Protein AF-A0AA38RGF6-F1 (afdb_monomer_lite)

Secondary structure (DSSP, 8-state):
----------PPP--------------PPP------------------PPPP--TTS------S----HHHHHHHHHTTSSPPPPPPTT-S-BSS----EEETTEEEEEE-HHHHHHHTTTSTTGGG-EEPPPPPTT--B--HHHH-HHHHHHHHHHHHTT-SS-HHHHHHHHHHTTSPPP-TTS-EEE--EEEEETTTTEE-TT--B-HHHHHHHHHHSGGGTT-EEESSSS---EEE--TT---TT-SHHHHHHHHHHHHHHHHHHHTS---HHHHHHHHHHHHSSPPP-TTS-EET-EEEEBSS-TT-EE-HHHIIIIIHHHHHSS--HHHHTB-SSPEE-SEE--TTSSHHHHHHHHHHHHHT-HHHHHHHHHHHHHHHHHHHHHHHT---HHHHHHHHHHHHHH-

Organism: NCBI:txid91930

pLDDT: mean 81.89, std 21.1, range [26.23, 97.81]

Radius of gyration: 28.59 Å; chains: 1; bounding box: 64×106×87 Å

Foldseek 3Di:
DDDDDDDDDDDDDDDDDDDDDDDDDDDDDDDDDDDDDDDDDDDDDDDDDDPDPDPVVPPPDQPDQCPDPLVVVVCCVVVNTPDQDADPFLDFDFPDADWKDFPPLLQATAHPVNCVNQPCPDPCNVRIDGHPDDDRPGTDGHCCNNPVLLVLLSSLCRNVVPPYSQLNSQLSVLVVVFPDAPAQDKDFAQWKAFQQPVVRAGLLLATAHSSQVSSLCSSQVLCVPRIDGRDVVRGGDIDHHQCHDDPLWCSNSQLSRLSVVQSVVCVVVVHRRPSNVSRVSNSVSRVFPTAPALPKDAFDFFWAFPVARLQTAGPVLCVVQLVVLVVPVWAVLSVRTDPGTDTDRIHHHQRSDPVLSVQSVVCRVVVNPPSNNVVSVVLVVLSVVLVVVVVVVDDPVVVVVSVVVNVVVD

Sequence (410 aa):
MTLPTANTLPIPIPSETSSTAERRRSPMPPPHARQGGSLEGSPPKGYWEPPTFNPAEQRATLDNPVVSYRRYSEDVQQGVVTALPECPRTVASTGCYGWLTLPQTRNFDICPDCYDATFANTQFRHSFVPAPLRGADTPVTCDFGSSHWYRVAWLMTIKYGIPDLRLLKGIAAIGAKHQQCAGNREANRIWYSILDPYAKRPVPTFAVCPNCAKTIEVILPNLFGAFVELDAPAIPTRGVCDMHFTPGRKRFLKIFDLLESASDAALARQTPPNLQKLADQIRDVTITPECMRDEPVPGRKWHVMESIPEFTVCEECFEEVVLPIVEGEGGSVARNFFKRRQERPMATCQLYSDRMRDIFRKACRRDDLGYLDDRVKERLDIEASIKTKLAEHPAEEETRQLLEEWQKWE

Structure (mmCIF, N/CA/C/O backbone):
data_AF-A0AA38RGF6-F1
#
_entry.id   AF-A0AA38RGF6-F1
#
loop_
_atom_site.group_PDB
_atom_site.id
_atom_site.type_symbol
_atom_site.label_atom_id
_atom_site.label_alt_id
_atom_site.label_comp_id
_atom_site.label_asym_id
_atom_site.label_entity_id
_atom_site.label_seq_id
_atom_site.pdbx_PDB_ins_code
_atom_site.Cartn_x
_atom_site.Cartn_y
_atom_site.Cartn_z
_atom_site.occupancy
_atom_site.B_iso_or_equiv
_atom_site.auth_seq_id
_atom_site.auth_comp_id
_atom_site.auth_asym_id
_atom_site.auth_atom_id
_atom_site.pdbx_PDB_model_num
ATOM 1 N N . MET A 1 1 ? 0.515 54.179 -38.678 1.00 34.50 1 MET A N 1
ATOM 2 C CA . MET A 1 1 ? 1.591 53.585 -39.503 1.00 34.50 1 MET A CA 1
ATOM 3 C C . MET A 1 1 ? 2.286 52.563 -38.613 1.00 34.50 1 MET A C 1
ATOM 5 O O . MET A 1 1 ? 2.724 52.976 -37.557 1.00 34.50 1 MET A O 1
ATOM 9 N N . THR A 1 2 ? 2.344 51.253 -38.833 1.00 34.62 2 THR A N 1
ATOM 10 C CA . THR A 1 2 ? 1.998 50.353 -39.949 1.00 34.62 2 THR A CA 1
ATOM 11 C C . THR A 1 2 ? 2.064 48.926 -39.369 1.00 34.62 2 THR A C 1
ATOM 13 O O . THR A 1 2 ? 3.023 48.612 -38.668 1.00 34.62 2 THR A O 1
ATOM 16 N N . LEU A 1 3 ? 1.050 48.093 -39.632 1.00 36.62 3 LEU A N 1
ATOM 17 C CA . LEU A 1 3 ? 1.057 46.631 -39.420 1.00 36.62 3 LEU A CA 1
ATOM 18 C C . LEU A 1 3 ? 1.967 45.935 -40.453 1.00 36.62 3 LEU A C 1
ATOM 20 O O . LEU A 1 3 ? 2.233 46.526 -41.502 1.00 36.62 3 LEU A O 1
ATOM 24 N N . PRO A 1 4 ? 2.403 44.688 -40.191 1.00 43.91 4 PRO A N 1
ATOM 25 C CA . PRO A 1 4 ? 2.009 43.568 -41.076 1.00 43.91 4 PRO A CA 1
ATOM 26 C C . PRO A 1 4 ? 1.711 42.264 -40.287 1.00 43.91 4 PRO A C 1
ATOM 28 O O . PRO A 1 4 ? 2.398 41.946 -39.324 1.00 43.91 4 PRO A O 1
ATOM 31 N N . THR A 1 5 ? 0.551 41.616 -40.455 1.00 32.84 5 THR A N 1
ATOM 32 C CA . THR A 1 5 ? 0.129 40.578 -41.438 1.00 32.84 5 THR A CA 1
ATOM 33 C C . THR A 1 5 ? 0.711 39.169 -41.264 1.00 32.84 5 THR A C 1
ATOM 35 O O . THR A 1 5 ? 1.917 38.950 -41.269 1.00 32.84 5 THR A O 1
ATOM 38 N N . ALA A 1 6 ? -0.239 38.234 -41.160 1.00 36.75 6 ALA A N 1
ATOM 39 C CA . ALA A 1 6 ? -0.137 36.785 -41.055 1.00 36.75 6 ALA A CA 1
ATOM 40 C C . ALA A 1 6 ? 0.466 36.104 -42.294 1.00 36.75 6 ALA A C 1
ATOM 42 O O . ALA A 1 6 ? 0.389 36.642 -43.395 1.00 36.75 6 ALA A O 1
ATOM 43 N N . ASN A 1 7 ? 0.957 34.872 -42.114 1.00 30.11 7 ASN A N 1
ATOM 44 C CA . ASN A 1 7 ? 1.074 33.897 -43.195 1.00 30.11 7 ASN A CA 1
ATOM 45 C C . ASN A 1 7 ? 0.848 32.466 -42.681 1.00 30.11 7 ASN A C 1
ATOM 47 O O . ASN A 1 7 ? 1.499 32.007 -41.745 1.00 30.11 7 ASN A O 1
ATOM 51 N N . THR A 1 8 ? -0.089 31.793 -43.341 1.00 34.47 8 THR A N 1
ATOM 52 C CA . THR A 1 8 ? -0.617 30.443 -43.109 1.00 34.47 8 THR A CA 1
ATOM 53 C C . THR A 1 8 ? -0.345 29.634 -44.370 1.00 34.47 8 THR A C 1
ATOM 55 O O . THR A 1 8 ? -0.710 30.136 -45.423 1.00 34.47 8 THR A O 1
ATOM 58 N N . LEU A 1 9 ? 0.220 28.419 -44.306 1.00 31.44 9 LEU A N 1
ATOM 59 C CA . LEU A 1 9 ? 0.320 27.448 -45.424 1.00 31.44 9 LEU A CA 1
ATOM 60 C C . LEU A 1 9 ? 0.743 26.044 -44.874 1.00 31.44 9 LEU A C 1
ATOM 62 O O . LEU A 1 9 ? 1.250 25.993 -43.755 1.00 31.44 9 LEU A O 1
ATOM 66 N N . PRO A 1 10 ? 0.547 24.902 -45.581 1.00 35.88 10 PRO A N 1
ATOM 67 C CA . PRO A 1 10 ? -0.708 24.140 -45.619 1.00 35.88 10 PRO A CA 1
ATOM 68 C C . PRO A 1 10 ? -0.544 22.620 -45.324 1.00 35.88 10 PRO A C 1
ATOM 70 O O . PRO A 1 10 ? 0.555 22.078 -45.233 1.00 35.88 10 PRO A O 1
ATOM 73 N N . ILE A 1 11 ? -1.682 21.928 -45.210 1.00 32.62 11 ILE A N 1
ATOM 74 C CA . ILE A 1 11 ? -1.839 20.468 -45.052 1.00 32.62 11 ILE A CA 1
ATOM 75 C C . ILE A 1 11 ? -1.696 19.759 -46.414 1.00 32.62 11 ILE A C 1
ATOM 77 O O . ILE A 1 11 ? -2.311 20.223 -47.377 1.00 32.62 11 ILE A O 1
ATOM 81 N N . PRO A 1 12 ? -1.005 18.605 -46.512 1.00 31.77 12 PRO A N 1
ATOM 82 C CA . PRO A 1 12 ? -1.119 17.713 -47.659 1.00 31.77 12 PRO A CA 1
ATOM 83 C C . PRO A 1 12 ? -2.114 16.564 -47.411 1.00 31.77 12 PRO A C 1
ATOM 85 O O . PRO A 1 12 ? -2.011 15.811 -46.445 1.00 31.77 12 PRO A O 1
ATOM 88 N N . ILE A 1 13 ? -3.058 16.435 -48.343 1.00 33.75 13 ILE A N 1
ATOM 89 C CA . ILE A 1 13 ? -3.952 15.290 -48.571 1.00 33.75 13 ILE A CA 1
ATOM 90 C C . ILE A 1 13 ? -3.215 14.271 -49.459 1.00 33.75 13 ILE A C 1
ATOM 92 O O . ILE A 1 13 ? -2.530 14.696 -50.392 1.00 33.75 13 ILE A O 1
ATOM 96 N N . PRO A 1 14 ? -3.430 12.955 -49.282 1.00 30.88 14 PRO A N 1
ATOM 97 C CA . PRO A 1 14 ? -3.348 12.016 -50.394 1.00 30.88 14 PRO A CA 1
ATOM 98 C C . PRO A 1 14 ? -4.720 11.440 -50.752 1.00 30.88 14 PRO A C 1
ATOM 100 O O . PRO A 1 14 ? -5.498 11.012 -49.901 1.00 30.88 14 PRO A O 1
ATOM 103 N N . SER A 1 15 ? -4.961 11.464 -52.056 1.00 29.09 15 SER A N 1
ATOM 104 C CA . SER A 1 15 ? -6.164 11.081 -52.774 1.00 29.09 15 SER A CA 1
ATOM 105 C C . SER A 1 15 ? -6.457 9.583 -52.752 1.00 29.09 15 SER A C 1
ATOM 107 O O . SER A 1 15 ? -5.560 8.740 -52.797 1.00 29.09 15 SER A O 1
ATOM 109 N N . GLU A 1 16 ? -7.750 9.283 -52.796 1.00 26.23 16 GLU A N 1
ATOM 110 C CA . GLU A 1 16 ? -8.315 7.988 -53.146 1.00 26.23 16 GLU A CA 1
ATOM 111 C C . GLU A 1 16 ? -7.952 7.589 -54.585 1.00 26.23 16 GLU A C 1
ATOM 113 O O . GLU A 1 16 ? -8.038 8.393 -55.515 1.00 26.23 16 GLU A O 1
ATOM 118 N N . THR A 1 17 ? -7.627 6.311 -54.785 1.00 29.39 17 THR A N 1
ATOM 119 C CA . THR A 1 17 ? -7.886 5.626 -56.055 1.00 29.39 17 THR A CA 1
ATOM 120 C C . THR A 1 17 ? -8.724 4.388 -55.777 1.00 29.39 17 THR A C 1
ATOM 122 O O . THR A 1 17 ? -8.346 3.468 -55.057 1.00 29.39 17 THR A O 1
ATOM 125 N N . SER A 1 18 ? -9.918 4.430 -56.350 1.00 26.97 18 SER A N 1
ATOM 126 C CA . SER A 1 18 ? -10.883 3.356 -56.486 1.00 26.97 18 SER A CA 1
ATOM 127 C C . SER A 1 18 ? -10.328 2.196 -57.317 1.00 26.97 18 SER A C 1
ATOM 129 O O . SER A 1 18 ? -9.826 2.416 -58.419 1.00 26.97 18 SER A O 1
ATOM 131 N N . SER A 1 19 ? -10.562 0.960 -56.880 1.00 28.22 19 SER A N 1
ATOM 132 C CA . SER A 1 19 ? -10.857 -0.132 -57.809 1.00 28.22 19 SER A CA 1
ATOM 133 C C . SER A 1 19 ? -11.970 -1.007 -57.233 1.00 28.22 19 SER A C 1
ATOM 135 O O . SER A 1 19 ? -12.066 -1.243 -56.030 1.00 28.22 19 SER A O 1
ATOM 137 N N . THR A 1 20 ? -12.891 -1.364 -58.116 1.00 28.78 20 THR A N 1
ATOM 138 C CA . THR A 1 20 ? -14.214 -1.912 -57.850 1.00 28.78 20 THR A CA 1
ATOM 139 C C . THR A 1 20 ? -14.239 -3.437 -57.853 1.00 28.78 20 THR A C 1
ATOM 141 O O . THR A 1 20 ? -13.683 -4.065 -58.743 1.00 28.78 20 THR A O 1
ATOM 144 N N . ALA A 1 21 ? -15.018 -3.961 -56.902 1.00 29.53 21 ALA A N 1
ATOM 145 C CA . ALA A 1 21 ? -15.878 -5.147 -56.951 1.00 29.53 21 ALA A CA 1
ATOM 146 C C . ALA A 1 21 ? -15.305 -6.508 -57.390 1.00 29.53 21 ALA A C 1
ATOM 148 O O . ALA A 1 21 ? -15.094 -6.748 -58.569 1.00 29.53 21 ALA A O 1
ATOM 149 N N . GLU A 1 22 ? -15.392 -7.485 -56.477 1.00 27.47 22 GLU A N 1
ATOM 150 C CA . GLU A 1 22 ? -16.133 -8.714 -56.786 1.00 27.47 22 GLU A CA 1
ATOM 151 C C . GLU A 1 22 ? -16.724 -9.394 -55.535 1.00 27.47 22 GLU A C 1
ATOM 153 O O . GLU A 1 22 ? -16.047 -9.725 -54.565 1.00 27.47 22 GLU A O 1
ATOM 158 N N . ARG A 1 23 ? -18.048 -9.588 -55.574 1.00 31.61 23 ARG A N 1
ATOM 159 C CA . ARG A 1 23 ? -18.837 -10.434 -54.668 1.00 31.61 23 ARG A CA 1
ATOM 160 C C . ARG A 1 23 ? -18.458 -11.900 -54.885 1.00 31.61 23 ARG A C 1
ATOM 162 O O . ARG A 1 23 ? -18.603 -12.366 -56.011 1.00 31.61 23 ARG A O 1
ATOM 169 N N . ARG A 1 24 ? -18.247 -12.680 -53.817 1.00 31.09 24 ARG A N 1
ATOM 170 C CA . ARG A 1 24 ? -18.681 -14.094 -53.786 1.00 31.09 24 ARG A CA 1
ATOM 171 C C . ARG A 1 24 ? -18.866 -14.648 -52.364 1.00 31.09 24 ARG A C 1
ATOM 173 O O . ARG A 1 24 ? -17.951 -14.730 -51.562 1.00 31.09 24 ARG A O 1
ATOM 180 N N . ARG A 1 25 ? -20.137 -14.979 -52.130 1.00 29.86 25 ARG A N 1
ATOM 181 C CA . ARG A 1 25 ? -20.816 -15.864 -51.167 1.00 29.86 25 ARG A CA 1
ATOM 182 C C . ARG A 1 25 ? -19.959 -16.846 -50.342 1.00 29.86 25 ARG A C 1
ATOM 184 O O . ARG A 1 25 ? -19.132 -17.567 -50.886 1.00 29.86 25 ARG A O 1
ATOM 191 N N . SER A 1 26 ? -20.323 -16.947 -49.060 1.00 33.59 26 SER A N 1
ATOM 192 C CA . SER A 1 26 ? -20.017 -18.027 -48.104 1.00 33.59 26 SER A CA 1
ATOM 193 C C . SER A 1 26 ? -20.434 -19.421 -48.597 1.00 33.59 26 SER A C 1
ATOM 195 O O . SER A 1 26 ? -21.350 -19.534 -49.418 1.00 33.59 26 SER A O 1
ATOM 197 N N . PRO A 1 27 ? -19.865 -20.485 -48.000 1.00 33.59 27 PRO A N 1
ATOM 198 C CA . PRO A 1 27 ? -20.734 -21.474 -47.349 1.00 33.59 27 PRO A CA 1
ATOM 199 C C . PRO A 1 27 ? -20.253 -21.965 -45.966 1.00 33.59 27 PRO A C 1
ATOM 201 O O . PRO A 1 27 ? -19.071 -21.955 -45.639 1.00 33.59 27 PRO A O 1
ATOM 204 N N . MET A 1 28 ? -21.244 -22.397 -45.183 1.00 36.50 28 MET A N 1
ATOM 205 C CA . MET A 1 28 ? -21.203 -23.015 -43.850 1.00 36.50 28 MET A CA 1
ATOM 206 C C . MET A 1 28 ? -20.462 -24.372 -43.769 1.00 36.50 28 MET A C 1
ATOM 208 O O . MET A 1 28 ? -20.260 -25.016 -44.799 1.00 36.50 28 MET A O 1
ATOM 212 N N . PRO A 1 29 ? -20.131 -24.841 -42.543 1.00 40.00 29 PRO A N 1
ATOM 213 C CA . PRO A 1 29 ? -19.487 -26.135 -42.287 1.00 40.00 29 PRO A CA 1
ATOM 214 C C . PRO A 1 29 ? -20.482 -27.322 -42.266 1.00 40.00 29 PRO A C 1
ATOM 216 O O . PRO A 1 29 ? -21.675 -27.110 -42.028 1.00 40.00 29 PRO A O 1
ATOM 219 N N . PRO A 1 30 ? -20.018 -28.575 -42.468 1.00 42.38 30 PRO A N 1
ATOM 220 C CA . PRO A 1 30 ? -20.868 -29.766 -42.405 1.00 42.38 30 PRO A CA 1
ATOM 221 C C . PRO A 1 30 ? -21.043 -30.321 -40.965 1.00 42.38 30 PRO A C 1
ATOM 223 O O . PRO A 1 30 ? -20.148 -30.140 -40.135 1.00 42.38 30 PRO A O 1
ATOM 226 N N . PRO A 1 31 ? -22.160 -31.025 -40.662 1.00 38.09 31 PRO A N 1
ATOM 227 C CA . PRO A 1 31 ? -22.458 -31.603 -39.345 1.00 38.09 31 PRO A CA 1
ATOM 228 C C . PRO A 1 31 ? -22.288 -33.142 -39.252 1.00 38.09 31 PRO A C 1
ATOM 230 O O . PRO A 1 31 ? -22.233 -33.834 -40.265 1.00 38.09 31 PRO A O 1
ATOM 233 N N . HIS A 1 32 ? -22.358 -33.640 -38.002 1.00 30.44 32 HIS A N 1
ATOM 234 C CA . HIS A 1 32 ? -22.428 -35.040 -37.511 1.00 30.44 32 HIS A CA 1
ATOM 235 C C . HIS A 1 32 ? -21.064 -35.753 -37.322 1.00 30.44 32 HIS A C 1
ATOM 237 O O . HIS A 1 32 ? -20.183 -35.637 -38.154 1.00 30.44 32 HIS A O 1
ATOM 243 N N . ALA A 1 33 ? -20.790 -36.476 -36.225 1.00 28.33 33 ALA A N 1
ATOM 244 C CA . ALA A 1 33 ? -21.641 -37.484 -35.593 1.00 28.33 33 ALA A CA 1
ATOM 245 C C . ALA A 1 33 ? -21.398 -37.702 -34.079 1.00 28.33 33 ALA A C 1
ATOM 247 O O . ALA A 1 33 ? -20.315 -37.484 -33.544 1.00 28.33 33 ALA A O 1
ATOM 248 N N . ARG A 1 34 ? -22.462 -38.191 -33.427 1.00 30.09 34 ARG A N 1
ATOM 249 C CA . ARG A 1 34 ? -22.520 -38.815 -32.096 1.00 30.09 34 ARG A CA 1
ATOM 250 C C . ARG A 1 34 ? -21.902 -40.219 -32.112 1.00 30.09 34 ARG A C 1
ATOM 252 O O . ARG A 1 34 ? -22.124 -40.933 -33.083 1.00 30.09 34 ARG A O 1
ATOM 259 N N . GLN A 1 35 ? -21.320 -40.626 -30.982 1.00 32.06 35 GLN A N 1
ATOM 260 C CA . GLN A 1 35 ? -21.344 -41.952 -30.315 1.00 32.06 35 GLN A CA 1
ATOM 261 C C . GLN A 1 35 ? -20.273 -41.884 -29.208 1.00 32.06 35 GLN A C 1
ATOM 263 O O . GLN A 1 35 ? -19.246 -41.258 -29.421 1.00 32.06 35 GLN A O 1
ATOM 268 N N . GLY A 1 36 ? -20.382 -42.416 -27.997 1.00 26.59 36 GLY A N 1
ATOM 269 C CA . GLY A 1 36 ? -21.306 -43.308 -27.307 1.00 26.59 36 GLY A CA 1
ATOM 270 C C . GLY A 1 36 ? -20.558 -43.707 -26.021 1.00 26.59 36 GLY A C 1
ATOM 271 O O . GLY A 1 36 ? -19.339 -43.863 -26.056 1.00 26.59 36 GLY A O 1
ATOM 272 N N . GLY A 1 37 ? -21.237 -43.759 -24.876 1.00 27.11 37 GLY A N 1
ATOM 273 C CA . GLY A 1 37 ? -20.601 -44.093 -23.597 1.00 27.11 37 GLY A CA 1
ATOM 274 C C . GLY A 1 37 ? -20.275 -45.581 -23.459 1.00 27.11 37 GLY A C 1
ATOM 275 O O . GLY A 1 37 ? -20.896 -46.411 -24.115 1.00 27.11 37 GLY A O 1
ATOM 276 N N . SER A 1 38 ? -19.364 -45.910 -22.540 1.00 27.81 38 SER A N 1
ATOM 277 C CA . SER A 1 38 ? -19.410 -47.179 -21.811 1.00 27.81 38 SER A CA 1
ATOM 278 C C . SER A 1 38 ? -18.765 -47.027 -20.433 1.00 27.81 38 SER A C 1
ATOM 280 O O . SER A 1 38 ? -17.630 -46.575 -20.303 1.00 27.81 38 SER A O 1
ATOM 282 N N . LEU A 1 39 ? -19.554 -47.375 -19.420 1.00 31.56 39 LEU A N 1
ATOM 283 C CA . LEU A 1 39 ? -19.182 -47.614 -18.031 1.00 31.56 39 LEU A CA 1
ATOM 284 C C . LEU A 1 39 ? -18.648 -49.045 -17.906 1.00 31.56 39 LEU A C 1
ATOM 286 O O . LEU A 1 39 ? -19.280 -49.949 -18.443 1.00 31.56 39 LEU A O 1
ATOM 290 N N . GLU A 1 40 ? -17.594 -49.254 -17.118 1.00 28.47 40 GLU A N 1
ATOM 291 C CA . GLU A 1 40 ? -17.351 -50.511 -16.393 1.00 28.47 40 GLU A CA 1
ATOM 292 C C . GLU A 1 40 ? -16.506 -50.221 -15.131 1.00 28.47 40 GLU A C 1
ATOM 294 O O . GLU A 1 40 ? -15.393 -49.705 -15.215 1.00 28.47 40 GLU A O 1
ATOM 299 N N . GLY A 1 41 ? -17.086 -50.485 -13.949 1.00 27.19 41 GLY A N 1
ATOM 300 C CA . GLY A 1 41 ? -16.393 -50.601 -12.649 1.00 27.19 41 GLY A CA 1
ATOM 301 C C . GLY A 1 41 ? -15.780 -52.003 -12.503 1.00 27.19 41 GLY A C 1
ATOM 302 O O . GLY A 1 41 ? -16.153 -52.901 -13.249 1.00 27.19 41 GLY A O 1
ATOM 303 N N . SER A 1 42 ? -14.802 -52.293 -11.635 1.00 33.62 42 SER A N 1
ATOM 304 C CA . SER A 1 42 ? -14.708 -52.175 -10.157 1.00 33.62 42 SER A CA 1
ATOM 305 C C . SER A 1 42 ? -13.351 -52.817 -9.710 1.00 33.62 42 SER A C 1
ATOM 307 O O . SER A 1 42 ? -12.683 -53.378 -10.578 1.00 33.62 42 SER A O 1
ATOM 309 N N . PRO A 1 43 ? -12.987 -53.017 -8.413 1.00 39.97 43 PRO A N 1
ATOM 310 C CA . PRO A 1 43 ? -12.997 -52.204 -7.175 1.00 39.97 43 PRO A CA 1
ATOM 311 C C . PRO A 1 43 ? -11.571 -52.146 -6.490 1.00 39.97 43 PRO A C 1
ATOM 313 O O . PRO A 1 43 ? -10.594 -52.592 -7.092 1.00 39.97 43 PRO A O 1
ATOM 316 N N . PRO A 1 44 ? -11.390 -51.586 -5.261 1.00 44.19 44 PRO A N 1
ATOM 317 C CA . PRO A 1 44 ? -10.118 -51.010 -4.797 1.00 44.19 44 PRO A CA 1
ATOM 318 C C . PRO A 1 44 ? -9.272 -51.927 -3.891 1.00 44.19 44 PRO A C 1
ATOM 320 O O . PRO A 1 44 ? -9.791 -52.790 -3.184 1.00 44.19 44 PRO A O 1
ATOM 323 N N . LYS A 1 45 ? -7.961 -51.658 -3.819 1.00 34.41 45 LYS A N 1
ATOM 324 C CA . LYS A 1 45 ? -7.095 -52.076 -2.704 1.00 34.41 45 LYS A CA 1
ATOM 325 C C . LYS A 1 45 ? -6.312 -50.874 -2.195 1.00 34.41 45 LYS A C 1
ATOM 327 O O . LYS A 1 45 ? -5.458 -50.342 -2.894 1.00 34.41 45 LYS A O 1
ATOM 332 N N . GLY A 1 46 ? -6.643 -50.454 -0.978 1.00 42.62 46 GLY A N 1
ATOM 333 C CA . GLY A 1 46 ? -5.877 -49.474 -0.229 1.00 42.62 46 GLY A CA 1
ATOM 334 C C . GLY A 1 46 ? -4.592 -50.094 0.306 1.00 42.62 46 GLY A C 1
ATOM 335 O O . GLY A 1 46 ? -4.636 -51.089 1.023 1.00 42.62 46 GLY A O 1
ATOM 336 N N . TYR A 1 47 ? -3.473 -49.466 -0.024 1.00 33.97 47 TYR A N 1
ATOM 337 C CA . TYR A 1 47 ? -2.281 -49.424 0.808 1.00 33.97 47 TYR A CA 1
ATOM 338 C C . TYR A 1 47 ? -1.869 -47.955 0.850 1.00 33.97 47 TYR A C 1
ATOM 340 O O . TYR A 1 47 ? -1.704 -47.322 -0.188 1.00 33.97 47 TYR A O 1
ATOM 348 N N . TRP A 1 48 ? -1.817 -47.388 2.052 1.00 36.22 48 TRP A N 1
ATOM 349 C CA . TRP A 1 48 ? -1.299 -46.043 2.259 1.00 36.22 48 TRP A CA 1
ATOM 350 C C . TRP A 1 48 ? 0.226 -46.128 2.164 1.00 36.22 48 TRP A C 1
ATOM 352 O O . TRP A 1 48 ? 0.858 -46.747 3.021 1.00 36.22 48 TRP A O 1
ATOM 362 N N . GLU A 1 49 ? 0.803 -45.565 1.105 1.00 36.84 49 GLU A N 1
ATOM 363 C CA . GLU A 1 49 ? 2.243 -45.331 1.004 1.00 36.84 49 GLU A CA 1
ATOM 364 C C . GLU A 1 49 ? 2.537 -43.908 1.501 1.00 36.84 49 GLU A C 1
ATOM 366 O O . GLU A 1 49 ? 1.844 -42.969 1.093 1.00 36.84 49 GLU A O 1
ATOM 371 N N . PRO A 1 50 ? 3.530 -43.709 2.387 1.00 38.06 50 PRO A N 1
ATOM 372 C CA . PRO A 1 50 ? 3.974 -42.365 2.721 1.00 38.06 50 PRO A CA 1
ATOM 373 C C . PRO A 1 50 ? 4.522 -41.693 1.453 1.00 38.06 50 PRO A C 1
ATOM 375 O O . PRO A 1 50 ? 5.169 -42.366 0.645 1.00 38.06 50 PRO A O 1
ATOM 378 N N . PRO A 1 51 ? 4.286 -40.383 1.260 1.00 41.75 51 PRO A N 1
ATOM 379 C CA . PRO A 1 51 ? 4.764 -39.690 0.075 1.00 41.75 51 PRO A CA 1
ATOM 380 C C . PRO A 1 51 ? 6.282 -39.843 -0.030 1.00 41.75 51 PRO A C 1
ATOM 382 O O . PRO A 1 51 ? 7.024 -39.580 0.920 1.00 41.75 51 PRO A O 1
ATOM 385 N N . THR A 1 52 ? 6.741 -40.309 -1.191 1.00 40.56 52 THR A N 1
ATOM 386 C CA . THR A 1 52 ? 8.159 -40.377 -1.535 1.00 40.56 52 THR A CA 1
ATOM 387 C C . THR A 1 52 ? 8.767 -38.994 -1.375 1.00 40.56 52 THR A C 1
ATOM 389 O O . THR A 1 52 ? 8.369 -38.068 -2.076 1.00 40.56 52 THR A O 1
ATOM 392 N N . PHE A 1 53 ? 9.733 -38.860 -0.463 1.00 38.31 53 PHE A N 1
ATOM 393 C CA . PHE A 1 53 ? 10.521 -37.644 -0.307 1.00 38.31 53 PHE A CA 1
ATOM 394 C C . PHE A 1 53 ? 11.194 -37.318 -1.643 1.00 38.31 53 PHE A C 1
ATOM 396 O O . PHE A 1 53 ? 12.165 -37.966 -2.039 1.00 38.31 53 PHE A O 1
ATOM 403 N N . ASN A 1 54 ? 10.634 -36.342 -2.355 1.00 41.31 54 ASN A N 1
ATOM 404 C CA . ASN A 1 54 ? 11.115 -35.900 -3.648 1.00 41.31 54 ASN A CA 1
ATOM 405 C C . ASN A 1 54 ? 11.728 -34.500 -3.475 1.00 41.31 54 ASN A C 1
ATOM 407 O O . ASN A 1 54 ? 10.993 -33.520 -3.366 1.00 41.31 54 ASN A O 1
ATOM 411 N N . PRO A 1 55 ? 13.067 -34.360 -3.458 1.00 42.03 55 PRO A N 1
ATOM 412 C CA . PRO A 1 55 ? 13.724 -33.059 -3.315 1.00 42.03 55 PRO A CA 1
ATOM 413 C C . PRO A 1 55 ? 13.402 -32.072 -4.455 1.00 42.03 55 PRO A C 1
ATOM 415 O O . PRO A 1 55 ? 13.755 -30.900 -4.376 1.00 42.03 55 PRO A O 1
ATOM 418 N N . ALA A 1 56 ? 12.715 -32.523 -5.512 1.00 35.78 56 ALA A N 1
ATOM 419 C CA . ALA A 1 56 ? 12.198 -31.683 -6.587 1.00 35.78 56 ALA A CA 1
ATOM 420 C C . ALA A 1 56 ? 10.851 -30.996 -6.272 1.00 35.78 56 ALA A C 1
ATOM 422 O O . ALA A 1 56 ? 10.433 -30.151 -7.057 1.00 35.78 56 ALA A O 1
ATOM 423 N N . GLU A 1 57 ? 10.178 -31.325 -5.164 1.00 36.41 57 GLU A N 1
ATOM 424 C CA . GLU A 1 57 ? 8.944 -30.644 -4.719 1.00 36.41 57 GLU A CA 1
ATOM 425 C C . GLU A 1 57 ? 9.225 -29.390 -3.876 1.00 36.41 57 GLU A C 1
ATOM 427 O O . GLU A 1 57 ? 8.339 -28.572 -3.668 1.00 36.41 57 GLU A O 1
ATOM 432 N N . GLN A 1 58 ? 10.485 -29.146 -3.494 1.00 32.94 58 GLN A N 1
ATOM 433 C CA . GLN A 1 58 ? 10.945 -27.848 -2.976 1.00 32.94 58 GLN A CA 1
ATOM 434 C C . GLN A 1 58 ? 11.227 -26.848 -4.113 1.00 32.94 58 GLN A C 1
ATOM 436 O O . GLN A 1 58 ? 12.160 -26.044 -4.058 1.00 32.94 58 GLN A O 1
ATOM 441 N N . ARG A 1 59 ? 10.440 -26.905 -5.189 1.00 38.84 59 ARG A N 1
ATOM 442 C CA . ARG A 1 59 ? 10.447 -25.879 -6.228 1.00 38.84 59 ARG A CA 1
ATOM 443 C C . ARG A 1 59 ? 9.632 -24.707 -5.708 1.00 38.84 59 ARG A C 1
ATOM 445 O O . ARG A 1 59 ? 8.411 -24.748 -5.700 1.00 38.84 59 ARG A O 1
ATOM 452 N N . ALA A 1 60 ? 10.313 -23.645 -5.292 1.00 36.94 60 ALA A N 1
ATOM 453 C CA . ALA A 1 60 ? 9.706 -22.325 -5.194 1.00 36.94 60 ALA A CA 1
ATOM 454 C C . ALA A 1 60 ? 9.421 -21.808 -6.616 1.00 36.94 60 ALA A C 1
ATOM 456 O O . ALA A 1 60 ? 10.102 -20.924 -7.133 1.00 36.94 60 ALA A O 1
ATOM 457 N N . THR A 1 61 ? 8.458 -22.419 -7.295 1.00 44.81 61 THR A N 1
ATOM 458 C CA . THR A 1 61 ? 7.800 -21.838 -8.457 1.00 44.81 61 THR A CA 1
ATOM 459 C C . THR A 1 61 ? 6.451 -21.321 -7.987 1.00 44.81 61 THR A C 1
ATOM 461 O O . THR A 1 61 ? 5.745 -21.975 -7.226 1.00 44.81 61 THR A O 1
ATOM 464 N N . LEU A 1 62 ? 6.109 -20.096 -8.389 1.00 55.22 62 LEU A N 1
ATOM 465 C CA . LEU A 1 62 ? 4.747 -19.581 -8.284 1.00 55.22 62 LEU A CA 1
ATOM 466 C C . LEU A 1 62 ? 3.878 -20.449 -9.210 1.00 55.22 62 LEU A C 1
ATOM 468 O O . LEU A 1 62 ? 3.663 -20.095 -10.364 1.00 55.22 62 LEU A O 1
ATOM 472 N N . ASP A 1 63 ? 3.471 -21.630 -8.736 1.00 48.47 63 ASP A N 1
ATOM 473 C CA . ASP A 1 63 ? 2.786 -22.659 -9.534 1.00 48.47 63 ASP A CA 1
ATOM 474 C C . ASP A 1 63 ? 1.388 -22.205 -9.995 1.00 48.47 63 ASP A C 1
ATOM 476 O O . ASP A 1 63 ? 0.822 -22.774 -10.929 1.00 48.47 63 ASP A O 1
ATOM 480 N N . ASN A 1 64 ? 0.865 -21.120 -9.411 1.00 55.50 64 ASN A N 1
ATOM 481 C CA . ASN A 1 64 ? -0.333 -20.436 -9.882 1.00 55.50 64 ASN A CA 1
ATOM 482 C C . ASN A 1 64 ? 0.023 -19.183 -10.700 1.00 55.50 64 ASN A C 1
ATOM 484 O O . ASN A 1 64 ? 0.818 -18.356 -10.242 1.00 55.50 64 ASN A O 1
ATOM 488 N N . PRO A 1 65 ? -0.603 -18.978 -11.877 1.00 60.88 65 PRO A N 1
ATOM 489 C CA . PRO A 1 65 ? -0.400 -17.764 -12.653 1.00 60.88 65 PRO A CA 1
ATOM 490 C C . PRO A 1 65 ? -0.835 -16.549 -11.827 1.00 60.88 65 PRO A C 1
ATOM 492 O O . PRO A 1 65 ? -1.967 -16.479 -11.349 1.00 60.88 65 PRO A O 1
ATOM 495 N N . VAL A 1 66 ? 0.065 -15.578 -11.668 1.00 66.06 66 VAL A N 1
ATOM 496 C CA . VAL A 1 66 ? -0.241 -14.296 -11.024 1.00 66.06 66 VAL A CA 1
ATOM 497 C C . VAL A 1 66 ? -1.235 -13.546 -11.913 1.00 66.06 66 VAL A C 1
ATOM 499 O O . VAL A 1 66 ? -0.849 -12.955 -12.917 1.00 66.06 66 VAL A O 1
ATOM 502 N N . VAL A 1 67 ? -2.528 -13.604 -11.576 1.00 73.00 67 VAL A N 1
ATOM 503 C CA . VAL A 1 67 ? -3.595 -12.963 -12.370 1.00 73.00 67 VAL A CA 1
ATOM 504 C C . VAL A 1 67 ? -3.655 -11.458 -12.104 1.00 73.00 67 VAL A C 1
ATOM 506 O O . VAL A 1 67 ? -3.752 -10.673 -13.042 1.00 73.00 67 VAL A O 1
ATOM 509 N N . SER A 1 68 ? -3.574 -11.055 -10.835 1.00 84.62 68 SER A N 1
ATOM 510 C CA . SER A 1 68 ? -3.392 -9.661 -10.426 1.00 84.62 68 SER A CA 1
ATOM 511 C C . SER A 1 68 ? -2.539 -9.584 -9.167 1.00 84.62 68 SER A C 1
ATOM 513 O O . SER A 1 68 ? -2.460 -10.553 -8.401 1.00 84.62 68 SER A O 1
ATOM 515 N N . TYR A 1 69 ? -1.904 -8.437 -8.931 1.00 85.44 69 TYR A N 1
ATOM 516 C CA . TYR A 1 69 ? -1.077 -8.245 -7.744 1.00 85.44 69 TYR A CA 1
ATOM 517 C C . TYR A 1 69 ? -1.884 -8.364 -6.451 1.00 85.44 69 TYR A C 1
ATOM 519 O O . TYR A 1 69 ? -1.460 -9.013 -5.493 1.00 85.44 69 TYR A O 1
ATOM 527 N N . ARG A 1 70 ? -3.079 -7.768 -6.437 1.00 84.81 70 ARG A N 1
ATOM 528 C CA . ARG A 1 70 ? -3.982 -7.842 -5.292 1.00 84.81 70 ARG A CA 1
ATOM 529 C C . ARG A 1 70 ? -4.382 -9.277 -4.984 1.00 84.81 70 ARG A C 1
ATOM 531 O O . ARG A 1 70 ? -4.286 -9.681 -3.831 1.00 84.81 70 ARG A O 1
ATOM 538 N N . ARG A 1 71 ? -4.775 -10.045 -6.003 1.00 83.00 71 ARG A N 1
ATOM 539 C CA . ARG A 1 71 ? -5.161 -11.445 -5.824 1.00 83.00 71 ARG A CA 1
ATOM 540 C C . ARG A 1 71 ? -4.006 -12.269 -5.277 1.00 83.00 71 ARG A C 1
ATOM 542 O O . ARG A 1 71 ? -4.205 -13.011 -4.332 1.00 83.00 71 ARG A O 1
ATOM 549 N N . TYR A 1 72 ? -2.794 -12.072 -5.795 1.00 85.44 72 TYR A N 1
ATOM 550 C CA . TYR A 1 72 ? -1.605 -12.703 -5.225 1.00 85.44 72 TYR A CA 1
ATOM 551 C C . TYR A 1 72 ? -1.423 -12.348 -3.739 1.00 85.44 72 TYR A C 1
ATOM 553 O O . TYR A 1 72 ? -1.197 -13.233 -2.920 1.00 85.44 72 TYR A O 1
ATOM 561 N N . SER A 1 73 ? -1.563 -11.071 -3.365 1.00 82.56 73 SER A N 1
ATOM 562 C CA . SER A 1 73 ? -1.455 -10.651 -1.962 1.00 82.56 73 SER A CA 1
ATOM 563 C C . SER A 1 73 ? -2.533 -11.278 -1.069 1.00 82.56 73 SER A C 1
ATOM 565 O O . SER A 1 73 ? -2.235 -11.621 0.072 1.00 82.56 73 SER A O 1
ATOM 567 N N . GLU A 1 74 ? -3.768 -11.400 -1.555 1.00 83.81 74 GLU A N 1
ATOM 568 C CA . GLU A 1 74 ? -4.886 -12.020 -0.831 1.00 83.81 74 GLU A CA 1
ATOM 569 C C . GLU A 1 74 ? -4.703 -13.547 -0.728 1.00 83.81 74 GLU A C 1
ATOM 571 O O . GLU A 1 74 ? -4.850 -14.111 0.354 1.00 83.81 74 GLU A O 1
ATOM 576 N N . ASP A 1 75 ? -4.287 -14.208 -1.810 1.00 83.62 75 ASP A N 1
ATOM 577 C CA . ASP A 1 75 ? -4.014 -15.649 -1.859 1.00 83.62 75 ASP A CA 1
ATOM 578 C C . ASP A 1 75 ? -2.852 -16.033 -0.926 1.00 83.62 75 ASP A C 1
ATOM 580 O O . ASP A 1 75 ? -2.902 -17.069 -0.263 1.00 83.62 75 ASP A O 1
ATOM 584 N N . VAL A 1 76 ? -1.823 -15.184 -0.818 1.00 82.88 76 VAL A N 1
ATOM 585 C CA . VAL A 1 76 ? -0.735 -15.353 0.158 1.00 82.88 76 VAL A CA 1
ATOM 586 C C . VAL A 1 76 ? -1.253 -15.236 1.592 1.00 82.88 76 VAL A C 1
ATOM 588 O O . VAL A 1 76 ? -0.902 -16.062 2.432 1.00 82.88 76 VAL A O 1
ATOM 591 N N . GLN A 1 77 ? -2.114 -14.256 1.885 1.00 78.00 77 GLN A N 1
ATOM 592 C CA . GLN A 1 77 ? -2.724 -14.109 3.216 1.00 78.00 77 GLN A CA 1
ATOM 593 C C . GLN A 1 77 ? -3.611 -15.305 3.586 1.00 78.00 77 GLN A C 1
ATOM 595 O O . GLN A 1 77 ? -3.677 -15.684 4.751 1.00 78.00 77 GLN A O 1
ATOM 600 N N . GLN A 1 78 ? -4.266 -15.918 2.599 1.00 79.44 78 GLN A N 1
ATOM 601 C CA . GLN A 1 78 ? -5.096 -17.110 2.781 1.00 79.44 78 GLN A CA 1
ATOM 602 C C . GLN A 1 78 ? -4.293 -18.423 2.773 1.00 79.44 78 GLN A C 1
ATOM 604 O O . GLN A 1 78 ? -4.873 -19.489 2.972 1.00 79.44 78 GLN A O 1
ATOM 609 N N . GLY A 1 79 ? -2.977 -18.372 2.536 1.00 79.00 79 GLY A N 1
ATOM 610 C CA . GLY A 1 79 ? -2.119 -19.557 2.445 1.00 79.00 79 GLY A CA 1
ATOM 611 C C . GLY A 1 79 ? -2.349 -20.408 1.190 1.00 79.00 79 GLY A C 1
ATOM 612 O O . GLY A 1 79 ? -1.933 -21.563 1.150 1.00 79.00 79 GLY A O 1
ATOM 613 N N . VAL A 1 80 ? -3.012 -19.857 0.170 1.00 80.69 80 VAL A N 1
ATOM 614 C CA . VAL A 1 80 ? -3.292 -20.526 -1.112 1.00 80.69 80 VAL A CA 1
ATOM 615 C C . VAL A 1 80 ? -2.050 -20.541 -2.006 1.00 80.69 80 VAL A C 1
ATOM 617 O O . VAL A 1 80 ? -1.852 -21.478 -2.776 1.00 80.69 80 VAL A O 1
ATOM 620 N N . VAL A 1 81 ? -1.209 -19.506 -1.910 1.00 80.94 81 VAL A N 1
ATOM 621 C CA . VAL A 1 81 ? 0.030 -19.361 -2.688 1.00 80.94 81 VAL A CA 1
ATOM 622 C C . VAL A 1 81 ? 1.204 -19.080 -1.753 1.00 80.94 81 VAL A C 1
ATOM 624 O O . VAL A 1 81 ? 1.070 -18.363 -0.762 1.00 80.94 81 VAL A O 1
ATOM 627 N N . THR A 1 82 ? 2.375 -19.631 -2.076 1.00 80.06 82 THR A N 1
ATOM 628 C CA . THR A 1 82 ? 3.616 -19.374 -1.338 1.00 80.06 82 THR A CA 1
ATOM 629 C C . THR A 1 82 ? 4.011 -17.900 -1.430 1.00 80.06 82 THR A C 1
ATOM 631 O O . THR A 1 82 ? 4.139 -17.345 -2.522 1.00 80.06 82 THR A O 1
ATOM 634 N N . ALA A 1 83 ? 4.229 -17.272 -0.274 1.00 82.06 83 ALA A N 1
ATOM 635 C CA . ALA A 1 83 ? 4.703 -15.897 -0.187 1.00 82.06 83 ALA A CA 1
ATOM 636 C C . ALA A 1 83 ? 6.108 -15.732 -0.789 1.00 82.06 83 ALA A C 1
ATOM 638 O O . ALA A 1 83 ? 6.934 -16.645 -0.752 1.00 82.06 83 ALA A O 1
ATOM 639 N N . LEU A 1 84 ? 6.417 -14.519 -1.259 1.00 86.00 84 LEU A N 1
ATOM 640 C CA . LEU A 1 84 ? 7.801 -14.143 -1.547 1.00 86.00 84 LEU A CA 1
ATOM 641 C C . LEU A 1 84 ? 8.610 -14.185 -0.242 1.00 86.00 84 LEU A C 1
ATOM 643 O O . LEU A 1 84 ? 8.079 -13.791 0.800 1.00 86.00 84 LEU A O 1
ATOM 647 N N . PRO A 1 85 ? 9.887 -14.598 -0.294 1.00 86.38 85 PRO A N 1
ATOM 648 C CA . PRO A 1 85 ? 10.694 -14.817 0.899 1.00 86.38 85 PRO A CA 1
ATOM 649 C C . PRO A 1 85 ? 10.798 -13.554 1.759 1.00 86.38 85 PRO A C 1
ATOM 651 O O . PRO A 1 85 ? 10.957 -12.429 1.260 1.00 86.38 85 PRO A O 1
ATOM 654 N N . GLU A 1 86 ? 10.741 -13.738 3.074 1.00 87.00 86 GLU A N 1
ATOM 655 C CA . GLU A 1 86 ? 11.121 -12.693 4.017 1.00 87.00 86 GLU A CA 1
ATOM 656 C C . GLU A 1 86 ? 12.631 -12.473 3.945 1.00 87.00 86 GLU A C 1
ATOM 658 O O . GLU A 1 86 ? 13.420 -13.413 3.852 1.00 87.00 86 GLU A O 1
ATOM 663 N N . CYS A 1 87 ? 13.037 -11.206 3.906 1.00 89.44 87 CYS A N 1
ATOM 664 C CA . CYS A 1 87 ? 14.439 -10.859 3.744 1.00 89.44 87 CYS A CA 1
ATOM 665 C C . CYS A 1 87 ? 15.066 -10.592 5.117 1.00 89.44 87 CYS A C 1
ATOM 667 O O . CYS A 1 87 ? 14.590 -9.700 5.818 1.00 89.44 87 CYS A O 1
ATOM 669 N N . PRO A 1 88 ? 16.170 -11.267 5.478 1.00 86.69 88 PRO A N 1
ATOM 670 C CA . PRO A 1 88 ? 16.865 -10.996 6.735 1.00 86.69 88 PRO A CA 1
ATOM 671 C C . PRO A 1 88 ? 17.699 -9.702 6.696 1.00 86.69 88 PRO A C 1
ATOM 673 O O . PRO A 1 88 ? 18.132 -9.220 7.736 1.00 86.69 88 PRO A O 1
ATOM 676 N N . ARG A 1 89 ? 17.948 -9.128 5.508 1.00 87.50 89 ARG A N 1
ATOM 677 C CA . ARG A 1 89 ? 18.831 -7.962 5.296 1.00 87.50 89 ARG A CA 1
ATOM 678 C C . ARG A 1 89 ? 18.073 -6.719 4.819 1.00 87.50 89 ARG A C 1
ATOM 680 O O . ARG A 1 89 ? 18.476 -6.068 3.854 1.00 87.50 89 ARG A O 1
ATOM 687 N N . THR A 1 90 ? 16.942 -6.417 5.450 1.00 86.69 90 THR A N 1
ATOM 688 C CA . THR A 1 90 ? 16.135 -5.216 5.154 1.00 86.69 90 THR A CA 1
ATOM 689 C C . THR A 1 90 ? 16.684 -3.950 5.811 1.00 86.69 90 THR A C 1
ATOM 691 O O . THR A 1 90 ? 16.445 -2.856 5.303 1.00 86.69 90 THR A O 1
ATOM 694 N N . VAL A 1 91 ? 17.435 -4.095 6.907 1.00 85.19 91 VAL A N 1
ATOM 695 C CA . VAL A 1 91 ? 18.067 -3.000 7.655 1.00 85.19 91 VAL A CA 1
ATOM 696 C C . VAL A 1 91 ? 19.487 -2.765 7.147 1.00 85.19 91 VAL A C 1
ATOM 698 O O . VAL A 1 91 ? 20.180 -3.704 6.759 1.00 85.19 91 VAL A O 1
ATOM 701 N N . ALA A 1 92 ? 19.908 -1.501 7.116 1.00 84.50 92 ALA A N 1
ATOM 702 C CA . ALA A 1 92 ? 21.201 -1.112 6.573 1.00 84.50 92 ALA A CA 1
ATOM 703 C C . ALA A 1 92 ? 22.329 -1.591 7.495 1.00 84.50 92 ALA A C 1
ATOM 705 O O . ALA A 1 92 ? 22.443 -1.120 8.625 1.00 84.50 92 ALA A O 1
ATOM 706 N N . SER A 1 93 ? 23.162 -2.516 7.014 1.00 80.81 93 SER A N 1
ATOM 707 C CA . SER A 1 93 ? 24.235 -3.126 7.806 1.00 80.81 93 SER A CA 1
ATOM 708 C C . SER A 1 93 ? 25.588 -3.050 7.100 1.00 80.81 93 SER A C 1
ATOM 710 O O . SER A 1 93 ? 25.685 -3.135 5.872 1.00 80.81 93 SER A O 1
ATOM 712 N N . THR A 1 94 ? 26.652 -2.881 7.883 1.00 82.88 94 THR A N 1
ATOM 713 C CA . THR A 1 94 ? 28.045 -2.907 7.418 1.00 82.88 94 THR A CA 1
ATOM 714 C C . THR A 1 94 ? 28.612 -4.331 7.466 1.00 82.88 94 THR A C 1
ATOM 716 O O . THR A 1 94 ? 28.036 -5.230 8.079 1.00 82.88 94 THR A O 1
ATOM 719 N N . GLY A 1 95 ? 29.723 -4.578 6.763 1.00 74.12 95 GLY A N 1
ATOM 720 C CA . GLY A 1 95 ? 30.450 -5.857 6.836 1.00 74.12 95 GLY A CA 1
ATOM 721 C C . GLY A 1 95 ? 29.754 -7.086 6.226 1.00 74.12 95 GLY A C 1
ATOM 722 O O . GLY A 1 95 ? 30.240 -8.203 6.390 1.00 74.12 95 GLY A O 1
ATOM 723 N N . CYS A 1 96 ? 28.635 -6.919 5.515 1.00 74.12 96 CYS A N 1
ATOM 724 C CA . CYS A 1 96 ? 27.977 -8.012 4.796 1.00 74.12 96 CYS A CA 1
ATOM 725 C C . CYS A 1 96 ? 28.613 -8.240 3.416 1.00 74.12 96 CYS A C 1
ATOM 727 O O . CYS A 1 96 ? 28.764 -7.299 2.638 1.00 74.12 96 CYS A O 1
ATOM 729 N N . TYR A 1 97 ? 28.910 -9.499 3.086 1.00 79.75 97 TYR A N 1
ATOM 730 C CA . TYR A 1 97 ? 29.491 -9.910 1.802 1.00 79.75 97 TYR A CA 1
ATOM 731 C C . TYR A 1 97 ? 28.485 -10.684 0.933 1.00 79.75 97 TYR A C 1
ATOM 733 O O . TYR A 1 97 ? 27.393 -11.053 1.382 1.00 79.75 97 TYR A O 1
ATOM 741 N N . GLY A 1 98 ? 28.871 -10.936 -0.322 1.00 85.38 98 GLY A N 1
ATOM 742 C CA . GLY A 1 98 ? 28.108 -11.765 -1.263 1.00 85.38 98 GLY A CA 1
ATOM 743 C C . GLY A 1 98 ? 26.950 -11.051 -1.962 1.00 85.38 98 GLY A C 1
ATOM 744 O O . GLY A 1 98 ? 26.102 -11.711 -2.548 1.00 85.38 98 GLY A O 1
ATOM 745 N N . TRP A 1 99 ? 26.888 -9.721 -1.899 1.00 90.88 99 TRP A N 1
ATOM 746 C CA . TRP A 1 99 ? 25.855 -8.950 -2.588 1.00 90.88 99 TRP A CA 1
ATOM 747 C C . TRP A 1 99 ? 25.919 -9.154 -4.100 1.00 90.88 99 TRP A C 1
ATOM 749 O O . TRP A 1 99 ? 26.996 -9.164 -4.705 1.00 90.88 99 TRP A O 1
ATOM 759 N N . LEU A 1 100 ? 24.747 -9.280 -4.707 1.00 93.75 100 LEU A N 1
ATOM 760 C CA . LEU A 1 100 ? 24.572 -9.343 -6.149 1.00 93.75 100 LEU A CA 1
ATOM 761 C C . LEU A 1 100 ? 23.880 -8.067 -6.628 1.00 93.75 100 LEU A C 1
ATOM 763 O O . LEU A 1 100 ? 23.197 -7.377 -5.873 1.00 93.75 100 LEU A O 1
ATOM 767 N N . THR A 1 101 ? 24.050 -7.763 -7.906 1.00 94.56 101 THR A N 1
ATOM 768 C CA . THR A 1 101 ? 23.437 -6.616 -8.570 1.00 94.56 101 THR A CA 1
ATOM 769 C C . THR A 1 101 ? 23.072 -6.963 -10.011 1.00 94.56 101 THR A C 1
ATOM 771 O O . THR A 1 101 ? 23.447 -8.015 -10.535 1.00 94.56 101 THR A O 1
ATOM 774 N N . LEU A 1 102 ? 22.345 -6.068 -10.674 1.00 93.62 102 LEU A N 1
ATOM 775 C CA . LEU A 1 102 ? 22.075 -6.164 -12.103 1.00 93.62 102 LEU A CA 1
ATOM 776 C C . LEU A 1 102 ? 23.168 -5.423 -12.890 1.00 93.62 102 LEU A C 1
ATOM 778 O O . LEU A 1 102 ? 23.628 -4.357 -12.465 1.00 93.62 102 LEU A O 1
ATOM 782 N N . PRO A 1 103 ? 23.562 -5.919 -14.078 1.00 90.50 103 PRO A N 1
ATOM 783 C CA . PRO A 1 103 ? 24.493 -5.220 -14.949 1.00 90.50 103 PRO A CA 1
ATOM 784 C C . PRO A 1 103 ? 24.084 -3.760 -15.153 1.00 90.50 103 PRO A C 1
ATOM 786 O O . PRO A 1 103 ? 22.913 -3.465 -15.405 1.00 90.50 103 PRO A O 1
ATOM 789 N N . GLN A 1 104 ? 25.064 -2.859 -15.041 1.00 85.38 104 GLN A N 1
ATOM 790 C CA . GLN A 1 104 ? 24.904 -1.407 -15.212 1.00 85.38 104 GLN A CA 1
ATOM 791 C C . GLN A 1 104 ? 23.947 -0.732 -14.208 1.00 85.38 104 GLN A C 1
ATOM 793 O O . GLN A 1 104 ? 23.591 0.427 -14.395 1.00 85.38 104 GLN A O 1
ATOM 798 N N . THR A 1 105 ? 23.576 -1.410 -13.120 1.00 88.31 105 THR A N 1
ATOM 799 C CA . THR A 1 105 ? 22.605 -0.913 -12.134 1.00 88.31 105 THR A CA 1
ATOM 800 C C . THR A 1 105 ? 23.254 -0.825 -10.752 1.00 88.31 105 THR A C 1
ATOM 802 O O . THR A 1 105 ? 22.989 -1.627 -9.870 1.00 88.31 105 THR A O 1
ATOM 805 N N . ARG A 1 106 ? 24.163 0.139 -10.557 1.00 80.69 106 ARG A N 1
ATOM 806 C CA . ARG A 1 106 ? 25.011 0.207 -9.344 1.00 80.69 106 ARG A CA 1
ATOM 807 C C . ARG A 1 106 ? 24.266 0.543 -8.048 1.00 80.69 106 ARG A C 1
ATOM 809 O O . ARG A 1 106 ? 24.851 0.434 -6.980 1.00 80.69 106 ARG A O 1
ATOM 816 N N . ASN A 1 107 ? 23.022 0.986 -8.147 1.00 86.44 107 ASN A N 1
ATOM 817 C CA . ASN A 1 107 ? 22.173 1.388 -7.030 1.00 86.44 107 ASN A CA 1
ATOM 818 C C . ASN A 1 107 ? 21.054 0.371 -6.751 1.00 86.44 107 ASN A C 1
ATOM 820 O O . ASN A 1 107 ? 19.987 0.750 -6.275 1.00 86.44 107 ASN A O 1
ATOM 824 N N . PHE A 1 108 ? 21.287 -0.886 -7.131 1.00 92.88 108 PHE A N 1
ATOM 825 C CA . PHE A 1 108 ? 20.436 -2.016 -6.799 1.00 92.88 108 PHE A CA 1
ATOM 826 C C . PHE A 1 108 ? 21.285 -3.133 -6.198 1.00 92.88 108 PHE A C 1
ATOM 828 O O . PHE A 1 108 ? 22.192 -3.640 -6.862 1.00 92.88 108 PHE A O 1
ATOM 835 N N . ASP A 1 109 ? 20.960 -3.543 -4.982 1.00 93.06 109 ASP A N 1
ATOM 836 C CA . ASP A 1 109 ? 21.604 -4.632 -4.264 1.00 93.06 109 ASP A CA 1
ATOM 837 C C . ASP A 1 109 ? 20.584 -5.687 -3.849 1.00 93.06 109 ASP A C 1
ATOM 839 O O . ASP A 1 109 ? 19.526 -5.392 -3.290 1.00 93.06 109 ASP A O 1
ATOM 843 N N . ILE A 1 110 ? 20.926 -6.952 -4.070 1.00 94.38 110 ILE A N 1
ATOM 844 C CA . ILE A 1 110 ? 20.152 -8.091 -3.583 1.00 94.38 110 ILE A CA 1
ATOM 845 C C . ILE A 1 110 ? 21.052 -8.990 -2.731 1.00 94.38 110 ILE A C 1
ATOM 847 O O . ILE A 1 110 ? 22.204 -9.262 -3.087 1.00 94.38 110 ILE A O 1
ATOM 851 N N . CYS A 1 111 ? 20.548 -9.420 -1.572 1.00 93.31 111 CYS A N 1
ATOM 852 C CA . CYS A 1 111 ? 21.269 -10.368 -0.728 1.00 93.31 111 CYS A CA 1
ATOM 853 C C . CYS A 1 111 ? 21.224 -11.786 -1.329 1.00 93.31 111 CYS A C 1
ATOM 855 O O . CYS A 1 111 ? 20.277 -12.098 -2.060 1.00 93.31 111 CYS A O 1
ATOM 857 N N . PRO A 1 112 ? 22.196 -12.658 -0.993 1.00 92.44 112 PRO A N 1
ATOM 858 C CA . PRO A 1 112 ? 22.189 -14.060 -1.413 1.00 92.44 112 PRO A CA 1
ATOM 859 C C . PRO A 1 112 ? 20.864 -14.762 -1.115 1.00 92.44 112 PRO A C 1
ATOM 861 O O . PRO A 1 112 ? 20.305 -15.386 -2.003 1.00 92.44 112 PRO A O 1
ATOM 864 N N . ASP A 1 113 ? 20.297 -14.550 0.076 1.00 92.50 113 ASP A N 1
ATOM 865 C CA . ASP A 1 113 ? 19.064 -15.222 0.508 1.00 92.50 113 ASP A CA 1
ATOM 866 C C . ASP A 1 113 ? 17.874 -14.903 -0.415 1.00 92.50 113 ASP A C 1
ATOM 868 O O . ASP A 1 113 ? 17.154 -15.795 -0.861 1.00 92.50 113 ASP A O 1
ATOM 872 N N . CYS A 1 114 ? 17.682 -13.624 -0.762 1.00 93.69 114 CYS A N 1
ATOM 873 C CA . CYS A 1 114 ? 16.620 -13.219 -1.685 1.00 93.69 114 CYS A CA 1
ATOM 874 C C . CYS A 1 114 ? 16.886 -13.693 -3.116 1.00 93.69 114 CYS A C 1
ATOM 876 O O . CYS A 1 114 ? 15.937 -14.043 -3.822 1.00 93.69 114 CYS A O 1
ATOM 878 N N . TYR A 1 115 ? 18.150 -13.689 -3.547 1.00 95.06 115 TYR A N 1
ATOM 879 C CA . TYR A 1 115 ? 18.537 -14.185 -4.863 1.00 95.06 115 TYR A CA 1
ATOM 880 C C . TYR A 1 115 ? 18.284 -15.691 -4.995 1.00 95.06 115 TYR A C 1
ATOM 882 O O . TYR A 1 115 ? 17.624 -16.111 -5.946 1.00 95.06 115 TYR A O 1
ATOM 890 N N . ASP A 1 116 ? 18.743 -16.485 -4.031 1.00 93.56 116 ASP A N 1
ATOM 891 C CA . ASP A 1 116 ? 18.623 -17.941 -4.045 1.00 93.56 116 ASP A CA 1
ATOM 892 C C . ASP A 1 116 ? 17.159 -18.377 -3.985 1.00 93.56 116 ASP A C 1
ATOM 894 O O . ASP A 1 116 ? 16.722 -19.212 -4.779 1.00 93.56 116 ASP A O 1
ATOM 898 N N . ALA A 1 117 ? 16.370 -17.742 -3.116 1.00 91.88 117 ALA A N 1
ATOM 899 C CA . ALA A 1 117 ? 14.959 -18.068 -2.958 1.00 91.88 117 ALA A CA 1
ATOM 900 C C . ALA A 1 117 ? 14.081 -17.627 -4.145 1.00 91.88 117 ALA A C 1
ATOM 902 O O . ALA A 1 117 ? 13.075 -18.275 -4.420 1.00 91.88 117 ALA A O 1
ATOM 903 N N . THR A 1 118 ? 14.430 -16.540 -4.849 1.00 92.56 118 THR A N 1
ATOM 904 C CA . THR A 1 118 ? 13.543 -15.949 -5.876 1.00 92.56 118 THR A CA 1
ATOM 905 C C . THR A 1 118 ? 14.035 -16.151 -7.310 1.00 92.56 118 THR A C 1
ATOM 907 O O . THR A 1 118 ? 13.228 -16.360 -8.211 1.00 92.56 118 THR A O 1
ATOM 910 N N . PHE A 1 119 ? 15.345 -16.062 -7.556 1.00 94.69 119 PHE A N 1
ATOM 911 C CA . PHE A 1 119 ? 15.910 -15.931 -8.904 1.00 94.69 119 PHE A CA 1
ATOM 912 C C . PHE A 1 119 ? 16.795 -17.107 -9.329 1.00 94.69 119 PHE A C 1
ATOM 914 O O . PHE A 1 119 ? 16.817 -17.417 -10.524 1.00 94.69 119 PHE A O 1
ATOM 921 N N . ALA A 1 120 ? 17.497 -17.778 -8.407 1.00 92.75 120 ALA A N 1
ATOM 922 C CA . ALA A 1 120 ? 18.497 -18.801 -8.744 1.00 92.75 120 ALA A CA 1
ATOM 923 C C . ALA A 1 120 ? 17.937 -19.981 -9.558 1.00 92.75 120 ALA A C 1
ATOM 925 O O . ALA A 1 120 ? 18.621 -20.509 -10.438 1.00 92.75 120 ALA A O 1
ATOM 926 N N . ASN A 1 121 ? 16.672 -20.339 -9.320 1.00 90.81 121 ASN A N 1
ATOM 927 C CA . ASN A 1 121 ? 15.972 -21.425 -10.013 1.00 90.81 121 ASN A CA 1
ATOM 928 C C . ASN A 1 121 ? 15.115 -20.952 -11.200 1.00 90.81 121 ASN A C 1
ATOM 930 O O . ASN A 1 121 ? 14.285 -21.700 -11.709 1.00 90.81 121 ASN A O 1
ATOM 934 N N . THR A 1 122 ? 15.309 -19.714 -11.661 1.00 92.50 122 THR A N 1
ATOM 935 C CA . THR A 1 122 ? 14.552 -19.128 -12.776 1.00 92.50 122 THR A CA 1
ATOM 936 C C . THR A 1 122 ? 15.433 -18.915 -14.006 1.00 92.50 122 THR A C 1
ATOM 938 O O . THR A 1 122 ? 16.665 -18.934 -13.934 1.00 92.50 122 THR A O 1
ATOM 941 N N . GLN A 1 123 ? 14.807 -18.605 -15.145 1.00 92.38 123 GLN A N 1
ATOM 942 C CA . GLN A 1 123 ? 15.522 -18.192 -16.359 1.00 92.38 123 GLN A CA 1
ATOM 943 C C . GLN A 1 123 ? 16.397 -16.940 -16.160 1.00 92.38 123 GLN A C 1
ATOM 945 O O . GLN A 1 123 ? 17.323 -16.696 -16.931 1.00 92.38 123 GLN A O 1
ATOM 950 N N . PHE A 1 124 ? 16.142 -16.155 -15.108 1.00 94.31 124 PHE A N 1
ATOM 951 C CA . PHE A 1 124 ? 16.848 -14.907 -14.838 1.00 94.31 124 PHE A CA 1
ATOM 952 C C . PHE A 1 124 ? 18.105 -15.077 -13.985 1.00 94.31 124 PHE A C 1
ATOM 954 O O . PHE A 1 124 ? 18.798 -14.086 -13.761 1.00 94.31 124 PHE A O 1
ATOM 961 N N . ARG A 1 125 ? 18.454 -16.297 -13.547 1.00 93.38 125 ARG A N 1
ATOM 962 C CA . ARG A 1 125 ? 19.619 -16.549 -12.675 1.00 93.38 125 ARG A CA 1
ATOM 963 C C . ARG A 1 125 ? 20.917 -15.915 -13.196 1.00 93.38 125 ARG A C 1
ATOM 965 O O . ARG A 1 125 ? 21.684 -15.326 -12.449 1.00 93.38 125 ARG A O 1
ATOM 972 N N . HIS A 1 126 ? 21.124 -15.949 -14.513 1.00 93.75 126 HIS A N 1
ATOM 973 C CA . HIS A 1 126 ? 22.321 -15.408 -15.168 1.00 93.75 126 HIS A CA 1
ATOM 974 C C . HIS A 1 126 ? 22.276 -13.892 -15.409 1.00 93.75 126 HIS A C 1
ATOM 976 O O . HIS A 1 126 ? 23.215 -13.330 -15.966 1.00 93.75 126 HIS A O 1
ATOM 982 N N . SER A 1 127 ? 21.197 -13.218 -15.006 1.00 93.75 127 SER A N 1
ATOM 983 C CA . SER A 1 127 ? 21.059 -11.762 -15.128 1.00 93.75 127 SER A CA 1
ATOM 984 C C . SER A 1 127 ? 21.741 -11.000 -13.994 1.00 93.75 127 SER A C 1
ATOM 986 O O . SER A 1 127 ? 21.823 -9.777 -14.072 1.00 93.75 127 SER A O 1
ATOM 988 N N . PHE A 1 128 ? 22.206 -11.694 -12.953 1.00 95.00 128 PHE A N 1
ATOM 989 C CA . PHE A 1 128 ? 22.844 -11.097 -11.786 1.00 95.00 128 PHE A CA 1
ATOM 990 C C . PHE A 1 128 ? 24.361 -11.265 -11.847 1.00 95.00 128 PHE A C 1
ATOM 992 O O . PHE A 1 128 ? 24.877 -12.285 -12.302 1.00 95.00 128 PHE A O 1
ATOM 999 N N . VAL A 1 129 ? 25.072 -10.248 -11.372 1.00 93.94 129 VAL A N 1
ATOM 1000 C CA . VAL A 1 129 ? 26.534 -10.226 -11.261 1.00 93.94 129 VAL A CA 1
ATOM 1001 C C . VAL A 1 129 ? 26.932 -9.844 -9.836 1.00 93.94 129 VAL A C 1
ATOM 1003 O O . VAL A 1 129 ? 26.149 -9.178 -9.154 1.00 93.94 129 VAL A O 1
ATOM 1006 N N . PRO A 1 130 ? 28.133 -10.220 -9.364 1.00 92.12 130 PRO A N 1
ATOM 1007 C CA . PRO A 1 130 ? 28.651 -9.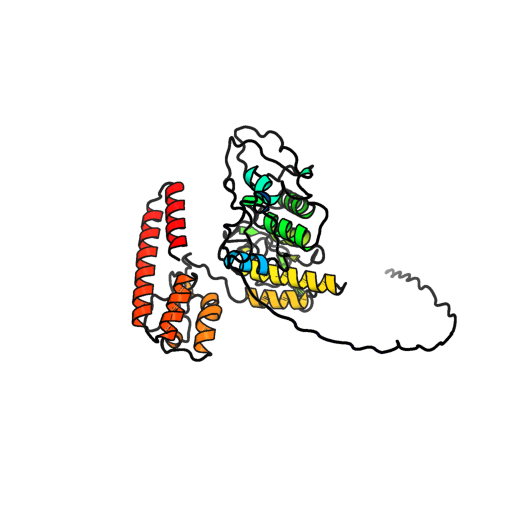732 -8.090 1.00 92.12 130 PRO A CA 1
ATOM 1008 C C . PRO A 1 130 ? 28.607 -8.203 -8.017 1.00 92.12 130 PRO A C 1
ATOM 1010 O O . PRO A 1 130 ? 29.028 -7.514 -8.953 1.00 92.12 130 PRO A O 1
ATOM 1013 N N . ALA A 1 131 ? 28.083 -7.673 -6.912 1.00 87.94 131 ALA A N 1
ATOM 1014 C CA . ALA A 1 131 ? 28.081 -6.240 -6.669 1.00 87.94 131 ALA A CA 1
ATOM 1015 C C . ALA A 1 131 ? 29.526 -5.727 -6.517 1.00 87.94 131 ALA A C 1
ATOM 1017 O O . ALA A 1 131 ? 30.392 -6.454 -6.018 1.00 87.94 131 ALA A O 1
ATOM 1018 N N . PRO A 1 132 ? 29.816 -4.479 -6.930 1.00 83.00 132 PRO A N 1
ATOM 1019 C CA . PRO A 1 132 ? 31.122 -3.877 -6.695 1.00 83.00 132 PRO A CA 1
ATOM 1020 C C . PRO A 1 132 ? 31.490 -3.918 -5.208 1.00 83.00 132 PRO A C 1
ATOM 1022 O O . PRO A 1 132 ? 30.641 -3.658 -4.355 1.00 83.00 132 PRO A O 1
ATOM 1025 N N . LEU A 1 133 ? 32.760 -4.204 -4.905 1.00 75.38 133 LEU A N 1
ATOM 1026 C CA . LEU A 1 133 ? 33.286 -4.144 -3.541 1.00 75.38 133 LEU A CA 1
ATOM 1027 C C . LEU A 1 133 ? 33.036 -2.753 -2.952 1.00 75.38 133 LEU A C 1
ATOM 1029 O O . LEU A 1 133 ? 33.484 -1.743 -3.499 1.00 75.38 133 LEU A O 1
ATOM 1033 N N . ARG A 1 134 ? 32.308 -2.718 -1.837 1.00 73.50 134 ARG A N 1
ATOM 1034 C CA . ARG A 1 134 ? 32.073 -1.507 -1.050 1.00 73.50 134 ARG A CA 1
ATOM 1035 C C . ARG A 1 134 ? 33.050 -1.472 0.114 1.00 73.50 134 ARG A C 1
ATOM 1037 O O . ARG A 1 134 ? 33.487 -2.519 0.588 1.00 73.50 134 ARG A O 1
ATOM 1044 N N . GLY A 1 135 ? 33.409 -0.267 0.552 1.00 68.00 135 GLY A N 1
ATOM 1045 C CA . GLY A 1 135 ? 34.209 -0.103 1.763 1.00 68.00 135 GLY A CA 1
ATOM 1046 C C . GLY A 1 135 ? 33.486 -0.721 2.960 1.00 68.00 135 GLY A C 1
ATOM 1047 O O . GLY A 1 135 ? 32.256 -0.688 3.010 1.00 68.00 135 GLY A O 1
ATOM 1048 N N . ALA A 1 136 ? 34.244 -1.269 3.913 1.00 66.56 136 ALA A N 1
ATOM 1049 C CA . ALA A 1 136 ? 33.699 -1.951 5.090 1.00 66.56 136 ALA A CA 1
ATOM 1050 C C . ALA A 1 136 ? 32.689 -1.089 5.877 1.00 66.56 136 ALA A C 1
ATOM 1052 O O . ALA A 1 136 ? 31.757 -1.631 6.464 1.00 66.56 136 ALA A O 1
ATOM 1053 N N . ASP A 1 137 ? 32.828 0.237 5.802 1.00 73.50 137 ASP A N 1
ATOM 1054 C CA . ASP A 1 137 ? 32.007 1.211 6.525 1.00 73.50 137 ASP A CA 1
ATOM 1055 C C . ASP A 1 137 ? 30.737 1.651 5.778 1.00 73.50 137 ASP A C 1
ATOM 1057 O O . ASP A 1 137 ? 29.952 2.429 6.312 1.00 73.50 137 ASP A O 1
ATOM 1061 N N . THR A 1 138 ? 30.512 1.202 4.536 1.00 80.81 138 THR A N 1
ATOM 1062 C CA . THR A 1 138 ? 29.307 1.586 3.781 1.00 80.81 138 THR A CA 1
ATOM 1063 C C . THR A 1 138 ? 28.153 0.646 4.133 1.00 80.81 138 THR A C 1
ATOM 1065 O O . THR A 1 138 ? 28.218 -0.532 3.772 1.00 80.81 138 THR A O 1
ATOM 1068 N N . PRO A 1 139 ? 27.089 1.124 4.802 1.00 83.81 139 PRO A N 1
ATOM 1069 C CA . PRO A 1 139 ? 25.948 0.279 5.115 1.00 83.81 139 PRO A CA 1
ATOM 1070 C C . PRO A 1 139 ? 25.177 -0.063 3.833 1.00 83.81 139 PRO A C 1
ATOM 1072 O O . PRO A 1 139 ? 24.985 0.787 2.960 1.00 83.81 139 PRO A O 1
ATOM 1075 N N . VAL A 1 140 ? 24.744 -1.318 3.711 1.00 86.94 140 VAL A N 1
ATOM 1076 C CA . VAL A 1 140 ? 24.005 -1.832 2.546 1.00 86.94 140 VAL A CA 1
ATOM 1077 C C . VAL A 1 140 ? 22.705 -2.482 3.003 1.00 86.94 140 VAL A C 1
ATOM 1079 O O . VAL A 1 140 ? 22.670 -3.153 4.030 1.00 86.94 140 VAL A O 1
ATOM 1082 N N . THR A 1 141 ? 21.645 -2.299 2.219 1.00 91.50 141 THR A N 1
ATOM 1083 C CA . THR A 1 141 ? 20.345 -2.963 2.383 1.00 91.50 141 THR A CA 1
ATOM 1084 C C . THR A 1 141 ? 20.039 -3.829 1.172 1.00 91.50 141 THR A C 1
ATOM 1086 O O . THR A 1 141 ? 20.407 -3.474 0.057 1.00 91.50 141 THR A O 1
ATOM 1089 N N . CYS A 1 142 ? 19.294 -4.918 1.357 1.00 93.19 142 CYS A N 1
ATOM 1090 C CA . CYS A 1 142 ? 18.704 -5.649 0.238 1.00 93.19 142 CYS A CA 1
ATOM 1091 C C . CYS A 1 142 ? 17.514 -4.867 -0.320 1.00 93.19 142 CYS A C 1
ATOM 1093 O O . CYS A 1 142 ? 16.459 -4.835 0.309 1.00 93.19 142 CYS A O 1
ATOM 1095 N N . ASP A 1 143 ? 17.651 -4.289 -1.512 1.00 93.50 143 ASP A N 1
ATOM 1096 C CA . ASP A 1 143 ? 16.600 -3.502 -2.162 1.00 93.50 143 ASP A CA 1
ATOM 1097 C C . ASP A 1 143 ? 15.356 -4.338 -2.481 1.00 93.50 143 ASP A C 1
ATOM 1099 O O . ASP A 1 143 ? 14.228 -3.871 -2.330 1.00 93.50 143 ASP A O 1
ATOM 1103 N N . PHE A 1 144 ? 15.541 -5.604 -2.871 1.00 94.12 144 PHE A N 1
ATOM 1104 C CA . PHE A 1 144 ? 14.426 -6.530 -3.109 1.00 94.12 144 PHE A CA 1
ATOM 1105 C C . PHE A 1 144 ? 13.635 -6.845 -1.826 1.00 94.12 144 PHE A C 1
ATOM 1107 O O . PHE A 1 144 ? 12.424 -7.085 -1.855 1.00 94.12 144 PHE A O 1
ATOM 1114 N N . GLY A 1 145 ? 14.328 -6.854 -0.685 1.00 90.12 145 GLY A N 1
ATOM 1115 C CA . GLY A 1 145 ? 13.732 -7.060 0.628 1.00 90.12 145 GLY A CA 1
ATOM 1116 C C . GLY A 1 145 ? 13.069 -5.803 1.184 1.00 90.12 145 GLY A C 1
ATOM 1117 O O . GLY A 1 145 ? 11.962 -5.885 1.709 1.00 90.12 145 GLY A O 1
ATOM 1118 N N . SER A 1 146 ? 13.741 -4.657 1.071 1.00 89.06 146 SER A N 1
ATOM 1119 C CA . SER A 1 146 ? 13.347 -3.395 1.704 1.00 89.06 146 SER A CA 1
ATOM 1120 C C . SER A 1 146 ? 12.302 -2.616 0.905 1.00 89.06 146 SER A C 1
ATOM 1122 O O . SER A 1 146 ? 11.467 -1.929 1.491 1.00 89.06 146 SER A O 1
ATOM 1124 N N . SER A 1 147 ? 12.305 -2.725 -0.427 1.00 91.38 147 SER A N 1
ATOM 1125 C CA . SER A 1 147 ? 11.388 -1.987 -1.292 1.00 91.38 147 SER A CA 1
ATOM 1126 C C . SER A 1 147 ? 10.358 -2.907 -1.934 1.00 91.38 147 SER A C 1
ATOM 1128 O O . SER A 1 147 ? 10.635 -3.748 -2.793 1.00 91.38 147 SER A O 1
ATOM 1130 N N . HIS A 1 148 ? 9.107 -2.668 -1.552 1.00 91.62 148 HIS A N 1
ATOM 1131 C CA . HIS A 1 148 ? 7.948 -3.392 -2.054 1.00 91.62 148 HIS A CA 1
ATOM 1132 C C . HIS A 1 148 ? 7.780 -3.286 -3.578 1.00 91.62 148 HIS A C 1
ATOM 1134 O O . HIS A 1 148 ? 7.284 -4.210 -4.220 1.00 91.62 148 HIS A O 1
ATOM 1140 N N . TRP A 1 149 ? 8.253 -2.195 -4.185 1.00 95.25 149 TRP A N 1
ATOM 1141 C CA . TRP A 1 149 ? 8.166 -1.995 -5.628 1.00 95.25 149 TRP A CA 1
ATOM 1142 C C . TRP A 1 149 ? 8.971 -3.014 -6.436 1.00 95.25 149 TRP A C 1
ATOM 1144 O O . TRP A 1 149 ? 8.522 -3.407 -7.510 1.00 95.25 149 TRP A O 1
ATOM 1154 N N . TYR A 1 150 ? 10.113 -3.497 -5.933 1.00 95.56 150 TYR A N 1
ATOM 1155 C CA . TYR A 1 150 ? 10.871 -4.547 -6.626 1.00 95.56 150 TYR A CA 1
ATOM 1156 C C . TYR A 1 150 ? 10.136 -5.891 -6.613 1.00 95.56 150 TYR A C 1
ATOM 1158 O O . TYR A 1 150 ? 10.187 -6.624 -7.601 1.00 95.56 150 TYR A O 1
ATOM 1166 N N . ARG A 1 151 ? 9.396 -6.187 -5.537 1.00 94.19 151 ARG A N 1
ATOM 1167 C CA . ARG A 1 151 ? 8.533 -7.375 -5.445 1.00 94.19 151 ARG A CA 1
ATOM 1168 C C . ARG A 1 151 ? 7.366 -7.289 -6.426 1.00 94.19 151 ARG A C 1
ATOM 1170 O O . ARG A 1 151 ? 7.126 -8.239 -7.166 1.00 94.19 151 ARG A O 1
ATOM 1177 N N . VAL A 1 152 ? 6.703 -6.131 -6.496 1.00 95.00 152 VAL A N 1
ATOM 1178 C CA . VAL A 1 152 ? 5.655 -5.863 -7.497 1.00 95.00 152 VAL A CA 1
ATOM 1179 C C . VAL A 1 152 ? 6.218 -6.008 -8.912 1.00 95.00 152 VAL A C 1
ATOM 1181 O O . VAL A 1 152 ? 5.640 -6.713 -9.732 1.00 95.00 152 VAL A O 1
ATOM 1184 N N . ALA A 1 153 ? 7.374 -5.408 -9.205 1.00 96.31 153 ALA A N 1
ATOM 1185 C CA . ALA A 1 153 ? 8.006 -5.503 -10.519 1.00 96.31 153 ALA A CA 1
ATOM 1186 C C . ALA A 1 153 ? 8.375 -6.937 -10.906 1.00 96.31 153 ALA A C 1
ATOM 1188 O O . ALA A 1 153 ? 8.229 -7.311 -12.069 1.00 96.31 153 ALA A O 1
ATOM 1189 N N . TRP A 1 154 ? 8.827 -7.748 -9.950 1.00 95.19 154 TRP A N 1
ATOM 1190 C CA . TRP A 1 154 ? 9.081 -9.164 -10.186 1.00 95.19 154 TRP A CA 1
ATOM 1191 C C . TRP A 1 154 ? 7.801 -9.919 -10.558 1.00 95.19 154 TRP A C 1
ATOM 1193 O O . TRP A 1 154 ? 7.761 -10.593 -11.585 1.00 95.19 154 TRP A O 1
ATOM 1203 N N . LEU A 1 155 ? 6.726 -9.730 -9.794 1.00 94.31 155 LEU A N 1
ATOM 1204 C CA . LEU A 1 155 ? 5.437 -10.364 -10.079 1.00 94.31 155 LEU A CA 1
ATOM 1205 C C . LEU A 1 155 ? 4.866 -9.915 -11.431 1.00 94.31 155 LEU A C 1
ATOM 1207 O O . LEU A 1 155 ? 4.350 -10.742 -12.176 1.00 94.31 155 LEU A O 1
ATOM 1211 N N . MET A 1 156 ? 5.040 -8.644 -11.798 1.00 94.75 156 MET A N 1
ATOM 1212 C CA . MET A 1 156 ? 4.653 -8.121 -13.115 1.00 94.75 156 MET A CA 1
ATOM 1213 C C . MET A 1 156 ? 5.521 -8.676 -14.249 1.00 94.75 156 MET A C 1
ATOM 1215 O O . MET A 1 156 ? 5.016 -8.938 -15.338 1.00 94.75 156 MET A O 1
ATOM 1219 N N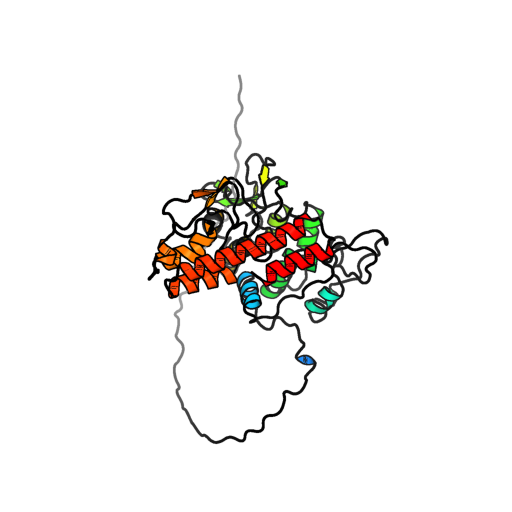 . THR A 1 157 ? 6.812 -8.909 -13.992 1.00 95.06 157 THR A N 1
ATOM 1220 C CA . THR A 1 157 ? 7.725 -9.564 -14.945 1.00 95.06 157 THR A CA 1
ATOM 1221 C C . THR A 1 157 ? 7.225 -10.968 -15.275 1.00 95.06 157 THR A C 1
ATOM 1223 O O . THR A 1 157 ? 7.148 -11.321 -16.451 1.00 95.06 157 THR A O 1
ATOM 1226 N N . ILE A 1 158 ? 6.823 -11.738 -14.258 1.00 92.88 158 ILE A N 1
ATOM 1227 C CA . ILE A 1 158 ? 6.233 -13.069 -14.446 1.00 92.88 158 ILE A CA 1
ATOM 1228 C C . ILE A 1 158 ? 4.877 -12.967 -15.149 1.00 92.88 158 ILE A C 1
ATOM 1230 O O . ILE A 1 158 ? 4.682 -13.612 -16.177 1.00 92.88 158 ILE A O 1
ATOM 1234 N N . LYS A 1 159 ? 3.956 -12.144 -14.627 1.00 91.88 159 LYS A N 1
ATOM 1235 C CA . LYS A 1 159 ? 2.581 -12.004 -15.134 1.00 91.88 159 LYS A CA 1
ATOM 1236 C C . LYS A 1 159 ? 2.541 -11.688 -16.628 1.00 91.88 159 LYS A C 1
ATOM 1238 O O . LYS A 1 159 ? 1.805 -12.330 -17.371 1.00 91.88 159 LYS A O 1
ATOM 1243 N N . TYR A 1 160 ? 3.326 -10.707 -17.072 1.00 92.44 160 TYR A N 1
ATOM 1244 C CA . TYR A 1 160 ? 3.343 -10.282 -18.474 1.00 92.44 160 TYR A CA 1
ATOM 1245 C C . TYR A 1 160 ? 4.346 -11.061 -19.338 1.00 92.44 160 TYR A C 1
ATOM 1247 O O . TYR A 1 160 ? 4.535 -10.711 -20.502 1.00 92.44 160 TYR A O 1
ATOM 1255 N N . GLY A 1 161 ? 5.007 -12.091 -18.795 1.00 92.62 161 GLY A N 1
ATOM 1256 C CA . GLY A 1 161 ? 5.987 -12.894 -19.530 1.00 92.62 161 GLY A CA 1
ATOM 1257 C C . GLY A 1 161 ? 7.163 -12.072 -20.065 1.00 92.62 161 GLY A C 1
ATOM 1258 O O . GLY A 1 161 ? 7.639 -12.314 -21.175 1.00 92.62 161 GLY A O 1
ATOM 1259 N N . ILE A 1 162 ? 7.613 -11.065 -19.311 1.00 94.75 162 ILE A N 1
ATOM 1260 C CA . ILE A 1 162 ? 8.694 -10.175 -19.742 1.00 94.75 162 ILE A CA 1
ATOM 1261 C C . ILE A 1 162 ? 10.008 -10.979 -19.760 1.00 94.75 162 ILE A C 1
ATOM 1263 O O . ILE A 1 162 ? 10.369 -11.585 -18.751 1.00 94.75 162 ILE A O 1
ATOM 1267 N N . PRO A 1 163 ? 10.756 -10.992 -20.879 1.00 94.00 163 PRO A N 1
ATOM 1268 C CA . PRO A 1 163 ? 11.900 -11.892 -21.055 1.00 94.00 163 PRO A CA 1
ATOM 1269 C C . PRO A 1 163 ? 13.169 -11.445 -20.313 1.00 94.00 163 PRO A C 1
ATOM 1271 O O . PRO A 1 163 ? 14.177 -12.146 -20.334 1.00 94.00 163 PRO A O 1
ATOM 1274 N N . ASP A 1 164 ? 13.153 -10.279 -19.670 1.00 94.00 164 ASP A N 1
ATOM 1275 C CA . ASP A 1 164 ? 14.295 -9.708 -18.962 1.00 94.00 164 ASP A CA 1
ATOM 1276 C C . ASP A 1 164 ? 13.863 -8.980 -17.676 1.00 94.00 164 ASP A C 1
ATOM 1278 O O . ASP A 1 164 ? 12.682 -8.770 -17.408 1.00 94.00 164 ASP A O 1
ATOM 1282 N N . LEU A 1 165 ? 14.843 -8.557 -16.874 1.00 95.44 165 LEU A N 1
ATOM 1283 C CA . LEU A 1 165 ? 14.613 -7.821 -15.626 1.00 95.44 165 LEU A CA 1
ATOM 1284 C C . LEU A 1 165 ? 14.540 -6.295 -15.839 1.00 95.44 165 LEU A C 1
ATOM 1286 O O . LEU A 1 165 ? 14.999 -5.526 -14.989 1.00 95.44 165 LEU A O 1
ATOM 1290 N N . ARG A 1 166 ? 14.001 -5.820 -16.977 1.00 95.75 166 ARG A N 1
ATOM 1291 C CA . ARG A 1 166 ? 13.929 -4.374 -17.280 1.00 95.75 166 ARG A CA 1
ATOM 1292 C C . ARG A 1 166 ? 13.148 -3.571 -16.246 1.00 95.75 166 ARG A C 1
ATOM 1294 O O . ARG A 1 166 ? 13.517 -2.429 -15.997 1.00 95.75 166 ARG A O 1
ATOM 1301 N N . LEU A 1 167 ? 12.113 -4.149 -15.631 1.00 96.56 167 LEU A N 1
ATOM 1302 C CA . LEU A 1 167 ? 11.312 -3.446 -14.625 1.00 96.56 167 LEU A CA 1
ATOM 1303 C C . LEU A 1 167 ? 12.146 -3.144 -13.373 1.00 96.56 167 LEU A C 1
ATOM 1305 O O . LEU A 1 167 ? 12.147 -2.010 -12.901 1.00 96.56 167 LEU A O 1
ATOM 1309 N N . LEU A 1 168 ? 12.936 -4.114 -12.897 1.00 96.50 168 LEU A N 1
ATOM 1310 C CA . LEU A 1 168 ? 13.853 -3.920 -11.768 1.00 96.50 168 LEU A CA 1
ATOM 1311 C C . LEU A 1 168 ? 14.906 -2.850 -12.104 1.00 96.50 168 LEU A C 1
ATOM 1313 O O . LEU A 1 168 ? 15.122 -1.926 -11.324 1.00 96.50 168 LEU A O 1
ATOM 1317 N N . LYS A 1 169 ? 15.510 -2.916 -13.300 1.00 96.00 169 LYS A N 1
ATOM 1318 C CA . LYS A 1 169 ? 16.468 -1.894 -13.766 1.00 96.00 169 LYS A CA 1
ATOM 1319 C C . LYS A 1 169 ? 15.832 -0.502 -13.860 1.00 96.00 169 LYS A C 1
ATOM 1321 O O . LYS A 1 169 ? 16.468 0.488 -13.510 1.00 96.00 169 LYS A O 1
ATOM 1326 N N . GLY A 1 170 ? 14.584 -0.422 -14.318 1.00 95.69 170 GLY A N 1
ATOM 1327 C CA . GLY A 1 170 ? 13.834 0.827 -14.424 1.00 95.69 170 GLY A CA 1
ATOM 1328 C C . GLY A 1 170 ? 13.554 1.460 -13.061 1.00 95.69 170 GLY A C 1
ATOM 1329 O O . GLY A 1 170 ? 13.772 2.658 -12.894 1.00 95.69 170 GLY A O 1
ATOM 1330 N N . ILE A 1 171 ? 13.164 0.659 -12.064 1.00 96.31 171 ILE A N 1
ATOM 1331 C CA . ILE A 1 171 ? 12.973 1.127 -10.679 1.00 96.31 171 ILE A CA 1
ATOM 1332 C C . ILE A 1 171 ? 14.280 1.654 -10.097 1.00 96.31 171 ILE A C 1
ATOM 1334 O O . ILE A 1 171 ? 14.305 2.746 -9.529 1.00 96.31 171 ILE A O 1
ATOM 1338 N N . ALA A 1 172 ? 15.380 0.930 -10.291 1.00 95.12 172 ALA A N 1
ATOM 1339 C CA . ALA A 1 172 ? 16.685 1.406 -9.864 1.00 95.12 172 ALA A CA 1
ATOM 1340 C C . ALA A 1 172 ? 17.036 2.741 -10.547 1.00 95.12 172 ALA A C 1
ATOM 1342 O O . ALA A 1 172 ? 17.408 3.702 -9.879 1.00 95.12 172 ALA A O 1
ATOM 1343 N N . ALA A 1 173 ? 16.825 2.877 -11.859 1.00 95.19 173 ALA A N 1
ATOM 1344 C CA . ALA A 1 173 ? 17.068 4.140 -12.560 1.00 95.19 173 ALA A CA 1
ATOM 1345 C C . ALA A 1 173 ? 16.230 5.317 -12.014 1.00 95.19 173 ALA A C 1
ATOM 1347 O O . ALA A 1 173 ? 16.699 6.456 -12.019 1.00 95.19 173 ALA A O 1
ATOM 1348 N N . ILE A 1 174 ? 15.016 5.059 -11.516 1.00 95.25 174 ILE A N 1
ATOM 1349 C CA . ILE A 1 174 ? 14.175 6.063 -10.846 1.00 95.25 174 ILE A CA 1
ATOM 1350 C C . ILE A 1 174 ? 14.767 6.446 -9.493 1.00 95.25 174 ILE A C 1
ATOM 1352 O O . ILE A 1 174 ? 14.908 7.637 -9.221 1.00 95.25 174 ILE A O 1
ATOM 1356 N N . GLY A 1 175 ? 15.168 5.466 -8.680 1.00 92.38 175 GLY A N 1
ATOM 1357 C CA . GLY A 1 175 ? 15.784 5.709 -7.372 1.00 92.38 175 GLY A CA 1
ATOM 1358 C C . GLY A 1 175 ? 17.096 6.500 -7.446 1.00 92.38 175 GLY A C 1
ATOM 1359 O O . GLY A 1 175 ? 17.458 7.177 -6.491 1.00 92.38 175 GLY A O 1
ATOM 1360 N N . ALA A 1 176 ? 17.789 6.473 -8.590 1.00 91.94 176 ALA A N 1
ATOM 1361 C CA . ALA A 1 176 ? 18.962 7.315 -8.840 1.00 91.94 176 ALA A CA 1
ATOM 1362 C C . ALA A 1 176 ? 18.613 8.784 -9.159 1.00 91.94 176 ALA A C 1
ATOM 1364 O O . ALA A 1 176 ? 19.457 9.663 -8.997 1.00 91.94 176 ALA A O 1
ATOM 1365 N N . LYS A 1 177 ? 17.395 9.058 -9.645 1.00 93.38 177 LYS A N 1
ATOM 1366 C CA . LYS A 1 177 ? 16.943 10.395 -10.078 1.00 93.38 177 LYS A CA 1
ATOM 1367 C C . LYS A 1 177 ? 16.040 11.089 -9.064 1.00 93.38 177 LYS A C 1
ATOM 1369 O O . LYS A 1 177 ? 15.993 12.315 -9.028 1.00 93.38 177 LYS A O 1
ATOM 1374 N N . HIS A 1 178 ? 15.297 10.321 -8.274 1.00 93.06 178 HIS A N 1
ATOM 1375 C CA . HIS A 1 178 ? 14.280 10.828 -7.362 1.00 93.06 178 HIS A CA 1
ATOM 1376 C C . HIS A 1 178 ? 14.562 10.390 -5.928 1.00 93.06 178 HIS A C 1
ATOM 1378 O O . HIS A 1 178 ? 15.012 9.278 -5.672 1.00 93.06 178 HIS A O 1
ATOM 1384 N N . GLN A 1 179 ? 14.233 11.258 -4.970 1.00 91.69 179 GLN A N 1
ATOM 1385 C CA . GLN A 1 179 ? 14.278 10.902 -3.555 1.00 91.69 179 GLN A CA 1
ATOM 1386 C C . GLN A 1 179 ? 13.304 9.756 -3.251 1.00 91.69 179 GLN A C 1
ATOM 1388 O O . GLN A 1 179 ? 12.125 9.832 -3.614 1.00 91.69 179 GLN A O 1
ATOM 1393 N N . GLN A 1 180 ? 13.768 8.759 -2.495 1.00 91.56 180 GLN A N 1
ATOM 1394 C CA . GLN A 1 180 ? 12.952 7.639 -2.018 1.00 91.56 180 GLN A CA 1
ATOM 1395 C C . GLN A 1 180 ? 11.681 8.116 -1.300 1.00 91.56 180 GLN A C 1
ATOM 1397 O O . GLN A 1 180 ? 11.639 9.218 -0.745 1.00 91.56 180 GLN A O 1
ATOM 1402 N N . CYS A 1 181 ? 10.624 7.303 -1.329 1.00 93.25 181 CYS A N 1
ATOM 1403 C CA . CYS A 1 181 ? 9.360 7.618 -0.662 1.00 93.25 181 CYS A CA 1
ATOM 1404 C C . CYS A 1 181 ? 9.563 7.727 0.857 1.00 93.25 181 CYS A C 1
ATOM 1406 O O . CYS A 1 181 ? 10.219 6.877 1.448 1.00 93.25 181 CYS A O 1
ATOM 1408 N N . ALA A 1 182 ? 8.961 8.733 1.497 1.00 91.94 182 ALA A N 1
ATOM 1409 C CA . ALA A 1 182 ? 9.065 8.947 2.947 1.00 91.94 182 ALA A CA 1
ATOM 1410 C C . ALA A 1 182 ? 8.236 7.950 3.791 1.00 91.94 182 ALA A C 1
ATOM 1412 O O . ALA A 1 182 ? 8.156 8.083 5.010 1.00 91.94 182 ALA A O 1
ATOM 1413 N N . GLY A 1 183 ? 7.617 6.955 3.150 1.00 88.38 183 GLY A N 1
ATOM 1414 C CA . GLY A 1 183 ? 6.734 5.996 3.810 1.00 88.38 183 GLY A CA 1
ATOM 1415 C C . GLY A 1 183 ? 5.491 6.675 4.382 1.00 88.38 183 GLY A C 1
ATOM 1416 O O . GLY A 1 183 ? 4.845 7.461 3.692 1.00 88.38 183 GLY A O 1
ATOM 1417 N N . ASN A 1 184 ? 5.201 6.374 5.647 1.00 84.50 184 ASN A N 1
ATOM 1418 C CA . ASN A 1 184 ? 4.106 6.952 6.426 1.00 84.50 184 ASN A CA 1
ATOM 1419 C C . ASN A 1 184 ? 4.405 8.366 6.958 1.00 84.50 184 ASN A C 1
ATOM 1421 O O . ASN A 1 184 ? 3.525 8.998 7.538 1.00 84.50 184 ASN A O 1
ATOM 1425 N N . ARG A 1 185 ? 5.636 8.870 6.793 1.00 86.88 185 ARG A N 1
ATOM 1426 C CA . ARG A 1 185 ? 6.036 10.180 7.314 1.00 86.88 185 ARG A CA 1
ATOM 1427 C C . ARG A 1 185 ? 5.590 11.295 6.381 1.00 86.88 185 ARG A C 1
ATOM 1429 O O . ARG A 1 185 ? 5.726 11.196 5.160 1.00 86.88 185 ARG A O 1
ATOM 1436 N N . GLU A 1 186 ? 5.134 12.389 6.979 1.00 89.81 186 GLU A N 1
ATOM 1437 C CA . GLU A 1 186 ? 4.841 13.615 6.247 1.00 89.81 186 GLU A CA 1
ATOM 1438 C C . GLU A 1 186 ? 6.129 14.167 5.614 1.00 89.81 186 GLU A C 1
ATOM 1440 O O . GLU A 1 186 ? 7.172 14.281 6.263 1.00 89.81 186 GLU A O 1
ATOM 1445 N N . ALA A 1 187 ? 6.068 14.500 4.328 1.00 93.06 187 ALA A N 1
ATOM 1446 C CA . ALA A 1 187 ? 7.178 15.078 3.585 1.00 93.06 187 ALA A CA 1
ATOM 1447 C C . ALA A 1 187 ? 6.720 16.319 2.822 1.00 93.06 187 ALA A C 1
ATOM 1449 O O . ALA A 1 187 ? 5.573 16.409 2.401 1.00 93.06 187 ALA A O 1
ATOM 1450 N N . ASN A 1 188 ? 7.630 17.270 2.611 1.00 95.06 188 ASN A N 1
ATOM 1451 C CA . ASN A 1 188 ? 7.376 18.419 1.749 1.00 95.06 188 ASN A CA 1
ATOM 1452 C C . ASN A 1 188 ? 7.865 18.112 0.327 1.00 95.06 188 ASN A C 1
ATOM 1454 O O . ASN A 1 188 ? 9.076 18.005 0.116 1.00 95.06 188 ASN A O 1
ATOM 1458 N N . ARG A 1 189 ? 6.949 17.906 -0.626 1.00 94.12 189 ARG A N 1
ATOM 1459 C CA . ARG A 1 189 ? 7.274 17.489 -2.003 1.00 94.12 189 ARG A CA 1
ATOM 1460 C C . ARG A 1 189 ? 6.318 18.107 -3.015 1.00 94.12 189 ARG A C 1
ATOM 1462 O O . ARG A 1 189 ? 5.218 18.511 -2.669 1.00 94.12 189 ARG A O 1
ATOM 1469 N N . ILE A 1 190 ? 6.740 18.131 -4.278 1.00 95.38 190 ILE A N 1
ATOM 1470 C CA . ILE A 1 190 ? 5.813 18.296 -5.402 1.00 95.38 190 ILE A CA 1
ATOM 1471 C C . ILE A 1 190 ? 5.084 16.963 -5.565 1.00 95.38 190 ILE A C 1
ATOM 1473 O O . ILE A 1 190 ? 5.712 15.939 -5.861 1.00 95.38 190 ILE A O 1
ATOM 1477 N N . TRP A 1 191 ? 3.780 16.974 -5.311 1.00 96.69 191 TRP A N 1
ATOM 1478 C CA . TRP A 1 191 ? 2.935 15.791 -5.403 1.00 96.69 191 TRP A CA 1
ATOM 1479 C C . TRP A 1 191 ? 2.428 15.590 -6.822 1.00 96.69 191 TRP A C 1
ATOM 1481 O O . TRP A 1 191 ? 2.217 16.543 -7.568 1.00 96.69 191 TRP A O 1
ATOM 1491 N N . TYR A 1 192 ? 2.239 14.328 -7.178 1.00 97.38 192 TYR A N 1
ATOM 1492 C CA . TYR A 1 192 ? 1.660 13.894 -8.436 1.00 97.38 192 TYR A CA 1
ATOM 1493 C C . TYR A 1 192 ? 0.296 13.264 -8.175 1.00 97.38 192 TYR A C 1
ATOM 1495 O O . TYR A 1 192 ? 0.067 12.675 -7.121 1.00 97.38 192 TYR A O 1
ATOM 1503 N N . SER A 1 193 ? -0.591 13.347 -9.155 1.00 96.94 193 SER A N 1
ATOM 1504 C CA . SER A 1 193 ? -1.906 12.717 -9.138 1.00 96.94 193 SER A CA 1
ATOM 1505 C C . SER A 1 193 ? -2.323 12.345 -10.557 1.00 96.94 193 SER A C 1
ATOM 1507 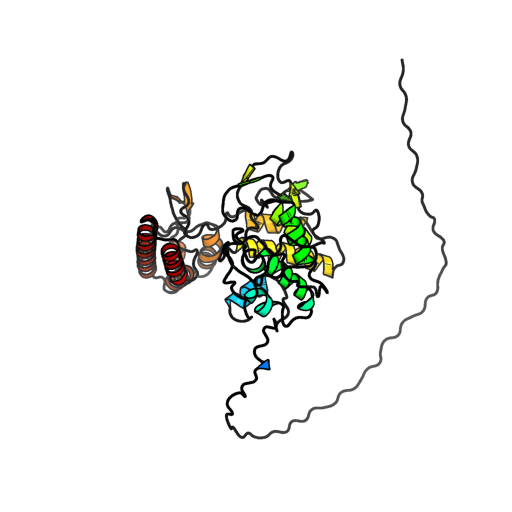O O . SER A 1 193 ? -1.618 12.642 -11.521 1.00 96.94 193 SER A O 1
ATOM 1509 N N . ILE A 1 194 ? -3.453 11.662 -10.699 1.00 95.75 194 ILE A N 1
ATOM 1510 C CA . ILE A 1 194 ? -3.993 11.288 -12.005 1.00 95.75 194 ILE A CA 1
ATOM 1511 C C . ILE A 1 194 ? -4.853 12.418 -12.544 1.00 95.75 194 ILE A C 1
ATOM 1513 O O . ILE A 1 194 ? -5.707 12.954 -11.836 1.00 95.75 194 ILE A O 1
ATOM 1517 N N . LEU A 1 195 ? -4.620 12.767 -13.809 1.00 90.69 195 LEU A N 1
ATOM 1518 C CA . LEU A 1 195 ? -5.411 13.763 -14.518 1.00 90.69 195 LEU A CA 1
ATOM 1519 C C . LEU A 1 195 ? -6.816 13.220 -14.799 1.00 90.69 195 LEU A C 1
ATOM 1521 O O . LEU A 1 195 ? -6.971 12.250 -15.541 1.00 90.69 195 LEU A O 1
ATOM 1525 N N . ASP A 1 196 ? -7.837 13.892 -14.272 1.00 90.31 196 ASP A N 1
ATOM 1526 C CA . ASP A 1 196 ? -9.210 13.720 -14.734 1.00 90.31 196 ASP A CA 1
ATOM 1527 C C . ASP A 1 196 ? -9.366 14.488 -16.066 1.00 90.31 196 ASP A C 1
ATOM 1529 O O . ASP A 1 196 ? -9.255 15.724 -16.081 1.00 90.31 196 ASP A O 1
ATOM 1533 N N . PRO A 1 197 ? -9.587 13.797 -17.201 1.00 87.75 197 PRO A N 1
ATOM 1534 C CA . PRO A 1 197 ? -9.669 14.442 -18.508 1.00 87.75 197 PRO A CA 1
ATOM 1535 C C . PRO A 1 197 ? -10.920 15.319 -18.671 1.00 87.75 197 PRO A C 1
ATOM 1537 O O . PRO A 1 197 ? -10.886 16.267 -19.459 1.00 87.75 197 PRO A O 1
ATOM 1540 N N . TYR A 1 198 ? -12.006 15.044 -17.940 1.00 86.00 198 TYR A N 1
ATOM 1541 C CA . TYR A 1 198 ? -13.234 15.834 -17.983 1.00 86.00 198 TYR A CA 1
ATOM 1542 C C . TYR A 1 198 ? -13.105 17.115 -17.155 1.00 86.00 198 TYR A C 1
ATOM 1544 O O . TYR A 1 198 ? -13.339 18.214 -17.662 1.00 86.00 198 TYR A O 1
ATOM 1552 N N . ALA A 1 199 ? -12.667 16.991 -15.899 1.00 85.44 199 ALA A N 1
ATOM 1553 C CA . ALA A 1 199 ? -12.438 18.139 -15.022 1.00 85.44 199 ALA A CA 1
ATOM 1554 C C . ALA A 1 199 ? -11.203 18.959 -15.437 1.00 85.44 199 ALA A C 1
ATOM 1556 O O . ALA A 1 199 ? -11.048 20.101 -14.997 1.00 85.44 199 ALA A O 1
ATOM 1557 N N . LYS A 1 200 ? -10.326 18.376 -16.271 1.00 87.81 200 LYS A N 1
ATOM 1558 C CA . LYS A 1 200 ? -9.007 18.907 -16.656 1.00 87.81 200 LYS A CA 1
ATOM 1559 C C . LYS A 1 200 ? -8.161 19.277 -15.440 1.00 87.81 200 LYS A C 1
ATOM 1561 O O . LYS A 1 200 ? -7.418 20.259 -15.460 1.00 87.81 200 LYS A O 1
ATOM 1566 N N . ARG A 1 201 ? -8.325 18.519 -14.358 1.00 90.50 201 ARG A N 1
ATOM 1567 C CA . ARG A 1 201 ? -7.657 18.736 -13.076 1.00 90.50 201 ARG A CA 1
ATOM 1568 C C . ARG A 1 201 ? -7.216 17.398 -12.496 1.00 90.50 201 ARG A C 1
ATOM 1570 O O . ARG A 1 201 ? -7.890 16.397 -12.732 1.00 90.50 201 ARG A O 1
ATOM 1577 N N . PRO A 1 202 ? -6.108 17.358 -11.750 1.00 94.38 202 PRO A N 1
ATOM 1578 C CA . PRO A 1 202 ? -5.714 16.151 -11.043 1.00 94.38 202 PRO A CA 1
ATOM 1579 C C . PRO A 1 202 ? -6.714 15.815 -9.928 1.00 94.38 202 PRO A C 1
ATOM 1581 O O . PRO A 1 202 ? -7.420 16.699 -9.434 1.00 94.38 202 PRO A O 1
ATOM 1584 N N . VAL A 1 203 ? -6.782 14.547 -9.517 1.00 94.94 203 VAL A N 1
ATOM 1585 C CA . VAL A 1 203 ? -7.617 14.128 -8.379 1.00 94.94 203 VAL A CA 1
ATOM 1586 C C . VAL A 1 203 ? -7.038 14.722 -7.082 1.00 94.94 203 VAL A C 1
ATOM 1588 O O . VAL A 1 203 ? -5.950 14.314 -6.673 1.00 94.94 203 VAL A O 1
ATOM 1591 N N . PRO A 1 204 ? -7.735 15.660 -6.406 1.00 92.06 204 PRO A N 1
ATOM 1592 C CA . PRO A 1 204 ? -7.155 16.437 -5.307 1.00 92.06 204 PRO A CA 1
ATOM 1593 C C . PRO A 1 204 ? -6.914 15.617 -4.034 1.00 92.06 204 PRO A C 1
ATOM 1595 O O . PRO A 1 204 ? -6.073 15.970 -3.218 1.00 92.06 204 PRO A O 1
ATOM 1598 N N . THR A 1 205 ? -7.659 14.526 -3.858 1.00 91.94 205 THR A N 1
ATOM 1599 C CA . THR A 1 205 ? -7.568 13.625 -2.701 1.00 91.94 205 THR A CA 1
ATOM 1600 C C . THR A 1 205 ? -6.492 12.553 -2.856 1.00 91.94 205 THR A C 1
ATOM 1602 O O . THR A 1 205 ? -6.318 11.751 -1.947 1.00 91.94 205 THR A O 1
ATOM 1605 N N . PHE A 1 206 ? -5.791 12.519 -3.992 1.00 95.19 206 PHE A N 1
ATOM 1606 C CA . PHE A 1 206 ? -4.782 11.514 -4.301 1.00 95.19 206 PHE A CA 1
ATOM 1607 C C . PHE A 1 206 ? -3.424 12.182 -4.508 1.00 95.19 206 PHE A C 1
ATOM 1609 O O . PHE A 1 206 ? -3.241 12.925 -5.470 1.00 95.19 206 PHE A O 1
ATOM 1616 N N . ALA A 1 207 ? -2.472 11.915 -3.617 1.00 95.44 207 ALA A N 1
ATOM 1617 C CA . ALA A 1 207 ? -1.147 12.519 -3.626 1.00 95.44 207 ALA A CA 1
ATOM 1618 C C . ALA A 1 207 ? -0.054 11.445 -3.659 1.00 95.44 207 ALA A C 1
ATOM 1620 O O . ALA A 1 207 ? 0.114 10.645 -2.741 1.00 95.44 207 ALA A O 1
ATOM 1621 N N . VAL A 1 208 ? 0.754 11.443 -4.716 1.00 97.06 208 VAL A N 1
ATOM 1622 C CA . VAL A 1 208 ? 1.816 10.456 -4.941 1.00 97.06 208 VAL A CA 1
ATOM 1623 C C . VAL A 1 208 ? 3.162 11.153 -5.061 1.00 97.06 208 VAL A C 1
ATOM 1625 O O . VAL A 1 208 ? 3.310 12.138 -5.779 1.00 97.06 208 VAL A O 1
ATOM 1628 N N . CYS A 1 209 ? 4.179 10.656 -4.358 1.00 97.06 209 CYS A N 1
ATOM 1629 C CA . CYS A 1 209 ? 5.520 11.220 -4.485 1.00 97.06 209 CYS A CA 1
ATOM 1630 C C . CYS A 1 209 ? 6.126 10.914 -5.875 1.00 97.06 209 CYS A C 1
ATOM 1632 O O . CYS A 1 209 ? 5.795 9.881 -6.469 1.00 97.06 209 CYS A O 1
ATOM 1634 N N . PRO A 1 210 ? 7.084 11.725 -6.368 1.00 96.44 210 PRO A N 1
ATOM 1635 C CA . PRO A 1 210 ? 7.673 11.532 -7.697 1.00 96.44 210 PRO A CA 1
ATOM 1636 C C . PRO A 1 210 ? 8.249 10.125 -7.917 1.00 96.44 210 PRO A C 1
ATOM 1638 O O . PRO A 1 210 ? 8.048 9.529 -8.971 1.00 96.44 210 PRO A O 1
ATOM 1641 N N . ASN A 1 211 ? 8.908 9.555 -6.901 1.00 96.62 211 ASN A N 1
ATOM 1642 C CA . ASN A 1 211 ? 9.482 8.213 -6.983 1.00 96.62 211 ASN A CA 1
ATOM 1643 C C . ASN A 1 211 ? 8.412 7.135 -7.217 1.00 96.62 211 ASN A C 1
ATOM 1645 O O . ASN A 1 211 ? 8.575 6.304 -8.107 1.00 96.62 211 ASN A O 1
ATOM 1649 N N . CYS A 1 212 ? 7.313 7.145 -6.451 1.00 97.31 212 CYS A N 1
ATOM 1650 C CA . CYS A 1 212 ? 6.232 6.170 -6.628 1.00 97.31 212 CYS A CA 1
ATOM 1651 C C . CYS A 1 212 ? 5.503 6.373 -7.962 1.00 97.31 212 CYS A C 1
ATOM 1653 O O . CYS A 1 212 ? 5.270 5.393 -8.661 1.00 97.31 212 CYS A O 1
ATOM 1655 N N . ALA A 1 213 ? 5.211 7.618 -8.354 1.00 97.50 213 ALA A N 1
ATOM 1656 C CA . ALA A 1 213 ? 4.543 7.911 -9.623 1.00 97.50 213 ALA A CA 1
ATOM 1657 C C . ALA A 1 213 ? 5.357 7.389 -10.819 1.00 97.50 213 ALA A C 1
ATOM 1659 O O . ALA A 1 213 ? 4.847 6.624 -11.635 1.00 97.50 213 ALA A O 1
ATOM 1660 N N . LYS A 1 214 ? 6.657 7.710 -10.879 1.00 97.38 214 LYS A N 1
ATOM 1661 C CA . LYS A 1 214 ? 7.539 7.221 -11.951 1.00 97.38 214 LYS A CA 1
ATOM 1662 C C . LYS A 1 214 ? 7.754 5.712 -11.901 1.00 97.38 214 LYS A C 1
ATOM 1664 O O . LYS A 1 214 ? 7.855 5.082 -12.948 1.00 97.38 214 LYS A O 1
ATOM 1669 N N . THR A 1 215 ? 7.762 5.117 -10.709 1.00 97.75 215 THR A N 1
ATOM 1670 C CA . THR A 1 215 ? 7.837 3.655 -10.558 1.00 97.75 215 THR A CA 1
ATOM 1671 C C . THR A 1 215 ? 6.619 2.969 -11.164 1.00 97.75 215 THR A C 1
ATOM 1673 O O . THR A 1 215 ? 6.776 1.999 -11.902 1.00 97.75 215 THR A O 1
ATOM 1676 N N . ILE A 1 216 ? 5.420 3.502 -10.928 1.00 97.81 216 ILE A N 1
ATOM 1677 C CA . ILE A 1 216 ? 4.186 2.980 -11.522 1.00 97.81 216 ILE A CA 1
ATOM 1678 C C . ILE A 1 216 ? 4.234 3.090 -13.048 1.00 97.81 216 ILE A C 1
ATOM 1680 O O . ILE A 1 216 ? 3.910 2.119 -13.720 1.00 97.81 216 ILE A O 1
ATOM 1684 N N . GLU A 1 217 ? 4.701 4.214 -13.603 1.00 97.19 217 GLU A N 1
ATOM 1685 C CA . GLU A 1 217 ? 4.856 4.381 -15.059 1.00 97.19 217 GLU A CA 1
ATOM 1686 C C . GLU A 1 217 ? 5.866 3.396 -15.675 1.00 97.19 217 GLU A C 1
ATOM 1688 O O . GLU A 1 217 ? 5.719 3.014 -16.832 1.00 97.19 217 GLU A O 1
ATOM 1693 N N . VAL A 1 218 ? 6.883 2.957 -14.924 1.00 97.12 218 VAL A N 1
ATOM 1694 C CA . VAL A 1 218 ? 7.802 1.896 -15.371 1.00 97.12 218 VAL A CA 1
ATOM 1695 C C . VAL A 1 218 ? 7.138 0.523 -15.322 1.00 97.12 218 VAL A C 1
ATOM 1697 O O . VAL A 1 218 ? 7.310 -0.264 -16.250 1.00 97.12 218 VAL A O 1
ATOM 1700 N N . ILE A 1 219 ? 6.400 0.224 -14.251 1.00 97.31 219 ILE A N 1
ATOM 1701 C CA . ILE A 1 219 ? 5.744 -1.076 -14.054 1.00 97.31 219 ILE A CA 1
ATOM 1702 C C . ILE A 1 219 ? 4.561 -1.259 -15.017 1.00 97.31 219 ILE A C 1
ATOM 1704 O O . ILE A 1 219 ? 4.336 -2.367 -15.500 1.00 97.31 219 ILE A O 1
ATOM 1708 N N . LEU A 1 220 ? 3.830 -0.182 -15.317 1.00 96.94 220 LEU A N 1
ATOM 1709 C CA . LEU A 1 220 ? 2.659 -0.143 -16.196 1.00 96.94 220 LEU A CA 1
ATOM 1710 C C . LEU A 1 220 ? 2.891 0.891 -17.323 1.00 96.94 220 LEU A C 1
ATOM 1712 O O . LEU A 1 220 ? 2.384 2.013 -17.249 1.00 96.94 220 LEU A O 1
ATOM 1716 N N . PRO A 1 221 ? 3.658 0.548 -18.380 1.00 95.38 221 PRO A N 1
ATOM 1717 C CA . PRO A 1 221 ? 4.145 1.520 -19.370 1.00 95.38 221 PRO A CA 1
ATOM 1718 C C . PRO A 1 221 ? 3.067 2.250 -20.177 1.00 95.38 221 PRO A C 1
ATOM 1720 O O . PRO A 1 221 ? 3.283 3.365 -20.641 1.00 95.38 221 PRO A O 1
ATOM 1723 N N . ASN A 1 222 ? 1.895 1.647 -20.356 1.00 95.12 222 ASN A N 1
ATOM 1724 C CA . ASN A 1 222 ? 0.750 2.281 -21.015 1.00 95.12 222 ASN A CA 1
ATOM 1725 C C . ASN A 1 222 ? 0.080 3.375 -20.161 1.00 95.12 222 ASN A C 1
ATOM 1727 O O . ASN A 1 222 ? -0.731 4.126 -20.696 1.00 95.12 222 ASN A O 1
ATOM 1731 N N . LEU A 1 223 ? 0.419 3.487 -18.871 1.00 95.69 223 LEU A N 1
ATOM 1732 C CA . LEU A 1 223 ? 0.035 4.599 -17.993 1.00 95.69 223 LEU A CA 1
ATOM 1733 C C . LEU A 1 223 ? 1.089 5.717 -17.960 1.00 95.69 223 LEU A C 1
ATOM 1735 O O . LEU A 1 223 ? 0.970 6.646 -17.160 1.00 95.69 223 LEU A O 1
ATOM 1739 N N . PHE A 1 224 ? 2.124 5.657 -18.802 1.00 94.62 224 PHE A N 1
ATOM 1740 C CA . PHE A 1 224 ? 3.118 6.722 -18.893 1.00 94.62 224 PHE A CA 1
ATOM 1741 C C . PHE A 1 224 ? 2.458 8.074 -19.201 1.00 94.62 224 PHE A C 1
ATOM 1743 O O . PHE A 1 224 ? 1.714 8.206 -20.173 1.00 94.62 224 PHE A O 1
ATOM 1750 N N . GLY A 1 225 ? 2.733 9.085 -18.373 1.00 91.25 225 GLY A N 1
ATOM 1751 C CA . GLY A 1 225 ? 2.138 10.414 -18.504 1.00 91.25 225 GLY A CA 1
ATOM 1752 C C . GLY A 1 225 ? 0.738 10.546 -17.898 1.00 91.25 225 GLY A C 1
ATOM 1753 O O . GLY A 1 225 ? 0.167 11.632 -17.956 1.00 91.25 225 GLY A O 1
ATOM 1754 N N . ALA A 1 226 ? 0.184 9.490 -17.291 1.00 93.56 226 ALA A N 1
ATOM 1755 C CA . ALA A 1 226 ? -1.071 9.585 -16.542 1.00 93.56 226 ALA A CA 1
ATOM 1756 C C . ALA A 1 226 ? -0.909 10.390 -15.241 1.00 93.56 226 ALA A C 1
ATOM 1758 O O . ALA A 1 226 ? -1.864 11.020 -14.784 1.00 93.56 226 ALA A O 1
ATOM 1759 N N . PHE A 1 227 ? 0.295 10.371 -14.657 1.00 96.00 227 PHE A N 1
ATOM 1760 C CA . PHE A 1 227 ? 0.625 11.130 -13.458 1.00 96.00 227 PHE A CA 1
ATOM 1761 C C . PHE A 1 227 ? 1.099 12.537 -13.826 1.00 96.00 227 PHE A C 1
ATOM 1763 O O . PHE A 1 227 ? 2.154 12.716 -14.437 1.00 96.00 227 PHE A O 1
ATOM 1770 N N . VAL A 1 228 ? 0.338 13.533 -13.389 1.00 95.44 228 VAL A N 1
ATOM 1771 C CA . VAL A 1 228 ? 0.622 14.963 -13.544 1.00 95.44 228 VAL A CA 1
ATOM 1772 C C . VAL A 1 228 ? 0.843 15.604 -12.178 1.00 95.44 228 VAL A C 1
ATOM 1774 O O . VAL A 1 228 ? 0.465 15.036 -11.156 1.00 95.44 228 VAL A O 1
ATOM 1777 N N . GLU A 1 229 ? 1.454 16.782 -12.148 1.00 95.94 229 GLU A N 1
ATOM 1778 C CA . GLU A 1 229 ? 1.620 17.557 -10.915 1.00 95.94 229 GLU A CA 1
ATOM 1779 C C . GLU A 1 229 ? 0.244 17.911 -10.327 1.00 95.94 229 GLU A C 1
ATOM 1781 O O . GLU A 1 229 ? -0.670 18.300 -11.055 1.00 95.94 229 GLU A O 1
ATOM 1786 N N . LEU A 1 230 ? 0.088 17.719 -9.014 1.00 93.19 230 LEU A N 1
ATOM 1787 C CA . LEU A 1 230 ? -1.170 17.918 -8.288 1.00 93.19 230 LEU A CA 1
ATOM 1788 C C . LEU A 1 230 ? -1.583 19.396 -8.262 1.00 93.19 230 LEU A C 1
ATOM 1790 O O . LEU A 1 230 ? -2.752 19.722 -8.468 1.00 93.19 230 LEU A O 1
ATOM 1794 N N . ASP A 1 231 ? -0.608 20.276 -8.045 1.00 89.31 231 ASP A N 1
ATOM 1795 C CA . ASP A 1 231 ? -0.783 21.722 -8.009 1.00 89.31 231 ASP A CA 1
ATOM 1796 C C . ASP A 1 231 ? -0.250 22.361 -9.299 1.00 89.31 231 ASP A C 1
ATOM 1798 O O . ASP A 1 231 ? 0.795 21.969 -9.820 1.00 89.31 231 ASP A O 1
ATOM 1802 N N . ALA A 1 232 ? -0.959 23.375 -9.801 1.00 85.75 232 ALA A N 1
ATOM 1803 C CA . ALA A 1 232 ? -0.536 24.192 -10.935 1.00 85.75 232 ALA A CA 1
ATOM 1804 C C . ALA A 1 232 ? -0.563 25.681 -10.530 1.00 85.75 232 ALA A C 1
ATOM 1806 O O . ALA A 1 232 ? -1.653 26.245 -10.389 1.00 85.75 232 ALA A O 1
ATOM 1807 N N . PRO A 1 233 ? 0.600 26.342 -10.348 1.00 87.56 233 PRO A N 1
ATOM 1808 C CA . PRO A 1 233 ? 1.962 25.838 -10.569 1.00 87.56 233 PRO A CA 1
ATOM 1809 C C . PRO A 1 233 ? 2.391 24.777 -9.544 1.00 87.56 233 PRO A C 1
ATOM 1811 O O . PRO A 1 233 ? 1.854 24.729 -8.441 1.00 87.56 233 PRO A O 1
ATOM 1814 N N . ALA A 1 234 ? 3.393 23.968 -9.899 1.00 89.56 234 ALA A N 1
ATOM 1815 C CA . ALA A 1 234 ? 3.958 22.958 -9.012 1.00 89.56 234 ALA A CA 1
ATOM 1816 C C . ALA A 1 234 ? 4.580 23.597 -7.769 1.00 89.56 234 ALA A C 1
ATOM 1818 O O . ALA A 1 234 ? 5.636 24.233 -7.834 1.00 89.56 234 ALA A O 1
ATOM 1819 N N . ILE A 1 235 ? 3.921 23.419 -6.628 1.00 91.19 235 ILE A N 1
ATOM 1820 C CA . ILE A 1 235 ? 4.367 23.949 -5.343 1.00 91.19 235 ILE A CA 1
ATOM 1821 C C . ILE A 1 235 ? 4.628 22.767 -4.407 1.00 91.19 235 ILE A C 1
ATOM 1823 O O . ILE A 1 235 ? 3.789 21.873 -4.301 1.00 91.19 235 ILE A O 1
ATOM 1827 N N . PRO A 1 236 ? 5.779 22.731 -3.713 1.00 92.62 236 PRO A N 1
ATOM 1828 C CA . PRO A 1 236 ? 5.992 21.761 -2.656 1.00 92.62 236 PRO A CA 1
ATOM 1829 C C . PRO A 1 236 ? 4.989 21.974 -1.521 1.00 92.62 236 PRO A C 1
ATOM 1831 O O . PRO A 1 236 ? 4.955 23.045 -0.908 1.00 92.62 236 PRO A O 1
ATOM 1834 N N . THR A 1 237 ? 4.191 20.954 -1.231 1.00 93.69 237 THR A N 1
ATOM 1835 C CA . THR A 1 237 ? 3.255 20.949 -0.104 1.00 93.69 237 THR A CA 1
ATOM 1836 C C . THR A 1 237 ? 3.550 19.772 0.818 1.00 93.69 237 THR A C 1
ATOM 1838 O O . THR A 1 237 ? 4.241 18.813 0.451 1.00 93.69 237 THR A O 1
ATOM 1841 N N . ARG A 1 238 ? 3.079 19.856 2.066 1.00 93.94 238 ARG A N 1
ATOM 1842 C CA . ARG A 1 238 ? 3.228 18.765 3.031 1.00 93.94 238 ARG A CA 1
ATOM 1843 C C . ARG A 1 238 ? 2.155 17.706 2.805 1.00 93.94 238 ARG A C 1
ATOM 1845 O O . ARG A 1 238 ? 0.997 18.044 2.582 1.00 93.94 238 ARG A O 1
ATOM 1852 N N . GLY A 1 239 ? 2.546 16.441 2.875 1.00 90.81 239 GLY A N 1
ATOM 1853 C CA . GLY A 1 239 ? 1.624 15.320 2.732 1.00 90.81 239 GLY A CA 1
ATOM 1854 C C . GLY A 1 239 ? 2.300 13.966 2.916 1.00 90.81 239 GLY A C 1
ATOM 1855 O O . GLY A 1 239 ? 3.507 13.877 3.158 1.00 90.81 239 GLY A O 1
ATOM 1856 N N . VAL A 1 240 ? 1.507 12.907 2.777 1.00 91.81 240 VAL A N 1
ATOM 1857 C CA . VAL A 1 240 ? 1.945 11.506 2.806 1.00 91.81 240 VAL A CA 1
ATOM 1858 C C . VAL A 1 240 ? 1.588 10.874 1.462 1.00 91.81 240 VAL A C 1
ATOM 1860 O O . VAL A 1 240 ? 0.550 11.176 0.886 1.00 91.81 240 VAL A O 1
ATOM 1863 N N . CYS A 1 241 ? 2.463 10.021 0.933 1.00 94.44 241 CYS A N 1
ATOM 1864 C CA . CYS A 1 241 ? 2.276 9.409 -0.383 1.00 94.44 241 CYS A CA 1
ATOM 1865 C C . CYS A 1 241 ? 1.208 8.310 -0.335 1.00 94.44 241 CYS A C 1
ATOM 1867 O O . CYS A 1 241 ? 1.444 7.300 0.310 1.00 94.44 241 CYS A O 1
ATOM 1869 N N . ASP A 1 242 ? 0.112 8.397 -1.084 1.00 94.12 242 ASP A N 1
ATOM 1870 C CA . ASP A 1 242 ? -0.926 7.347 -1.122 1.00 94.12 242 ASP A CA 1
ATOM 1871 C C . ASP A 1 242 ? -0.431 6.000 -1.682 1.00 94.12 242 ASP A C 1
ATOM 1873 O O . ASP A 1 242 ? -1.045 4.959 -1.456 1.00 94.12 242 ASP A O 1
ATOM 1877 N N . MET A 1 243 ? 0.706 6.002 -2.384 1.00 94.69 243 MET A N 1
ATOM 1878 C CA . MET A 1 243 ? 1.343 4.805 -2.944 1.00 94.69 243 MET A CA 1
ATOM 1879 C C . MET A 1 243 ? 2.548 4.326 -2.120 1.00 94.69 243 MET A C 1
ATOM 1881 O O . MET A 1 243 ? 3.462 3.700 -2.664 1.00 94.69 243 MET A O 1
ATOM 1885 N N . HIS A 1 244 ? 2.607 4.652 -0.825 1.00 91.25 244 HIS A N 1
ATOM 1886 C CA . HIS A 1 244 ? 3.538 3.995 0.091 1.00 91.25 244 HIS A CA 1
ATOM 1887 C C . HIS A 1 244 ? 2.981 2.629 0.506 1.00 91.25 244 HIS A C 1
ATOM 1889 O O . HIS A 1 244 ? 1.796 2.488 0.799 1.00 91.25 244 HIS A O 1
ATOM 1895 N N . PHE A 1 245 ? 3.836 1.611 0.536 1.00 88.06 245 PHE A N 1
ATOM 1896 C CA . PHE A 1 245 ? 3.450 0.320 1.089 1.00 88.06 245 PHE A CA 1
ATOM 1897 C C . PHE A 1 245 ? 3.644 0.337 2.604 1.00 88.06 245 PHE A C 1
ATOM 1899 O O . PHE A 1 245 ? 4.695 0.737 3.105 1.00 88.06 245 PHE A O 1
ATOM 1906 N N . THR A 1 246 ? 2.640 -0.121 3.341 1.00 83.25 246 THR A N 1
ATOM 1907 C CA . THR A 1 246 ? 2.759 -0.437 4.766 1.00 83.25 246 THR A CA 1
ATOM 1908 C C . THR A 1 246 ? 2.002 -1.734 5.021 1.00 83.25 246 THR A C 1
ATOM 1910 O O . THR A 1 246 ? 0.832 -1.825 4.636 1.00 83.25 246 THR A O 1
ATOM 1913 N N . PRO A 1 247 ? 2.634 -2.745 5.645 1.00 77.62 247 PRO A N 1
ATOM 1914 C CA . PRO A 1 247 ? 1.970 -4.003 5.965 1.00 77.62 247 PRO A CA 1
ATOM 1915 C C . PRO A 1 247 ? 0.644 -3.773 6.698 1.00 77.62 247 PRO A C 1
ATOM 1917 O O . PRO A 1 247 ? 0.578 -2.972 7.626 1.00 77.62 247 PRO A O 1
ATOM 1920 N N . GLY A 1 248 ? -0.421 -4.453 6.272 1.00 72.25 248 GLY A N 1
ATOM 1921 C CA . GLY A 1 248 ? -1.768 -4.337 6.849 1.00 72.25 248 GLY A CA 1
ATOM 1922 C C . GLY A 1 248 ? -2.584 -3.115 6.401 1.00 72.25 248 GLY A C 1
ATOM 1923 O O . GLY A 1 248 ? -3.779 -3.060 6.683 1.00 72.25 248 GLY A O 1
ATOM 1924 N N . ARG A 1 249 ? -2.002 -2.158 5.663 1.00 78.06 249 ARG A N 1
ATOM 1925 C CA . ARG A 1 249 ? -2.774 -1.097 4.997 1.00 78.06 249 ARG A CA 1
ATOM 1926 C C . ARG A 1 249 ? -3.311 -1.589 3.655 1.00 78.06 249 ARG A C 1
ATOM 1928 O O . ARG A 1 249 ? -2.572 -2.131 2.835 1.00 78.06 249 ARG A O 1
ATOM 1935 N N . LYS A 1 250 ? -4.609 -1.381 3.411 1.00 82.12 250 LYS A N 1
ATOM 1936 C CA . LYS A 1 250 ? -5.290 -1.866 2.196 1.00 82.12 250 LYS A CA 1
ATOM 1937 C C . LYS A 1 250 ? -5.263 -0.859 1.045 1.00 82.12 250 LYS A C 1
ATOM 1939 O O . LYS A 1 250 ? -5.469 -1.261 -0.098 1.00 82.12 250 LYS A O 1
ATOM 1944 N N . ARG A 1 251 ? -5.021 0.431 1.314 1.00 88.81 251 ARG A N 1
ATOM 1945 C CA . ARG A 1 251 ? -5.122 1.499 0.306 1.00 88.81 251 ARG A CA 1
ATOM 1946 C C . ARG A 1 251 ? -4.163 1.293 -0.860 1.00 88.81 251 ARG A C 1
ATOM 1948 O O . ARG A 1 251 ? -4.612 1.311 -2.002 1.00 88.81 251 ARG A O 1
ATOM 1955 N N . PHE A 1 252 ? -2.890 1.015 -0.576 1.00 92.19 252 PHE A N 1
ATOM 1956 C CA . PHE A 1 252 ? -1.890 0.720 -1.605 1.00 92.19 252 PHE A CA 1
ATOM 1957 C C . PHE A 1 252 ? -2.365 -0.387 -2.557 1.00 92.19 252 PHE A C 1
ATOM 1959 O O . PHE A 1 252 ? -2.351 -0.206 -3.772 1.00 92.19 252 PHE A O 1
ATOM 1966 N N . LEU A 1 253 ? -2.841 -1.509 -2.001 1.00 91.19 253 LEU A N 1
ATOM 1967 C CA . LEU A 1 253 ? -3.325 -2.652 -2.778 1.00 91.19 253 LEU A CA 1
ATOM 1968 C C . LEU A 1 253 ? -4.555 -2.290 -3.611 1.00 91.19 253 LEU A C 1
ATOM 1970 O O . LEU A 1 253 ? -4.584 -2.595 -4.798 1.00 91.19 253 LEU A O 1
ATOM 1974 N N . LYS A 1 254 ? -5.541 -1.602 -3.017 1.00 91.62 254 LYS A N 1
ATOM 1975 C CA . LYS A 1 254 ? -6.756 -1.153 -3.716 1.00 91.62 254 LYS A CA 1
ATOM 1976 C C . LYS A 1 254 ? -6.416 -0.232 -4.891 1.00 91.62 254 LYS A C 1
ATOM 1978 O O . LYS A 1 254 ? -6.915 -0.443 -5.988 1.00 91.62 254 LYS A O 1
ATOM 1983 N N . ILE A 1 255 ? -5.564 0.773 -4.683 1.00 95.38 255 ILE A N 1
ATOM 1984 C CA . ILE A 1 255 ? -5.214 1.736 -5.737 1.00 95.38 255 ILE A CA 1
ATOM 1985 C C . ILE A 1 255 ? -4.359 1.069 -6.820 1.00 95.38 255 ILE A C 1
ATOM 1987 O O . ILE A 1 255 ? -4.606 1.278 -8.006 1.00 95.38 255 ILE A O 1
ATOM 1991 N N . PHE A 1 256 ? -3.384 0.238 -6.443 1.00 96.25 256 PHE A N 1
ATOM 1992 C CA . PHE A 1 256 ? -2.561 -0.469 -7.423 1.00 96.25 256 PHE A CA 1
ATOM 1993 C C . PHE A 1 256 ? -3.381 -1.450 -8.274 1.00 96.25 256 PHE A C 1
ATOM 1995 O O . PHE A 1 256 ? -3.180 -1.501 -9.482 1.00 96.25 256 PHE A O 1
ATOM 2002 N N . ASP A 1 257 ? -4.356 -2.147 -7.687 1.00 95.44 257 ASP A N 1
ATOM 2003 C CA . ASP A 1 257 ? -5.302 -3.016 -8.403 1.00 95.44 257 ASP A CA 1
ATOM 2004 C C . ASP A 1 257 ? -6.137 -2.245 -9.437 1.00 95.44 257 ASP A C 1
ATOM 2006 O O . ASP A 1 257 ? -6.351 -2.728 -10.549 1.00 95.44 257 ASP A O 1
ATOM 2010 N N . LEU A 1 258 ? -6.557 -1.012 -9.120 1.00 96.56 258 LEU A N 1
ATOM 2011 C CA . LEU A 1 258 ? -7.239 -0.131 -10.076 1.00 96.56 258 LEU A CA 1
ATOM 2012 C C . LEU A 1 258 ? -6.323 0.271 -11.240 1.00 96.56 258 LEU A C 1
ATOM 2014 O O . LEU A 1 258 ? -6.750 0.236 -12.395 1.00 96.56 258 LEU A O 1
ATOM 2018 N N . LEU A 1 259 ? -5.067 0.626 -10.947 1.00 97.44 259 LEU A N 1
ATOM 2019 C CA . LEU A 1 259 ? -4.058 0.974 -11.955 1.00 97.44 259 LEU A CA 1
ATOM 2020 C C . LEU A 1 259 ? -3.756 -0.218 -12.873 1.00 97.44 259 LEU A C 1
ATOM 2022 O O . LEU A 1 259 ? -3.784 -0.089 -14.098 1.00 97.44 259 LEU A O 1
ATOM 2026 N N . GLU A 1 260 ? -3.509 -1.383 -12.280 1.00 97.00 260 GLU A N 1
ATOM 2027 C CA . GLU A 1 260 ? -3.252 -2.641 -12.975 1.00 97.00 260 GLU A CA 1
ATOM 2028 C C . GLU A 1 260 ? -4.449 -3.040 -13.844 1.00 97.00 260 GLU A C 1
ATOM 2030 O O . GLU A 1 260 ? -4.288 -3.254 -15.042 1.00 97.00 260 GLU A O 1
ATOM 2035 N N . SER A 1 261 ? -5.664 -3.031 -13.291 1.00 95.94 261 SER A N 1
ATOM 2036 C CA . SER A 1 261 ? -6.891 -3.367 -14.022 1.00 95.94 261 SER A CA 1
ATOM 2037 C C . SER A 1 261 ? -7.161 -2.413 -15.188 1.00 95.94 261 SER A C 1
ATOM 2039 O O . SER A 1 261 ? -7.594 -2.841 -16.261 1.00 95.94 261 SER A O 1
ATOM 2041 N N . ALA A 1 262 ? -6.917 -1.111 -15.001 1.00 96.62 262 ALA A N 1
ATOM 2042 C CA . ALA A 1 262 ? -7.046 -0.124 -16.070 1.00 96.62 262 ALA A CA 1
ATOM 2043 C C . ALA A 1 262 ? -6.016 -0.364 -17.183 1.00 96.62 262 ALA A C 1
ATOM 2045 O O . ALA A 1 262 ? -6.363 -0.265 -18.363 1.00 96.62 262 ALA A O 1
ATOM 2046 N N . SER A 1 263 ? -4.783 -0.718 -16.811 1.00 96.81 263 SER A N 1
ATOM 2047 C CA . SER A 1 263 ? -3.724 -1.090 -17.747 1.00 96.81 263 SER A CA 1
ATOM 2048 C C . SER A 1 263 ? -4.069 -2.365 -18.526 1.00 96.81 263 SER A C 1
ATOM 2050 O O . SER A 1 263 ? -4.058 -2.352 -19.757 1.00 96.81 263 SER A O 1
ATOM 2052 N N . ASP A 1 264 ? -4.447 -3.441 -17.839 1.00 96.06 264 ASP A N 1
ATOM 2053 C CA . ASP A 1 264 ? -4.785 -4.730 -18.448 1.00 96.06 264 ASP A CA 1
ATOM 2054 C C . ASP A 1 264 ? -5.951 -4.606 -19.426 1.00 96.06 264 ASP A C 1
ATOM 2056 O O . ASP A 1 264 ? -5.891 -5.100 -20.553 1.00 96.06 264 ASP A O 1
ATOM 2060 N N . ALA A 1 265 ? -7.011 -3.898 -19.023 1.00 95.69 265 ALA A N 1
ATOM 2061 C CA . ALA A 1 265 ? -8.172 -3.674 -19.875 1.00 95.69 265 ALA A CA 1
ATOM 2062 C C . ALA A 1 265 ? -7.810 -2.892 -21.148 1.00 95.69 265 ALA A C 1
ATOM 2064 O O . ALA A 1 265 ? -8.390 -3.140 -22.207 1.00 95.69 265 ALA A O 1
ATOM 2065 N N . ALA A 1 266 ? -6.865 -1.957 -21.048 1.00 96.25 266 ALA A N 1
ATOM 2066 C CA . ALA A 1 266 ? -6.360 -1.177 -22.170 1.00 96.25 266 ALA A CA 1
ATOM 2067 C C . ALA A 1 266 ? -5.521 -2.040 -23.124 1.00 96.25 266 ALA A C 1
ATOM 2069 O O . ALA A 1 266 ? -5.753 -2.019 -24.333 1.00 96.25 266 ALA A O 1
ATOM 2070 N N . LEU A 1 267 ? -4.610 -2.858 -22.585 1.00 95.00 267 LEU A N 1
ATOM 2071 C CA . LEU A 1 267 ? -3.781 -3.784 -23.363 1.00 95.00 267 LEU A CA 1
ATOM 2072 C C . LEU A 1 267 ? -4.629 -4.838 -24.082 1.00 95.00 267 LEU A C 1
ATOM 2074 O O . LEU A 1 267 ? -4.453 -5.049 -25.280 1.00 95.00 267 LEU A O 1
ATOM 2078 N N . ALA A 1 268 ? -5.596 -5.440 -23.385 1.00 94.94 268 ALA A N 1
ATOM 2079 C CA . ALA A 1 268 ? -6.489 -6.448 -23.954 1.00 94.94 268 ALA A CA 1
ATOM 2080 C C . ALA A 1 268 ? -7.343 -5.898 -25.108 1.00 94.94 268 ALA A C 1
ATOM 2082 O O . ALA A 1 268 ? -7.637 -6.617 -26.062 1.00 94.94 268 ALA A O 1
ATOM 2083 N N . ARG A 1 269 ? -7.739 -4.621 -25.035 1.00 95.88 269 ARG A N 1
ATOM 2084 C CA . ARG A 1 269 ? -8.530 -3.942 -26.076 1.00 95.88 269 ARG A CA 1
ATOM 2085 C C . ARG A 1 269 ? -7.683 -3.223 -27.121 1.00 95.88 269 ARG A C 1
ATOM 2087 O O . ARG A 1 269 ? -8.248 -2.726 -28.089 1.00 95.88 269 ARG A O 1
ATOM 2094 N N . GLN A 1 270 ? -6.366 -3.151 -26.926 1.00 94.38 270 GLN A N 1
ATOM 2095 C CA . GLN A 1 270 ? -5.447 -2.347 -27.737 1.00 94.38 270 GLN A CA 1
ATOM 2096 C C . GLN A 1 270 ? -5.871 -0.869 -27.834 1.00 94.38 270 GLN A C 1
ATOM 2098 O O . GLN A 1 270 ? -5.733 -0.226 -28.872 1.00 94.38 270 GLN A O 1
ATOM 2103 N N . THR A 1 271 ? -6.396 -0.318 -26.740 1.00 95.31 271 THR A N 1
ATOM 2104 C CA . THR A 1 271 ? -6.824 1.085 -26.639 1.00 95.31 271 THR A CA 1
ATOM 2105 C C . THR A 1 271 ? -6.027 1.816 -25.562 1.00 95.31 271 THR A C 1
ATOM 2107 O O . THR A 1 271 ? -5.492 1.163 -24.669 1.00 95.31 271 THR A O 1
ATOM 2110 N N . PRO A 1 272 ? -5.982 3.161 -25.562 1.00 93.38 272 PRO A N 1
ATOM 2111 C CA . PRO A 1 272 ? -5.463 3.911 -24.422 1.00 93.38 272 PRO A CA 1
ATOM 2112 C C . PRO A 1 272 ? -6.229 3.588 -23.123 1.00 93.38 272 PRO A C 1
ATOM 2114 O O . PRO A 1 272 ? -7.435 3.310 -23.184 1.00 93.38 272 PRO A O 1
ATOM 2117 N N . PRO A 1 273 ? -5.576 3.644 -21.947 1.00 95.00 273 PRO A N 1
ATOM 2118 C CA . PRO A 1 273 ? -6.256 3.493 -20.666 1.00 95.00 273 PRO A CA 1
ATOM 2119 C C . PRO A 1 273 ? -7.363 4.527 -20.469 1.00 95.00 273 PRO A C 1
ATOM 2121 O O . PRO A 1 273 ? -7.212 5.706 -20.790 1.00 95.00 273 PRO A O 1
ATOM 2124 N N . ASN A 1 274 ? -8.489 4.088 -19.905 1.00 94.94 274 ASN A N 1
ATOM 2125 C CA . ASN A 1 274 ? -9.588 4.984 -19.569 1.00 94.94 274 ASN A CA 1
ATOM 2126 C C . ASN A 1 274 ? -9.257 5.750 -18.277 1.00 94.94 274 ASN A C 1
ATOM 2128 O O . ASN A 1 274 ? -9.623 5.324 -17.180 1.00 94.94 274 ASN A O 1
ATOM 2132 N N . LEU A 1 275 ? -8.555 6.876 -18.428 1.00 94.69 275 LEU A N 1
ATOM 2133 C CA . LEU A 1 275 ? -8.128 7.718 -17.308 1.00 94.69 275 LEU A CA 1
ATOM 2134 C C . LEU A 1 275 ? -9.300 8.354 -16.555 1.00 94.69 275 LEU A C 1
ATOM 2136 O O . LEU A 1 275 ? -9.176 8.571 -15.358 1.00 94.69 275 LEU A O 1
ATOM 2140 N N . GLN A 1 276 ? -10.444 8.585 -17.210 1.00 94.31 276 GLN A N 1
ATOM 2141 C CA . GLN A 1 276 ? -11.642 9.087 -16.530 1.00 94.31 276 GLN A CA 1
ATOM 2142 C C . GLN A 1 276 ? -12.133 8.081 -15.493 1.00 94.31 276 GLN A C 1
ATOM 2144 O O . GLN A 1 276 ? -12.218 8.391 -14.310 1.00 94.31 276 GLN A O 1
ATOM 2149 N N . LYS A 1 277 ? -12.386 6.845 -15.938 1.00 95.19 277 LYS A N 1
ATOM 2150 C CA . LYS A 1 277 ? -12.853 5.777 -15.053 1.00 95.19 277 LYS A CA 1
ATOM 2151 C C . LYS A 1 277 ? -11.856 5.536 -13.918 1.00 95.19 277 LYS A C 1
ATOM 2153 O O . LYS A 1 277 ? -12.264 5.365 -12.776 1.00 95.19 277 LYS A O 1
ATOM 2158 N N . LEU A 1 278 ? -10.561 5.541 -14.230 1.00 96.25 278 LEU A N 1
ATOM 2159 C CA . L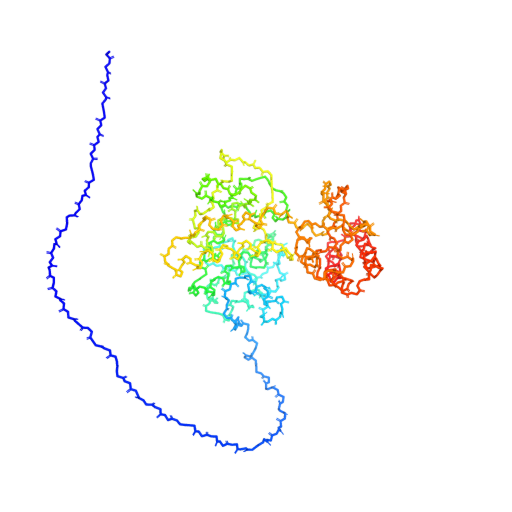EU A 1 278 ? -9.506 5.385 -13.234 1.00 96.25 278 LEU A CA 1
ATOM 2160 C C . LEU A 1 278 ? -9.511 6.529 -12.205 1.00 96.25 278 LEU A C 1
ATOM 2162 O O . LEU A 1 278 ? -9.443 6.260 -11.009 1.00 96.25 278 LEU A O 1
ATOM 2166 N N . ALA A 1 279 ? -9.621 7.784 -12.652 1.00 95.81 279 ALA A N 1
ATOM 2167 C CA . ALA A 1 279 ? -9.683 8.954 -11.778 1.00 95.81 279 ALA A CA 1
ATOM 2168 C C . ALA A 1 279 ? -10.908 8.913 -10.852 1.00 95.81 279 ALA A C 1
ATOM 2170 O O . ALA A 1 279 ? -10.773 9.186 -9.660 1.00 95.81 279 ALA A O 1
ATOM 2171 N N . ASP A 1 280 ? -12.072 8.517 -11.374 1.00 94.56 280 ASP A N 1
ATOM 2172 C CA . ASP A 1 280 ? -13.301 8.368 -10.589 1.00 94.56 280 ASP A CA 1
ATOM 2173 C C . ASP A 1 280 ? -13.142 7.281 -9.514 1.00 94.56 280 ASP A C 1
ATOM 2175 O O . ASP A 1 280 ? -13.360 7.541 -8.334 1.00 94.56 280 ASP A O 1
ATOM 2179 N N . GLN A 1 281 ? -12.639 6.098 -9.884 1.00 94.94 281 GLN A N 1
ATOM 2180 C CA . GLN A 1 281 ? -12.426 5.005 -8.928 1.00 94.94 281 GLN A CA 1
ATOM 2181 C C . GLN A 1 281 ? -11.377 5.344 -7.857 1.00 94.94 281 GLN A C 1
ATOM 2183 O O . GLN A 1 281 ? -11.524 4.959 -6.698 1.00 94.94 281 GLN A O 1
ATOM 2188 N N . ILE A 1 282 ? -10.313 6.071 -8.212 1.00 95.44 282 ILE A N 1
ATOM 2189 C CA . ILE A 1 282 ? -9.311 6.525 -7.239 1.00 95.44 282 ILE A CA 1
ATOM 2190 C C . ILE A 1 282 ? -9.894 7.587 -6.310 1.00 95.44 282 ILE A C 1
ATOM 2192 O O . ILE A 1 282 ? -9.607 7.568 -5.112 1.00 95.44 282 ILE A O 1
ATOM 2196 N N . ARG A 1 283 ? -10.728 8.495 -6.824 1.00 93.94 283 ARG A N 1
ATOM 2197 C CA . ARG A 1 283 ? -11.434 9.484 -6.003 1.00 93.94 283 ARG A CA 1
ATOM 2198 C C . ARG A 1 283 ? -12.313 8.793 -4.964 1.00 93.94 283 ARG A C 1
ATOM 2200 O O . ARG A 1 283 ? -12.228 9.145 -3.793 1.00 93.94 283 ARG A O 1
ATOM 2207 N N . ASP A 1 284 ? -13.054 7.765 -5.364 1.00 91.50 284 ASP A N 1
ATOM 2208 C CA . ASP A 1 284 ? -13.908 6.989 -4.457 1.00 91.50 284 ASP A CA 1
ATOM 2209 C C . ASP A 1 284 ? -13.100 6.274 -3.362 1.00 91.50 284 ASP A C 1
ATOM 2211 O O . ASP A 1 284 ? -13.530 6.200 -2.216 1.00 91.50 284 ASP A O 1
ATOM 2215 N N . VAL A 1 285 ? -11.896 5.783 -3.672 1.00 90.44 285 VAL A N 1
ATOM 2216 C CA . VAL A 1 285 ? -11.021 5.142 -2.671 1.00 90.44 285 VAL A CA 1
ATOM 2217 C C . VAL A 1 285 ? -10.354 6.161 -1.740 1.00 90.44 285 VAL A C 1
ATOM 2219 O O . VAL A 1 285 ? -10.068 5.851 -0.583 1.00 90.44 285 VAL A O 1
ATOM 2222 N N . THR A 1 286 ? -10.071 7.367 -2.232 1.00 91.25 286 THR A N 1
ATOM 2223 C CA . THR A 1 286 ? -9.298 8.380 -1.494 1.00 91.25 286 THR A CA 1
ATOM 2224 C C . THR A 1 286 ? -10.155 9.391 -0.738 1.00 91.25 286 THR A C 1
ATOM 2226 O O . THR A 1 286 ? -9.625 10.082 0.131 1.00 91.25 286 THR A O 1
ATOM 2229 N N . ILE A 1 287 ? -11.464 9.459 -1.010 1.00 88.38 287 ILE A N 1
ATOM 2230 C CA . ILE A 1 287 ? -12.387 10.374 -0.322 1.00 88.38 287 ILE A CA 1
ATOM 2231 C C . ILE A 1 287 ? -12.483 10.081 1.180 1.00 88.38 287 ILE A C 1
ATOM 2233 O O . ILE A 1 287 ? -12.462 11.009 1.990 1.00 88.38 287 ILE A O 1
ATOM 2237 N N . THR A 1 288 ? -12.523 8.802 1.560 1.00 85.56 288 THR A N 1
ATOM 2238 C CA . THR A 1 288 ? -12.527 8.377 2.962 1.00 85.56 288 THR A CA 1
ATOM 2239 C C . THR A 1 288 ? -11.084 8.334 3.460 1.00 85.56 288 THR A C 1
ATOM 2241 O O . THR A 1 288 ? -10.279 7.606 2.880 1.00 85.56 288 THR A O 1
ATOM 2244 N N . PRO A 1 289 ? -10.695 9.073 4.517 1.00 83.94 289 PRO A N 1
ATOM 2245 C CA . PRO A 1 289 ? -9.308 9.080 4.967 1.00 83.94 289 PRO A CA 1
ATOM 2246 C C . PRO A 1 289 ? -8.911 7.741 5.592 1.00 83.94 289 PRO A C 1
ATOM 2248 O O . PRO A 1 289 ? -9.668 7.176 6.385 1.00 83.94 289 PRO A O 1
ATOM 2251 N N . GLU A 1 290 ? -7.691 7.290 5.293 1.00 84.75 290 GLU A N 1
ATOM 2252 C CA . GLU A 1 290 ? -7.185 5.974 5.690 1.00 84.75 290 GLU A CA 1
ATOM 2253 C C . GLU A 1 290 ? -7.251 5.761 7.211 1.00 84.75 290 GLU A C 1
ATOM 2255 O O . GLU A 1 290 ? -7.114 6.691 8.027 1.00 84.75 290 GLU A O 1
ATOM 2260 N N . CYS A 1 291 ? -7.484 4.511 7.598 1.00 87.62 291 CYS A N 1
ATOM 2261 C CA . CYS A 1 291 ? -7.359 4.056 8.965 1.00 87.62 291 CYS A CA 1
ATOM 2262 C C . CYS A 1 291 ? -5.900 4.158 9.427 1.00 87.62 291 CYS A C 1
ATOM 2264 O O . CYS A 1 291 ? -5.021 3.458 8.931 1.00 87.62 291 CYS A O 1
ATOM 2266 N N . MET A 1 292 ? -5.668 4.978 10.452 1.00 85.81 292 MET A N 1
ATOM 2267 C CA . MET A 1 292 ? -4.358 5.126 11.101 1.00 85.81 292 MET A CA 1
ATOM 2268 C C . MET A 1 292 ? -4.066 4.015 12.123 1.00 85.81 292 MET A C 1
ATOM 2270 O O . MET A 1 292 ? -3.047 4.053 12.798 1.00 85.81 292 MET A O 1
ATOM 2274 N N . ARG A 1 293 ? -4.940 3.002 12.212 1.00 88.31 293 ARG A N 1
ATOM 2275 C CA . ARG A 1 293 ? -4.775 1.823 13.073 1.00 88.31 293 ARG A CA 1
ATOM 2276 C C . ARG A 1 293 ? -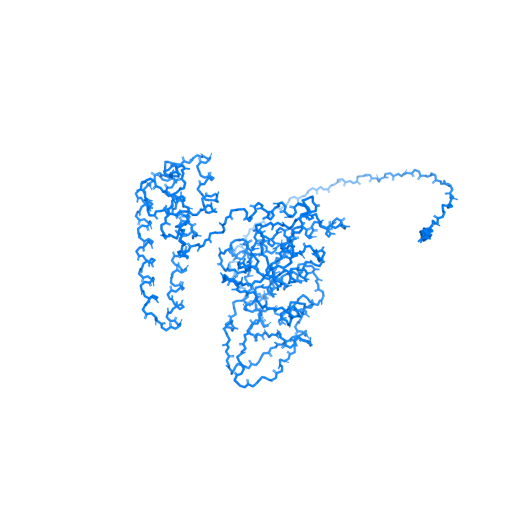4.587 2.213 14.546 1.00 88.31 293 ARG A C 1
ATOM 2278 O O . ARG A 1 293 ? -5.481 2.843 15.112 1.00 88.31 293 ARG A O 1
ATOM 2285 N N . ASP A 1 294 ? -3.464 1.830 15.137 1.00 86.19 294 ASP A N 1
ATOM 2286 C CA . ASP A 1 294 ? -3.021 2.082 16.506 1.00 86.19 294 ASP A CA 1
ATOM 2287 C C . ASP A 1 294 ? -2.228 3.390 16.675 1.00 86.19 294 ASP A C 1
ATOM 2289 O O . ASP A 1 294 ? -1.879 3.751 17.803 1.00 86.19 294 ASP A O 1
ATOM 2293 N N . GLU A 1 295 ? -1.990 4.150 15.599 1.00 85.00 295 GLU A N 1
ATOM 2294 C CA . GLU A 1 295 ? -1.397 5.486 15.698 1.00 85.00 295 GLU A CA 1
ATOM 2295 C C . GLU A 1 295 ? -2.430 6.481 16.269 1.00 85.00 295 GLU A C 1
ATOM 2297 O O . GLU A 1 295 ? -3.509 6.660 15.687 1.00 85.00 295 GLU A O 1
ATOM 2302 N N . PRO A 1 296 ? -2.142 7.151 17.404 1.00 86.81 296 PRO A N 1
ATOM 2303 C CA . PRO A 1 296 ? -3.072 8.104 17.999 1.00 86.81 296 PRO A CA 1
ATOM 2304 C C . PRO A 1 296 ? -3.271 9.333 17.107 1.00 86.81 296 PRO A C 1
ATOM 2306 O O . PRO A 1 296 ? -2.312 10.032 16.780 1.00 86.81 296 PRO A O 1
ATOM 2309 N N . VAL A 1 297 ? -4.523 9.639 16.752 1.00 87.38 297 VAL A N 1
ATOM 2310 C CA . VAL A 1 297 ? -4.849 10.792 15.896 1.00 87.38 297 VAL A CA 1
ATOM 2311 C C . VAL A 1 297 ? -5.522 11.900 16.712 1.00 87.38 297 VAL A C 1
ATOM 2313 O O . VAL A 1 297 ? -6.579 11.646 17.307 1.00 87.38 297 VAL A O 1
ATOM 2316 N N . PRO A 1 298 ? -4.969 13.128 16.730 1.00 86.62 298 PRO A N 1
ATOM 2317 C CA . PRO A 1 298 ? -5.559 14.241 17.461 1.00 86.62 298 PRO A CA 1
ATOM 2318 C C . PRO A 1 298 ? -6.742 14.873 16.715 1.00 86.62 298 PRO A C 1
ATOM 2320 O O . PRO A 1 298 ? -6.714 15.003 15.491 1.00 86.62 298 PRO A O 1
ATOM 2323 N N . GLY A 1 299 ? -7.781 15.286 17.451 1.00 81.62 299 GLY A N 1
ATOM 2324 C CA . GLY A 1 299 ? -8.877 16.131 16.939 1.00 81.62 299 GLY A CA 1
ATOM 2325 C C . GLY A 1 299 ? -9.707 15.538 15.788 1.00 81.62 299 GLY A C 1
ATOM 2326 O O . GLY A 1 299 ? -10.422 16.260 15.093 1.00 81.62 299 GLY A O 1
ATOM 2327 N N . ARG A 1 300 ? -9.614 14.224 15.537 1.00 86.81 300 ARG A N 1
ATOM 2328 C CA . ARG A 1 300 ? -10.395 13.546 14.490 1.00 86.81 300 ARG A CA 1
ATOM 2329 C C . ARG A 1 300 ? -11.797 13.211 15.009 1.00 86.81 300 ARG A C 1
ATOM 2331 O O . ARG A 1 300 ? -12.013 12.999 16.202 1.00 86.81 300 ARG A O 1
ATOM 2338 N N . LYS A 1 301 ? -12.765 13.153 14.092 1.00 92.12 301 LYS A N 1
ATOM 2339 C CA . LYS A 1 301 ? -14.126 12.676 14.370 1.00 92.12 301 LYS A CA 1
ATOM 2340 C C . LYS A 1 301 ? -14.191 11.156 14.233 1.00 92.12 301 LYS A C 1
ATOM 2342 O O . LYS A 1 301 ? -13.803 10.617 13.197 1.00 92.12 301 LYS A O 1
ATOM 2347 N N . TRP A 1 302 ? -14.736 10.494 15.245 1.00 95.19 302 TRP A N 1
ATOM 2348 C CA . TRP A 1 302 ? -14.808 9.039 15.370 1.00 95.19 302 TRP A CA 1
ATOM 2349 C C . TRP A 1 302 ? -16.254 8.563 15.467 1.00 95.19 302 TRP A C 1
ATOM 2351 O O . TRP A 1 302 ? -17.113 9.251 16.025 1.00 95.19 302 TRP A O 1
ATOM 2361 N N . HIS A 1 303 ? -16.525 7.370 14.949 1.00 96.38 303 HIS A N 1
ATOM 2362 C CA . HIS A 1 303 ? -17.734 6.631 15.288 1.00 96.38 303 HIS A CA 1
ATOM 2363 C C . HIS A 1 303 ? -17.538 6.017 16.671 1.00 96.38 303 HIS A C 1
ATOM 2365 O O . HIS A 1 303 ? -16.519 5.381 16.928 1.00 96.38 303 HIS A O 1
ATOM 2371 N N . VAL A 1 304 ? -18.491 6.258 17.565 1.00 96.00 304 VAL A N 1
ATOM 2372 C CA . VAL A 1 304 ? -18.418 5.847 18.969 1.00 96.00 304 VAL A CA 1
ATOM 2373 C C . VAL A 1 304 ? -19.737 5.201 19.366 1.00 96.00 304 VAL A C 1
ATOM 2375 O O . VAL A 1 304 ? -20.791 5.643 18.901 1.00 96.00 304 VAL A O 1
ATOM 2378 N N . MET A 1 305 ? -19.672 4.174 20.209 1.00 95.00 305 MET A N 1
ATOM 2379 C CA . MET A 1 305 ? -20.843 3.518 20.786 1.00 95.00 305 MET A CA 1
ATOM 2380 C C . MET A 1 305 ? -21.402 4.297 21.981 1.00 95.00 305 MET A C 1
ATOM 2382 O O . MET A 1 305 ? -20.655 4.886 22.760 1.00 95.00 305 MET A O 1
ATOM 2386 N N . GLU A 1 306 ? -22.723 4.289 22.136 1.00 94.00 306 GLU A N 1
ATOM 2387 C CA . GLU A 1 306 ? -23.424 4.904 23.265 1.00 94.00 306 GLU A CA 1
ATOM 2388 C C . GLU A 1 306 ? -23.076 4.198 24.578 1.00 94.00 306 GLU A C 1
ATOM 2390 O O . GLU A 1 306 ? -22.861 4.854 25.595 1.00 94.00 306 GLU A O 1
ATOM 2395 N N . SER A 1 307 ? -22.984 2.866 24.549 1.00 93.81 307 SER A N 1
ATOM 2396 C CA . SER A 1 307 ? -22.723 2.041 25.732 1.00 93.81 307 SER A CA 1
ATOM 2397 C C . SER A 1 307 ? -21.236 1.811 26.014 1.00 93.81 307 SER A C 1
ATOM 2399 O O . SER A 1 307 ? -20.902 1.490 27.147 1.00 93.81 307 SER A O 1
ATOM 2401 N N . ILE A 1 308 ? -20.357 1.975 25.015 1.00 95.06 308 ILE A N 1
ATOM 2402 C CA . ILE A 1 308 ? -18.905 1.736 25.134 1.00 95.06 308 ILE A CA 1
ATOM 2403 C C . ILE A 1 308 ? -18.147 2.930 24.521 1.00 95.06 308 ILE A C 1
ATOM 2405 O O . ILE A 1 308 ? -17.711 2.870 23.365 1.00 95.06 308 ILE A O 1
ATOM 2409 N N . PRO A 1 309 ? -18.025 4.062 25.239 1.00 92.62 309 PRO A N 1
ATOM 2410 C CA . PRO A 1 309 ? -17.446 5.296 24.701 1.00 92.62 309 PRO A CA 1
ATOM 2411 C C . PRO A 1 309 ? -15.976 5.190 24.267 1.00 92.62 309 PRO A C 1
ATOM 2413 O O . PRO A 1 309 ? -15.518 6.007 23.457 1.00 92.62 309 PRO A O 1
ATOM 2416 N N . GLU A 1 310 ? -15.243 4.223 24.814 1.00 92.38 310 GLU A N 1
ATOM 2417 C CA . GLU A 1 310 ? -13.856 3.893 24.488 1.00 92.38 310 GLU A CA 1
ATOM 2418 C C . GLU A 1 310 ? -13.743 3.188 23.127 1.00 92.38 310 GLU A C 1
ATOM 2420 O O . GLU A 1 310 ? -12.700 3.264 22.467 1.00 92.38 310 GLU A O 1
ATOM 2425 N N . PHE A 1 311 ? -14.830 2.562 22.654 1.00 95.56 311 PHE A N 1
ATOM 2426 C CA . PHE A 1 311 ? -14.868 1.902 21.356 1.00 95.56 311 PHE A CA 1
ATOM 2427 C C . PHE A 1 311 ? -14.965 2.924 20.223 1.00 95.56 311 PHE A C 1
ATOM 2429 O O . PHE A 1 311 ? -16.040 3.336 19.781 1.00 95.56 311 PHE A O 1
ATOM 2436 N N . THR A 1 312 ? -13.795 3.359 19.771 1.00 95.38 312 THR A N 1
ATOM 2437 C CA . THR A 1 312 ? -13.608 4.378 18.741 1.00 95.38 312 THR A CA 1
ATOM 2438 C C . THR A 1 312 ? -13.293 3.724 17.399 1.00 95.38 312 THR A C 1
ATOM 2440 O O . THR A 1 312 ? -12.387 2.904 17.274 1.00 95.38 312 THR A O 1
ATOM 2443 N N . VAL A 1 313 ? -14.052 4.076 16.361 1.00 96.12 313 VAL A N 1
ATOM 2444 C CA . VAL A 1 313 ? -13.937 3.487 15.019 1.00 96.12 313 VAL A CA 1
ATOM 2445 C C . VAL A 1 313 ? -13.781 4.600 13.984 1.00 96.12 313 VAL A C 1
ATOM 2447 O O . VAL A 1 313 ? -14.522 5.587 13.992 1.00 96.12 313 VAL A O 1
ATOM 2450 N N . CYS A 1 314 ? -12.780 4.485 13.109 1.00 93.88 314 CYS A N 1
ATOM 2451 C CA . CYS A 1 314 ? -12.575 5.444 12.022 1.00 93.88 314 CYS A CA 1
ATOM 2452 C C . CYS A 1 314 ? -13.624 5.252 10.911 1.00 93.88 314 CYS A C 1
ATOM 2454 O O . CYS A 1 314 ? -14.266 4.210 10.830 1.00 93.88 314 CYS A O 1
ATOM 2456 N N . GLU A 1 315 ? -13.783 6.244 10.034 1.00 92.50 315 GLU A N 1
ATOM 2457 C CA . GLU A 1 315 ? -14.762 6.198 8.933 1.00 92.50 315 GLU A CA 1
ATOM 2458 C C . GLU A 1 315 ? -14.551 4.985 8.012 1.00 92.50 315 GLU A C 1
ATOM 2460 O O . GLU A 1 315 ? -15.496 4.243 7.773 1.00 92.50 315 GLU A O 1
ATOM 2465 N N . GLU A 1 316 ? -13.304 4.688 7.621 1.00 91.06 316 GLU A N 1
ATOM 2466 C CA . GLU A 1 316 ? -12.996 3.528 6.767 1.00 91.06 316 GLU A CA 1
ATOM 2467 C C . GLU A 1 316 ? -13.419 2.193 7.407 1.00 91.06 316 GLU A C 1
ATOM 2469 O O . GLU A 1 316 ? -14.072 1.372 6.769 1.00 91.06 316 GLU A O 1
ATOM 2474 N N . CYS A 1 317 ? -13.077 1.962 8.681 1.00 93.06 317 CYS A N 1
ATOM 2475 C CA . CYS A 1 317 ? -13.448 0.716 9.361 1.00 93.06 317 CYS A CA 1
ATOM 2476 C C . CYS A 1 317 ? -14.951 0.646 9.657 1.00 93.06 317 CYS A C 1
ATOM 2478 O O . CYS A 1 317 ? -15.513 -0.448 9.693 1.00 93.06 317 CYS A O 1
ATOM 2480 N N . PHE A 1 318 ? -15.611 1.788 9.858 1.00 94.75 318 PHE A N 1
ATOM 2481 C CA . PHE A 1 318 ? -17.056 1.834 10.043 1.00 94.75 318 PHE A CA 1
ATOM 2482 C C . PHE A 1 318 ? -17.784 1.425 8.758 1.00 94.75 318 PHE A C 1
ATOM 2484 O O . PHE A 1 318 ? -18.630 0.535 8.806 1.00 94.75 318 PHE A O 1
ATOM 2491 N N . GLU A 1 319 ? -17.415 2.009 7.617 1.00 92.12 319 GLU A N 1
ATOM 2492 C CA . GLU A 1 319 ? -17.983 1.678 6.303 1.00 92.12 319 GLU A CA 1
ATOM 2493 C C . GLU A 1 319 ? -17.705 0.224 5.897 1.00 92.12 319 GLU A C 1
ATOM 2495 O O . GLU A 1 319 ? -18.577 -0.440 5.347 1.00 92.12 319 GLU A O 1
ATOM 2500 N N . GLU A 1 320 ? -16.513 -0.302 6.196 1.00 90.38 320 GLU A N 1
ATOM 2501 C CA . GLU A 1 320 ? -16.129 -1.665 5.807 1.00 90.38 320 GLU A CA 1
ATOM 2502 C C . GLU A 1 320 ? -16.744 -2.753 6.707 1.00 90.38 320 GLU A C 1
ATOM 2504 O O . GLU A 1 320 ? -17.047 -3.847 6.233 1.00 90.38 320 GLU A O 1
ATOM 2509 N N . VAL A 1 321 ? -16.886 -2.495 8.013 1.00 93.12 321 VAL A N 1
ATOM 2510 C CA . VAL A 1 321 ? -17.200 -3.543 9.006 1.00 93.12 321 VAL A CA 1
ATOM 2511 C C . VAL A 1 321 ? -18.557 -3.342 9.668 1.00 93.12 321 VAL A C 1
ATOM 2513 O O . VAL A 1 321 ? -19.287 -4.313 9.861 1.00 93.12 321 VAL A O 1
ATOM 2516 N N . VAL A 1 322 ? -18.898 -2.109 10.046 1.00 94.31 322 VAL A N 1
ATOM 2517 C CA . VAL A 1 322 ? -20.091 -1.821 10.856 1.00 94.31 322 VAL A CA 1
ATOM 2518 C C . VAL A 1 322 ? -21.309 -1.602 9.968 1.00 94.31 322 VAL A C 1
ATOM 2520 O O . VAL A 1 322 ? -22.342 -2.237 10.179 1.00 94.31 322 VAL A O 1
ATOM 2523 N N . LEU A 1 323 ? -21.183 -0.739 8.958 1.00 92.88 323 LEU A N 1
ATOM 2524 C CA . LEU A 1 323 ? -22.281 -0.353 8.077 1.00 92.88 323 LEU A CA 1
ATOM 2525 C C . LEU A 1 323 ? -22.957 -1.559 7.393 1.00 92.88 323 LEU A C 1
ATOM 2527 O O . LEU A 1 323 ? -24.182 -1.647 7.494 1.00 92.88 323 LEU A O 1
ATOM 2531 N N . PRO A 1 324 ? -22.229 -2.555 6.837 1.00 92.69 324 PRO A N 1
ATOM 2532 C CA . PRO A 1 324 ? -22.862 -3.720 6.214 1.00 92.69 324 PRO A CA 1
ATOM 2533 C C . PRO A 1 324 ? -23.694 -4.554 7.197 1.00 92.69 324 PRO A C 1
ATOM 2535 O O . PRO A 1 324 ? -24.690 -5.164 6.815 1.00 92.69 324 PRO A O 1
ATOM 2538 N N . ILE A 1 325 ? -23.307 -4.580 8.479 1.00 92.25 325 ILE A N 1
ATOM 2539 C CA . ILE A 1 325 ? -24.064 -5.276 9.526 1.00 92.25 325 ILE A CA 1
ATOM 2540 C C . ILE A 1 325 ? -25.315 -4.472 9.882 1.00 92.25 325 ILE A C 1
ATOM 2542 O O . ILE A 1 325 ? -26.381 -5.057 10.032 1.00 92.25 325 ILE A O 1
ATOM 2546 N N . VAL A 1 326 ? -25.212 -3.144 9.995 1.00 90.12 326 VAL A N 1
ATOM 2547 C CA . VAL A 1 326 ? -26.353 -2.267 10.309 1.00 90.12 326 VAL A CA 1
ATOM 2548 C C . VAL A 1 326 ? -27.427 -2.310 9.219 1.00 90.12 326 VAL A C 1
ATOM 2550 O O . VAL A 1 326 ? -28.614 -2.355 9.557 1.00 90.12 326 VAL A O 1
ATOM 2553 N N . GLU A 1 327 ? -27.012 -2.288 7.949 1.00 88.75 327 GLU A N 1
ATOM 2554 C CA . GLU A 1 327 ? -27.893 -2.316 6.772 1.00 88.75 327 GLU A CA 1
ATOM 2555 C C . GLU A 1 327 ? -28.544 -3.687 6.537 1.00 88.75 327 GLU A C 1
ATOM 2557 O O . GLU A 1 327 ? -29.651 -3.754 6.003 1.00 88.75 327 GLU A O 1
ATOM 2562 N N . GLY A 1 328 ? -27.882 -4.772 6.947 1.00 85.25 328 GLY A N 1
ATOM 2563 C CA . GLY A 1 328 ? -28.448 -6.120 6.935 1.00 85.25 328 GLY A CA 1
ATOM 2564 C C . GLY A 1 328 ? -29.356 -6.413 8.138 1.00 85.25 328 GLY A C 1
ATOM 2565 O O . GLY A 1 328 ? -29.989 -5.533 8.725 1.00 85.25 328 GLY A O 1
ATOM 2566 N N . GLU A 1 329 ? -29.388 -7.678 8.567 1.00 70.06 329 GLU A N 1
ATOM 2567 C CA . GLU A 1 329 ? -30.073 -8.125 9.794 1.00 70.06 329 GLU A CA 1
ATOM 2568 C C . GLU A 1 329 ? -29.264 -7.783 11.064 1.00 70.06 329 GLU A C 1
ATOM 2570 O O . GLU A 1 329 ? -29.003 -8.629 11.917 1.00 70.06 329 GLU A O 1
ATOM 2575 N N . GLY A 1 330 ? -28.796 -6.539 11.181 1.00 63.00 330 GLY A N 1
ATOM 2576 C CA . GLY A 1 330 ? -27.918 -6.119 12.271 1.00 63.00 330 GLY A CA 1
ATOM 2577 C C . GLY A 1 330 ? -28.551 -6.264 13.654 1.00 63.00 330 GLY A C 1
ATOM 2578 O O . GLY A 1 330 ? -29.715 -5.908 13.849 1.00 63.00 330 GLY A O 1
ATOM 2579 N N . GLY A 1 331 ? -27.767 -6.744 14.624 1.00 76.44 331 GLY A N 1
ATOM 2580 C CA . GLY A 1 331 ? -28.126 -6.767 16.048 1.00 76.44 331 GLY A CA 1
ATOM 2581 C C . GLY A 1 331 ? -28.117 -5.373 16.689 1.00 76.44 331 GLY A C 1
ATOM 2582 O O . GLY A 1 331 ? -27.641 -4.397 16.097 1.00 76.44 331 GLY A O 1
ATOM 2583 N N . SER A 1 332 ? -28.628 -5.267 17.917 1.00 88.81 332 SER A N 1
ATOM 2584 C CA . SER A 1 332 ? -28.627 -4.027 18.704 1.00 88.81 332 SER A CA 1
ATOM 2585 C C . SER A 1 332 ? -27.208 -3.491 18.937 1.00 88.81 332 SER A C 1
ATOM 2587 O O . SER A 1 332 ? -27.004 -2.277 18.893 1.00 88.81 332 SER A O 1
ATOM 2589 N N . VAL A 1 333 ? -26.214 -4.385 19.040 1.00 92.50 333 VAL A N 1
ATOM 2590 C CA . VAL A 1 333 ? -24.782 -4.049 19.158 1.00 92.50 333 VAL A CA 1
ATOM 2591 C C . VAL A 1 333 ? -24.320 -3.114 18.034 1.00 92.50 333 VAL A C 1
ATOM 2593 O O . VAL A 1 333 ? -23.800 -2.037 18.304 1.00 92.50 333 VAL A O 1
ATOM 2596 N N . ALA A 1 334 ? -24.540 -3.473 16.764 1.00 92.38 334 ALA A N 1
ATOM 2597 C CA . ALA A 1 334 ? -24.077 -2.665 15.630 1.00 92.38 334 ALA A CA 1
ATOM 2598 C C . ALA A 1 334 ? -24.820 -1.322 15.516 1.00 92.38 334 ALA A C 1
ATOM 2600 O O . ALA A 1 334 ? -24.285 -0.358 14.973 1.00 92.38 334 ALA A O 1
ATOM 2601 N N . ARG A 1 335 ? -26.049 -1.241 16.040 1.00 92.25 335 ARG A N 1
ATOM 2602 C CA . ARG A 1 335 ? -26.862 -0.015 16.041 1.00 92.25 335 ARG A CA 1
ATOM 2603 C C . ARG A 1 335 ? -26.595 0.899 17.236 1.00 92.25 335 ARG A C 1
ATOM 2605 O O . ARG A 1 335 ? -27.093 2.017 17.240 1.00 92.25 335 ARG A O 1
ATOM 2612 N N . ASN A 1 336 ? -25.797 0.462 18.210 1.00 94.12 336 ASN A N 1
ATOM 2613 C CA . ASN A 1 336 ? -25.462 1.238 19.404 1.00 94.12 336 ASN A CA 1
ATOM 2614 C C . ASN A 1 336 ? -24.472 2.389 19.121 1.00 94.12 336 ASN A C 1
ATOM 2616 O O . ASN A 1 336 ? -24.092 3.106 20.035 1.00 94.12 336 ASN A O 1
ATOM 2620 N N . PHE A 1 337 ? -24.042 2.603 17.875 1.00 95.50 337 PHE A N 1
ATOM 2621 C CA . PHE A 1 337 ? -23.236 3.768 17.509 1.00 95.50 337 PHE A CA 1
ATOM 2622 C C . PHE A 1 337 ? -24.059 5.058 17.470 1.00 95.50 337 PHE A C 1
ATOM 2624 O O . PHE A 1 337 ? -25.154 5.101 16.906 1.00 95.50 337 PHE A O 1
ATOM 2631 N N . PHE A 1 338 ? -23.475 6.155 17.959 1.00 92.81 338 PHE A N 1
ATOM 2632 C CA . PHE A 1 338 ? -24.048 7.482 17.760 1.00 92.81 338 PHE A CA 1
ATOM 2633 C C . PHE A 1 338 ? -24.207 7.780 16.263 1.00 92.81 338 PHE A C 1
ATOM 2635 O O . PHE A 1 338 ? -23.269 7.639 15.477 1.00 92.81 338 PHE A O 1
ATOM 2642 N N . LYS A 1 339 ? -25.374 8.312 15.874 1.00 88.19 339 LYS A N 1
ATOM 2643 C CA . LYS A 1 339 ? -25.642 8.733 14.483 1.00 88.19 339 LYS A CA 1
ATOM 2644 C C . LYS A 1 339 ? -24.654 9.782 13.972 1.00 88.19 339 LYS A C 1
ATOM 2646 O O . LYS A 1 339 ? -24.388 9.861 12.777 1.00 88.19 339 LYS A O 1
ATOM 2651 N N .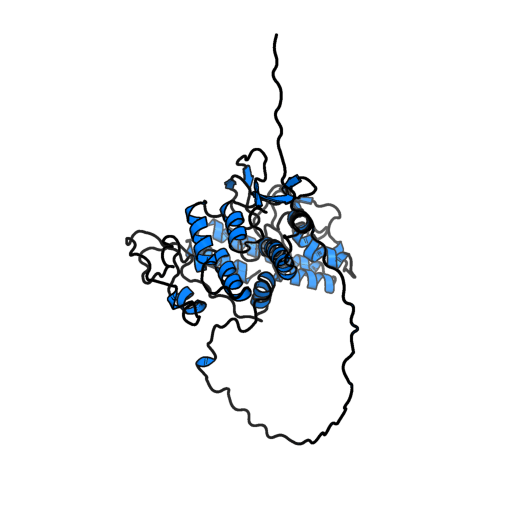 ARG A 1 340 ? -24.156 10.639 14.868 1.00 90.25 340 ARG A N 1
ATOM 2652 C CA . ARG A 1 340 ? -23.149 11.656 14.558 1.00 90.25 340 ARG A CA 1
ATOM 2653 C C . ARG A 1 340 ? -21.816 11.240 15.156 1.00 90.25 340 ARG A C 1
ATOM 2655 O O . ARG A 1 340 ? -21.750 10.889 16.332 1.00 90.25 340 ARG A O 1
ATOM 2662 N N . ARG A 1 341 ? -20.760 11.351 14.347 1.00 93.06 341 ARG A N 1
ATOM 2663 C CA . ARG A 1 341 ? -19.384 11.165 14.806 1.00 93.06 341 ARG A CA 1
ATOM 2664 C C . ARG A 1 341 ? -19.042 12.166 15.906 1.00 93.06 341 ARG A C 1
ATOM 2666 O O . ARG A 1 341 ? -19.410 13.338 15.812 1.00 93.06 341 ARG A O 1
ATOM 2673 N N . GLN A 1 342 ? -18.307 11.691 16.900 1.00 92.44 342 GLN A N 1
ATOM 2674 C CA . GLN A 1 342 ? -17.870 12.463 18.056 1.00 92.44 342 GLN A CA 1
ATOM 2675 C C . GLN A 1 342 ? -16.409 12.865 17.883 1.00 92.44 342 GLN A C 1
ATOM 2677 O O . GLN A 1 342 ? -15.591 12.077 17.408 1.00 92.44 342 GLN A O 1
ATOM 2682 N N . GLU A 1 343 ? -16.069 14.092 18.256 1.00 91.00 343 GLU A N 1
ATOM 2683 C CA . GLU A 1 343 ? -14.675 14.527 18.292 1.00 91.00 343 GLU A CA 1
ATOM 2684 C C . GLU A 1 343 ? -13.988 13.934 19.524 1.00 91.00 343 GLU A C 1
ATOM 2686 O O . GLU A 1 343 ? -14.536 13.965 20.630 1.00 91.00 343 GLU A O 1
ATOM 2691 N N . ARG A 1 344 ? -12.799 13.357 19.332 1.00 89.31 344 ARG A N 1
ATOM 2692 C CA . ARG A 1 344 ? -11.975 12.843 20.430 1.00 89.31 344 ARG A CA 1
ATOM 2693 C C . ARG A 1 344 ? -10.641 13.589 20.452 1.00 89.31 344 ARG A C 1
ATOM 2695 O O . ARG A 1 344 ? -10.041 13.733 19.386 1.00 89.31 344 ARG A O 1
ATOM 2702 N N . PRO A 1 345 ? -10.155 14.028 21.632 1.00 86.94 345 PRO A N 1
ATOM 2703 C CA . PRO A 1 345 ? -8.870 14.717 21.737 1.00 86.94 345 PRO A CA 1
ATOM 2704 C C . PRO A 1 345 ? -7.727 13.900 21.141 1.00 86.94 345 PRO A C 1
ATOM 2706 O O . PRO A 1 345 ? -6.920 14.440 20.395 1.00 86.94 345 PRO A O 1
ATOM 2709 N N . MET A 1 346 ? -7.700 12.599 21.440 1.00 88.62 346 MET A N 1
ATOM 2710 C CA . MET A 1 346 ? -6.741 11.634 20.920 1.00 88.62 346 MET A CA 1
ATOM 2711 C C . MET A 1 346 ? -7.369 10.239 20.994 1.00 88.62 346 MET A C 1
ATOM 2713 O O . MET A 1 346 ? -7.871 9.856 22.050 1.00 88.62 346 MET A O 1
ATOM 2717 N N . ALA A 1 347 ? -7.387 9.503 19.884 1.00 91.00 347 ALA A N 1
ATOM 2718 C CA . ALA A 1 347 ? -7.916 8.139 19.836 1.00 91.00 347 ALA A CA 1
ATOM 2719 C C . ALA A 1 347 ? -7.239 7.303 18.738 1.00 91.00 347 ALA A C 1
ATOM 2721 O O . ALA A 1 347 ? -6.615 7.852 17.825 1.00 91.00 347 ALA A O 1
ATOM 2722 N N . THR A 1 348 ? -7.379 5.983 18.848 1.00 92.31 348 THR A N 1
ATOM 2723 C CA . THR A 1 348 ? -6.920 4.962 17.893 1.00 92.31 348 THR A CA 1
ATOM 2724 C C . THR A 1 348 ? -8.121 4.157 17.397 1.00 92.31 348 THR A C 1
ATOM 2726 O O . THR A 1 348 ? -9.162 4.121 18.049 1.00 92.31 348 THR A O 1
ATOM 2729 N N . CYS A 1 349 ? -8.028 3.520 16.230 1.00 93.44 349 CYS A N 1
ATOM 2730 C CA . CYS A 1 349 ? -9.145 2.736 15.703 1.00 93.44 349 CYS A CA 1
ATOM 2731 C C . CYS A 1 349 ? -9.214 1.360 16.373 1.00 93.44 349 CYS A C 1
ATOM 2733 O O . CYS A 1 349 ? -8.342 0.535 16.167 1.00 93.44 349 CYS A O 1
ATOM 2735 N N . GLN A 1 350 ? -10.291 1.047 17.084 1.00 94.75 350 GLN A N 1
ATOM 2736 C CA . GLN A 1 350 ? -10.456 -0.251 17.751 1.00 94.75 350 GLN A CA 1
ATOM 2737 C C . GLN A 1 350 ? -10.813 -1.403 16.792 1.00 94.75 350 GLN A C 1
ATOM 2739 O O . GLN A 1 350 ? -10.808 -2.559 17.196 1.00 94.75 350 GLN A O 1
ATOM 2744 N N . LEU A 1 351 ? -11.138 -1.109 15.526 1.00 94.06 351 LEU A N 1
ATOM 2745 C CA . LEU A 1 351 ? -11.536 -2.094 14.506 1.00 94.06 351 LEU A CA 1
ATOM 2746 C C . LEU A 1 351 ? -10.502 -2.279 13.386 1.00 94.06 351 LEU A C 1
ATOM 2748 O O . LEU A 1 351 ? -10.842 -2.785 12.312 1.00 94.06 351 LEU A O 1
ATOM 2752 N N . TYR A 1 352 ? -9.248 -1.857 13.575 1.00 89.56 352 TYR A N 1
ATOM 2753 C CA . TYR A 1 352 ? -8.262 -2.032 12.506 1.00 89.56 352 TYR A CA 1
ATOM 2754 C C . TYR A 1 352 ? -7.824 -3.487 12.322 1.00 89.56 352 TYR A C 1
ATOM 2756 O O . TYR A 1 352 ? -7.500 -3.858 11.196 1.00 89.56 352 TYR A O 1
ATOM 2764 N N . SER A 1 353 ? -7.787 -4.280 13.395 1.00 90.81 353 SER A N 1
ATOM 2765 C CA . SER A 1 353 ? -7.248 -5.641 13.389 1.00 90.81 353 SER A CA 1
ATOM 2766 C C . SER A 1 353 ? -8.297 -6.688 13.042 1.00 90.81 353 SER A C 1
ATOM 2768 O O . SER A 1 353 ? -9.495 -6.501 13.280 1.00 90.81 353 SER A O 1
ATOM 2770 N N . ASP A 1 354 ? -7.851 -7.818 12.494 1.00 89.75 354 ASP A N 1
ATOM 2771 C CA . ASP A 1 354 ? -8.750 -8.919 12.157 1.00 89.75 354 ASP A CA 1
ATOM 2772 C C . ASP A 1 354 ? -9.348 -9.550 13.420 1.00 89.75 354 ASP A C 1
ATOM 2774 O O . ASP A 1 354 ? -10.556 -9.811 13.448 1.00 89.75 354 ASP A O 1
ATOM 2778 N N . ARG A 1 355 ? -8.572 -9.662 14.512 1.00 93.56 355 ARG A N 1
ATOM 2779 C CA . ARG A 1 355 ? -9.084 -10.133 15.806 1.00 93.56 355 ARG A CA 1
ATOM 2780 C C . ARG A 1 355 ? -10.242 -9.280 16.312 1.00 93.56 355 ARG A C 1
ATOM 2782 O O . ARG A 1 355 ? -11.291 -9.824 16.665 1.00 93.56 355 ARG A O 1
ATOM 2789 N N . MET A 1 356 ? -10.094 -7.953 16.352 1.00 95.50 356 MET A N 1
ATOM 2790 C CA . MET A 1 356 ? -11.166 -7.086 16.859 1.00 95.50 356 MET A CA 1
ATOM 2791 C C . MET A 1 356 ? -12.378 -7.057 15.936 1.00 95.50 356 MET A C 1
ATOM 2793 O O . MET A 1 356 ? -13.514 -7.000 16.414 1.00 95.50 356 MET A O 1
ATOM 2797 N N . ARG A 1 357 ? -12.169 -7.170 14.621 1.00 95.00 357 ARG A N 1
ATOM 2798 C CA . ARG A 1 357 ? -13.263 -7.336 13.656 1.00 95.00 357 ARG A CA 1
ATOM 2799 C C . ARG A 1 357 ? -14.042 -8.624 13.915 1.00 95.00 357 ARG A C 1
ATOM 2801 O O . ARG A 1 357 ? -15.272 -8.600 13.895 1.00 95.00 357 ARG A O 1
ATOM 2808 N N . ASP A 1 358 ? -13.366 -9.729 14.213 1.00 94.62 358 ASP A N 1
ATOM 2809 C CA . ASP A 1 358 ? -14.016 -11.001 14.537 1.00 94.62 358 ASP A CA 1
ATOM 2810 C C . ASP A 1 358 ? -14.746 -10.979 15.878 1.00 94.62 358 ASP A C 1
ATOM 2812 O O . ASP A 1 358 ? -15.871 -11.485 15.972 1.00 94.62 358 ASP A O 1
ATOM 2816 N N . ILE A 1 359 ? -14.161 -10.341 16.893 1.00 96.31 359 ILE A N 1
ATOM 2817 C CA . ILE A 1 359 ? -14.815 -10.095 18.183 1.00 96.31 359 ILE A CA 1
ATOM 2818 C C . ILE A 1 359 ? -16.090 -9.276 17.976 1.00 96.31 359 ILE A C 1
ATOM 2820 O O . ILE A 1 359 ? -17.154 -9.681 18.445 1.00 96.31 359 ILE A O 1
ATOM 2824 N N . PHE A 1 360 ? -16.017 -8.180 17.219 1.00 96.31 360 PHE A N 1
ATOM 2825 C CA . PHE A 1 360 ? -17.169 -7.331 16.931 1.00 96.31 360 PHE A CA 1
ATOM 2826 C C . PHE A 1 360 ? -18.266 -8.081 16.168 1.00 96.31 360 PHE A C 1
ATOM 2828 O O . PHE A 1 360 ? -19.429 -8.054 16.572 1.00 96.31 360 PHE A O 1
ATOM 2835 N N . ARG A 1 361 ? -17.913 -8.831 15.113 1.00 94.75 361 ARG A N 1
ATOM 2836 C CA . ARG A 1 361 ? -18.871 -9.683 14.384 1.00 94.75 361 ARG A CA 1
ATOM 2837 C C . ARG A 1 361 ? -19.515 -10.715 15.305 1.00 94.75 361 ARG A C 1
ATOM 2839 O O . ARG A 1 361 ? -20.714 -10.966 15.209 1.00 94.75 361 ARG A O 1
ATOM 2846 N N . LYS A 1 362 ? -18.740 -11.326 16.204 1.00 94.75 362 LYS A N 1
ATOM 2847 C CA . LYS A 1 362 ? -19.239 -12.308 17.174 1.00 94.75 362 LYS A CA 1
ATOM 2848 C C . LYS A 1 362 ? -20.183 -11.674 18.195 1.00 94.75 362 LYS A C 1
ATOM 2850 O O . LYS A 1 362 ? -21.214 -12.281 18.474 1.00 94.75 362 LYS A O 1
ATOM 2855 N N . ALA A 1 363 ? -19.864 -10.482 18.696 1.00 95.31 363 ALA A N 1
ATOM 2856 C CA . ALA A 1 363 ? -20.738 -9.708 19.573 1.00 95.31 363 ALA A CA 1
ATOM 2857 C C . ALA A 1 363 ? -22.057 -9.369 18.867 1.00 95.31 363 ALA A C 1
ATOM 2859 O O . ALA A 1 363 ? -23.121 -9.655 19.402 1.00 95.31 363 ALA A O 1
ATOM 2860 N N . CYS A 1 364 ? -21.997 -8.886 17.620 1.00 94.44 364 CYS A N 1
ATOM 2861 C CA . CYS A 1 364 ? -23.184 -8.587 16.817 1.00 94.44 364 CYS A CA 1
ATOM 2862 C C . CYS A 1 364 ? -24.069 -9.817 16.587 1.00 94.44 364 CYS A C 1
ATOM 2864 O O . CYS A 1 364 ? -25.282 -9.725 16.730 1.00 94.44 364 CYS A O 1
ATOM 2866 N N . ARG A 1 365 ? -23.479 -10.981 16.274 1.00 92.44 365 ARG A N 1
ATOM 2867 C CA . ARG A 1 365 ? -24.231 -12.237 16.083 1.00 92.44 365 ARG A CA 1
ATOM 2868 C C . ARG A 1 365 ? -24.910 -12.743 17.357 1.00 92.44 365 ARG A C 1
ATOM 2870 O O . ARG A 1 365 ? -25.902 -13.455 17.261 1.00 92.44 365 ARG A O 1
ATOM 2877 N N . ARG A 1 366 ? -24.338 -12.454 18.527 1.00 93.06 366 ARG A N 1
ATOM 2878 C CA . ARG A 1 366 ? -24.864 -12.874 19.837 1.00 93.06 366 ARG A CA 1
ATOM 2879 C C . ARG A 1 366 ? -25.734 -11.815 20.506 1.00 93.06 366 ARG A C 1
ATOM 2881 O O . ARG A 1 366 ? -26.300 -12.095 21.553 1.00 93.06 366 ARG A O 1
ATOM 2888 N N . ASP A 1 367 ? -25.799 -10.631 19.906 1.00 93.19 367 ASP A N 1
ATOM 2889 C CA . ASP A 1 367 ? -26.374 -9.423 20.486 1.00 93.19 367 ASP A CA 1
ATOM 2890 C C . ASP A 1 367 ? -25.841 -9.108 21.898 1.00 93.19 367 ASP A C 1
ATOM 2892 O O . ASP A 1 367 ? -26.568 -8.686 22.792 1.00 93.19 367 ASP A O 1
ATOM 2896 N N . ASP A 1 368 ? -24.544 -9.351 22.102 1.00 95.25 368 ASP A N 1
ATOM 2897 C CA . ASP A 1 368 ? -23.893 -9.313 23.412 1.00 95.25 368 ASP A CA 1
ATOM 2898 C C . ASP A 1 368 ? -22.961 -8.098 23.524 1.00 95.25 368 ASP A C 1
ATOM 2900 O O . ASP A 1 368 ? -21.786 -8.144 23.142 1.00 95.25 368 ASP A O 1
ATOM 2904 N N . LEU A 1 369 ? -23.513 -6.987 24.024 1.00 94.75 369 LEU A N 1
ATOM 2905 C CA . LEU A 1 369 ? -22.763 -5.753 24.286 1.00 94.75 369 LEU A CA 1
ATOM 2906 C C . LEU A 1 369 ? -21.736 -5.919 25.415 1.00 94.75 369 LEU A C 1
ATOM 2908 O O . LEU A 1 369 ? -20.662 -5.330 25.329 1.00 94.75 369 LEU A O 1
ATOM 2912 N N . GLY A 1 370 ? -22.038 -6.723 26.439 1.00 96.12 370 GLY A N 1
ATOM 2913 C CA . GLY A 1 370 ? -21.133 -6.943 27.572 1.00 96.12 370 GLY A CA 1
ATOM 2914 C C . GLY A 1 370 ? -19.854 -7.656 27.139 1.00 96.12 370 GLY A C 1
ATOM 2915 O O . GLY A 1 370 ? -18.755 -7.213 27.457 1.00 96.12 370 GLY A O 1
ATOM 2916 N N . TYR A 1 371 ? -19.987 -8.686 26.299 1.00 96.31 371 TYR A N 1
ATOM 2917 C CA . TYR A 1 371 ? -18.836 -9.365 25.705 1.00 96.31 371 TYR A CA 1
ATOM 2918 C C . TYR A 1 371 ? -17.946 -8.423 24.884 1.00 96.31 371 TYR A C 1
ATOM 2920 O O . TYR A 1 371 ? -16.722 -8.571 24.905 1.00 96.31 371 TYR A O 1
ATOM 2928 N N . LEU A 1 372 ? -18.534 -7.478 24.140 1.00 96.81 372 LEU A N 1
ATOM 2929 C CA . LEU A 1 372 ? -17.751 -6.498 23.389 1.00 96.81 372 LEU A CA 1
ATOM 2930 C C . LEU A 1 372 ? -17.002 -5.553 24.333 1.00 96.81 372 LEU A C 1
ATOM 2932 O O . LEU A 1 372 ? -15.808 -5.350 24.138 1.00 96.81 372 LEU A O 1
ATOM 2936 N N . ASP A 1 373 ? -17.677 -5.025 25.354 1.00 96.75 373 ASP A N 1
ATOM 2937 C CA . ASP A 1 373 ? -17.092 -4.115 26.346 1.00 96.75 373 ASP A CA 1
ATOM 2938 C C . ASP A 1 373 ? -15.881 -4.741 27.055 1.00 96.75 373 ASP A C 1
ATOM 2940 O O . ASP A 1 373 ? -14.792 -4.164 27.056 1.00 96.75 373 ASP A O 1
ATOM 2944 N N . ASP A 1 374 ? -16.020 -5.977 27.544 1.00 96.94 374 ASP A N 1
ATOM 2945 C CA . ASP A 1 374 ? -14.929 -6.714 28.194 1.00 96.94 374 ASP A CA 1
ATOM 2946 C C . ASP A 1 374 ? -13.705 -6.863 27.276 1.00 96.94 374 ASP A C 1
ATOM 2948 O O . ASP A 1 374 ? -12.560 -6.722 27.709 1.00 96.94 374 ASP A O 1
ATOM 2952 N N . ARG A 1 375 ? -13.930 -7.128 25.982 1.00 96.81 375 ARG A N 1
ATOM 2953 C CA . ARG A 1 375 ? -12.848 -7.306 25.000 1.00 96.81 375 ARG A CA 1
ATOM 2954 C C . ARG A 1 375 ? -12.198 -5.998 24.577 1.00 96.81 375 ARG A C 1
ATOM 2956 O O . ARG A 1 375 ? -11.002 -5.991 24.289 1.00 96.81 375 ARG A O 1
ATOM 2963 N N . VAL A 1 376 ? -12.957 -4.906 24.543 1.00 95.56 376 VAL A N 1
ATOM 2964 C CA . VAL A 1 376 ? -12.417 -3.564 24.300 1.00 95.56 376 VAL A CA 1
ATOM 2965 C C . VAL A 1 376 ? -11.537 -3.135 25.471 1.00 95.56 376 VAL A C 1
ATOM 2967 O O . VAL A 1 376 ? -10.426 -2.666 25.243 1.00 95.56 376 VAL A O 1
ATOM 2970 N N . LYS A 1 377 ? -11.970 -3.366 26.715 1.00 95.38 377 LYS A N 1
ATOM 2971 C CA . LYS A 1 377 ? -11.162 -3.088 27.913 1.00 95.38 377 LYS A CA 1
ATOM 2972 C C . LYS A 1 377 ? -9.876 -3.911 27.942 1.00 95.38 377 LYS A C 1
ATOM 2974 O O . LYS A 1 377 ? -8.802 -3.333 28.060 1.00 95.38 377 LYS A O 1
ATOM 2979 N N . GLU A 1 378 ? -9.969 -5.223 27.709 1.00 95.38 378 GLU A N 1
ATOM 2980 C CA . GLU A 1 378 ? -8.798 -6.111 27.604 1.00 95.38 378 GLU A CA 1
ATOM 2981 C C . GLU A 1 378 ? -7.787 -5.594 26.568 1.00 95.38 378 GLU A C 1
ATOM 2983 O O . GLU A 1 378 ? -6.584 -5.562 26.826 1.00 95.38 378 GLU A O 1
ATOM 2988 N N . ARG A 1 379 ? -8.272 -5.152 25.400 1.00 94.12 379 ARG A N 1
ATOM 2989 C CA . ARG A 1 379 ? -7.421 -4.563 24.363 1.00 94.12 379 ARG A CA 1
ATOM 2990 C C . ARG A 1 379 ? -6.701 -3.314 24.849 1.00 94.12 379 ARG A C 1
ATOM 2992 O O . ARG A 1 379 ? -5.498 -3.190 24.635 1.00 94.12 379 ARG A O 1
ATOM 2999 N N . LEU A 1 380 ? -7.439 -2.383 25.447 1.00 91.94 380 LEU A N 1
ATOM 3000 C CA . LEU A 1 380 ? -6.896 -1.106 25.902 1.00 91.94 380 LEU A CA 1
ATOM 3001 C C . LEU A 1 380 ? -5.858 -1.300 27.009 1.00 91.94 380 LEU A C 1
ATOM 3003 O O . LEU A 1 380 ? -4.834 -0.621 26.988 1.00 91.94 380 LEU A O 1
ATOM 3007 N N . ASP A 1 381 ? -6.077 -2.254 27.915 1.00 93.56 381 ASP A N 1
ATOM 3008 C CA . ASP A 1 381 ? -5.125 -2.594 28.976 1.00 93.56 381 ASP A CA 1
ATOM 3009 C C . ASP A 1 381 ? -3.806 -3.133 28.400 1.00 93.56 381 ASP A C 1
ATOM 3011 O O . ASP A 1 381 ? -2.718 -2.733 28.826 1.00 93.56 381 ASP A O 1
ATOM 3015 N N . ILE A 1 382 ? -3.884 -4.002 27.388 1.00 92.62 382 ILE A N 1
ATOM 3016 C CA . ILE A 1 382 ? -2.703 -4.563 26.718 1.00 92.62 382 ILE A CA 1
ATOM 3017 C C . ILE A 1 382 ? -1.986 -3.496 25.885 1.00 92.62 382 ILE A C 1
ATOM 3019 O O . ILE A 1 382 ? -0.767 -3.355 25.995 1.00 92.62 382 ILE A O 1
ATOM 3023 N N . GLU A 1 383 ? -2.725 -2.692 25.115 1.00 90.56 383 GLU A N 1
ATOM 3024 C CA . GLU A 1 383 ? -2.170 -1.571 24.346 1.00 90.56 383 GLU A CA 1
ATOM 3025 C C . GLU A 1 383 ? -1.447 -0.579 25.270 1.00 90.56 383 GLU A C 1
ATOM 3027 O O . GLU A 1 383 ? -0.333 -0.143 24.969 1.00 90.56 383 GLU A O 1
ATOM 3032 N N . ALA A 1 384 ? -2.045 -0.249 26.419 1.00 89.88 384 ALA A N 1
ATOM 3033 C CA . ALA A 1 384 ? -1.434 0.612 27.422 1.00 89.88 384 ALA A CA 1
ATOM 3034 C C . ALA A 1 384 ? -0.159 -0.013 28.001 1.00 89.88 384 ALA A C 1
ATOM 3036 O O . ALA A 1 384 ? 0.865 0.665 28.062 1.00 89.88 384 ALA A O 1
ATOM 3037 N N . SER A 1 385 ? -0.183 -1.303 28.353 1.00 92.25 385 SER A N 1
ATOM 3038 C CA . SER A 1 385 ? 0.993 -2.016 28.868 1.00 92.25 385 SER A CA 1
ATOM 3039 C C . SER A 1 385 ? 2.165 -1.983 27.884 1.00 92.25 385 SER A C 1
ATOM 3041 O O . SER A 1 385 ? 3.287 -1.651 28.271 1.00 92.25 385 SER A O 1
ATOM 3043 N N . ILE A 1 386 ? 1.913 -2.262 26.601 1.00 90.00 386 ILE A N 1
ATOM 3044 C CA . ILE A 1 386 ? 2.951 -2.249 25.564 1.00 90.00 386 ILE A CA 1
ATOM 3045 C C . ILE A 1 386 ? 3.470 -0.827 25.332 1.00 90.00 386 ILE A C 1
ATOM 3047 O O . ILE A 1 386 ? 4.681 -0.621 25.275 1.00 90.00 386 ILE A O 1
ATOM 3051 N N . LYS A 1 387 ? 2.585 0.177 25.263 1.00 88.19 387 LYS A N 1
ATOM 3052 C CA . LYS A 1 387 ? 2.997 1.583 25.113 1.00 88.19 387 LYS A CA 1
ATOM 3053 C C . LYS A 1 387 ? 3.830 2.077 26.290 1.00 88.19 387 LYS A C 1
ATOM 3055 O O . LYS A 1 387 ? 4.787 2.811 26.065 1.00 88.19 387 LYS A O 1
ATOM 3060 N N . THR A 1 388 ? 3.509 1.669 27.518 1.00 91.88 388 THR A N 1
ATOM 3061 C CA . THR A 1 388 ? 4.324 1.987 28.697 1.00 91.88 388 THR A CA 1
ATOM 3062 C C . THR A 1 388 ? 5.724 1.399 28.565 1.00 91.88 388 THR A C 1
ATOM 3064 O O . THR A 1 388 ? 6.687 2.146 28.701 1.00 91.88 388 THR A O 1
ATOM 3067 N N . LYS A 1 389 ? 5.852 0.116 28.200 1.00 89.81 389 LYS A N 1
ATOM 3068 C CA . LYS A 1 389 ? 7.165 -0.515 27.972 1.00 89.81 389 LYS A CA 1
ATOM 3069 C C . LYS A 1 389 ? 7.953 0.171 26.849 1.00 89.81 389 LYS A C 1
ATOM 3071 O O . LYS A 1 389 ? 9.148 0.392 26.979 1.00 89.81 389 LYS A O 1
ATOM 3076 N N . LEU A 1 390 ? 7.292 0.572 25.760 1.00 88.06 390 LEU A N 1
ATOM 3077 C CA . LEU A 1 390 ? 7.933 1.318 24.666 1.00 88.06 390 LEU A CA 1
ATOM 3078 C C . LEU A 1 390 ? 8.384 2.728 25.086 1.00 88.06 390 LEU A C 1
ATOM 3080 O O . LEU A 1 390 ? 9.393 3.228 24.590 1.00 88.06 390 LEU A O 1
ATOM 3084 N N . ALA A 1 391 ? 7.653 3.376 25.995 1.00 88.69 391 ALA A N 1
ATOM 3085 C CA . ALA A 1 391 ? 7.993 4.701 26.510 1.00 88.69 391 ALA A CA 1
ATOM 3086 C C . ALA A 1 391 ? 9.212 4.690 27.450 1.00 88.69 391 ALA A C 1
ATOM 3088 O O . ALA A 1 391 ? 9.832 5.732 27.643 1.00 88.69 391 ALA A O 1
ATOM 3089 N N . GLU A 1 392 ? 9.601 3.529 27.984 1.00 90.19 392 GLU A N 1
ATOM 3090 C CA . GLU A 1 392 ? 10.825 3.358 28.782 1.00 90.19 392 GLU A CA 1
ATOM 3091 C C . GLU A 1 392 ? 12.111 3.417 27.931 1.00 90.19 392 GLU A C 1
ATOM 3093 O O . GLU A 1 392 ? 13.210 3.247 28.453 1.00 90.19 392 GLU A O 1
ATOM 3098 N N . HIS A 1 393 ? 11.984 3.723 26.632 1.00 80.88 393 HIS A N 1
ATOM 3099 C CA . HIS A 1 393 ? 13.071 3.780 25.652 1.00 80.88 393 HIS A CA 1
ATOM 3100 C C . HIS A 1 393 ? 13.942 2.511 25.653 1.00 80.88 393 HIS A C 1
ATOM 3102 O O . HIS A 1 393 ? 15.166 2.602 25.810 1.00 80.88 393 HIS A O 1
ATOM 3108 N N . PRO A 1 394 ? 13.324 1.328 25.474 1.00 82.31 394 PRO A N 1
ATOM 3109 C CA . PRO A 1 394 ? 14.047 0.070 25.451 1.00 82.31 394 PRO A CA 1
ATOM 3110 C C . PRO A 1 394 ? 15.018 0.012 24.265 1.00 82.31 394 PRO A C 1
ATOM 3112 O O . PRO A 1 394 ? 14.924 0.784 23.305 1.00 82.31 394 PRO A O 1
ATOM 3115 N N . ALA A 1 395 ? 15.958 -0.934 24.310 1.00 88.25 395 ALA A N 1
ATOM 3116 C CA . ALA A 1 395 ? 16.864 -1.170 23.189 1.00 88.25 395 ALA A CA 1
ATOM 3117 C C . ALA A 1 395 ? 16.078 -1.479 21.895 1.00 88.25 395 ALA A C 1
ATOM 3119 O O . ALA A 1 395 ? 14.940 -1.949 21.942 1.00 88.25 395 ALA A O 1
ATOM 3120 N N . GLU A 1 396 ? 16.683 -1.258 20.722 1.00 80.25 396 GLU A N 1
ATOM 3121 C CA . GLU A 1 396 ? 16.014 -1.483 19.425 1.00 80.25 396 GLU A CA 1
ATOM 3122 C C . GLU A 1 396 ? 15.457 -2.911 19.280 1.00 80.25 396 GLU A C 1
ATOM 3124 O O . GLU A 1 396 ? 14.369 -3.110 18.742 1.00 80.25 396 GLU A O 1
ATOM 3129 N N . GLU A 1 397 ? 16.175 -3.902 19.812 1.00 83.56 397 GLU A N 1
ATOM 3130 C CA . GLU A 1 397 ? 15.754 -5.304 19.796 1.00 83.56 397 GLU A CA 1
ATOM 3131 C C . GLU A 1 397 ? 14.492 -5.544 20.636 1.00 83.56 397 GLU A C 1
ATOM 3133 O O . GLU A 1 397 ? 13.564 -6.215 20.195 1.00 83.56 397 GLU A O 1
ATOM 3138 N N . GLU A 1 398 ? 14.430 -4.959 21.828 1.00 85.88 398 GLU A N 1
ATOM 3139 C CA . GLU A 1 398 ? 13.278 -5.071 22.722 1.00 85.88 398 GLU A CA 1
ATOM 3140 C C . GLU A 1 398 ? 12.079 -4.284 22.173 1.00 85.88 398 GLU A C 1
ATOM 3142 O O . GLU A 1 398 ? 10.954 -4.779 22.188 1.00 85.88 398 GLU A O 1
ATOM 3147 N N . THR A 1 399 ? 12.323 -3.121 21.557 1.00 84.12 399 THR A N 1
ATOM 3148 C CA . THR A 1 399 ? 11.305 -2.384 20.790 1.00 84.12 399 THR A CA 1
ATOM 3149 C C . THR A 1 399 ? 10.690 -3.270 19.706 1.00 84.12 399 THR A C 1
ATOM 3151 O O . THR A 1 399 ? 9.467 -3.340 19.581 1.00 84.12 399 THR A O 1
ATOM 3154 N N . ARG A 1 400 ? 11.520 -3.982 18.932 1.00 83.25 400 ARG A N 1
ATOM 3155 C CA . ARG A 1 400 ? 11.049 -4.903 17.891 1.00 83.25 400 ARG A CA 1
ATOM 3156 C C . ARG A 1 400 ? 10.208 -6.036 18.479 1.00 83.25 400 ARG A C 1
ATOM 3158 O O . ARG A 1 400 ? 9.135 -6.315 17.953 1.00 83.25 400 ARG A O 1
ATOM 3165 N N . GLN A 1 401 ? 10.654 -6.644 19.576 1.00 86.75 401 GLN A N 1
ATOM 3166 C CA . GLN A 1 401 ? 9.924 -7.729 20.238 1.00 86.75 401 GLN A CA 1
ATOM 3167 C C . GLN A 1 401 ? 8.556 -7.277 20.758 1.00 86.75 401 GLN A C 1
ATOM 3169 O O . GLN A 1 401 ? 7.573 -7.987 20.563 1.00 86.75 401 GLN A O 1
ATOM 3174 N N . LEU A 1 402 ? 8.468 -6.084 21.350 1.00 87.75 402 LEU A N 1
ATOM 3175 C CA . LEU A 1 402 ? 7.206 -5.510 21.826 1.00 87.75 402 LEU A CA 1
ATOM 3176 C C . LEU A 1 402 ? 6.228 -5.223 20.679 1.00 87.75 402 LEU A C 1
ATOM 3178 O O . LEU A 1 402 ? 5.032 -5.487 20.801 1.00 87.75 402 LEU A O 1
ATOM 3182 N N . LEU A 1 403 ? 6.726 -4.714 19.548 1.00 85.44 403 LEU A N 1
ATOM 3183 C CA . LEU A 1 403 ? 5.906 -4.496 18.353 1.00 85.44 403 LEU A CA 1
ATOM 3184 C C . LEU A 1 403 ? 5.425 -5.819 17.741 1.00 85.44 403 LEU A C 1
ATOM 3186 O O . LEU A 1 403 ? 4.275 -5.910 17.315 1.00 85.44 403 LEU A O 1
ATOM 3190 N N . GLU A 1 404 ? 6.266 -6.854 17.728 1.00 85.31 404 GLU A N 1
ATOM 3191 C CA . GLU A 1 404 ? 5.872 -8.197 17.290 1.00 85.31 404 GLU A CA 1
ATOM 3192 C C . GLU A 1 404 ? 4.861 -8.851 18.240 1.00 85.31 404 GLU A C 1
ATOM 3194 O O . GLU A 1 404 ? 3.946 -9.530 17.779 1.00 85.31 404 GLU A O 1
ATOM 3199 N N . GLU A 1 405 ? 5.012 -8.667 19.554 1.00 89.19 405 GLU A N 1
ATOM 3200 C CA . GLU A 1 405 ? 4.059 -9.136 20.566 1.00 89.19 405 GLU A CA 1
ATOM 3201 C C . GLU A 1 405 ? 2.685 -8.506 20.331 1.00 89.19 405 GLU A C 1
ATOM 3203 O O . GLU A 1 405 ? 1.684 -9.218 20.239 1.00 89.19 405 GLU A O 1
ATOM 3208 N N . TRP A 1 406 ? 2.650 -7.185 20.142 1.00 88.38 406 TRP A N 1
ATOM 3209 C CA . TRP A 1 406 ? 1.430 -6.457 19.809 1.00 88.38 406 TRP A CA 1
ATOM 3210 C C . TRP A 1 406 ? 0.801 -6.945 18.504 1.00 88.38 406 TRP A C 1
ATOM 3212 O O . TRP A 1 406 ? -0.392 -7.233 18.451 1.00 88.38 406 TRP A O 1
ATOM 3222 N N . GLN A 1 407 ? 1.613 -7.097 17.457 1.00 84.38 407 GLN A N 1
ATOM 3223 C CA . GLN A 1 407 ? 1.142 -7.549 16.153 1.00 84.38 407 GLN A CA 1
ATOM 3224 C C . GLN A 1 407 ? 0.621 -8.990 16.175 1.00 84.38 407 GLN A C 1
ATOM 3226 O O . GLN A 1 407 ? -0.271 -9.310 15.403 1.00 84.38 407 GLN A O 1
ATOM 3231 N N . LYS A 1 408 ? 1.170 -9.868 17.021 1.00 86.06 408 LYS A N 1
ATOM 3232 C CA . LYS A 1 408 ? 0.660 -11.238 17.207 1.00 86.06 408 LYS A CA 1
ATOM 3233 C C . LYS A 1 408 ? -0.642 -11.270 17.996 1.00 86.06 408 LYS A C 1
ATOM 3235 O O . LYS A 1 408 ? -1.401 -12.229 17.874 1.00 86.06 408 LYS A O 1
ATOM 3240 N N . TRP A 1 409 ? -0.847 -10.281 18.861 1.00 87.75 409 TRP A N 1
ATOM 3241 C CA . TRP A 1 409 ? -2.048 -10.188 19.670 1.00 87.75 409 TRP A CA 1
ATOM 3242 C C . TRP A 1 409 ? -3.249 -9.680 18.864 1.00 87.75 409 TRP A C 1
ATOM 3244 O O . TRP A 1 409 ? -4.359 -10.142 19.112 1.00 87.75 409 TRP A O 1
ATOM 3254 N N . GLU A 1 410 ? -3.034 -8.760 17.920 1.00 87.94 410 GLU A N 1
ATOM 3255 C CA . GLU A 1 410 ? -4.039 -8.187 17.001 1.00 87.94 410 GLU A CA 1
ATOM 3256 C C . GLU A 1 410 ? -4.315 -9.043 15.761 1.00 87.94 410 GLU A C 1
ATOM 3258 O O . GLU A 1 410 ? -5.501 -9.114 15.347 1.00 87.94 410 GLU A O 1
#